Protein AF-0000000079485937 (afdb_homodimer)

Sequence (444 aa):
MKVGYWDIRGLAQPIRYLLAYKEVDYEDKRYSCGPPPDFDLSQWFNEKFTLGLDFPNLPYLIDEDVKLTQNLTILRYLARKYDLDGQTSEEKRRVDLIEQQLTDFRTGWVRLCYSPTFAEERDAYEQKLPDLLKPFSDYLGERPYFAGDRLTYVDFLVYEMLAQHLVFSKTSFAAYKNLIDFVERIEALPTLKKYLDSDSCIKWPFNGDMASFGGRLQEQPFMKVGYWDIRGLAQPIRYLLAYKEVDYEDKRYSCGPPPDFDLSQWFNEKFTLGLDFPNLPYLIDEDVKLTQNLTILRYLARKYDLDGQTSEEKRRVDLIEQQLTDFRTGWVRLCYSPTFAEERDAYEQKLPDLLKPFSDYLGERPYFAGDRLTYVDFLVYEMLAQHLVFSKTSFAAYKNLIDFVERIEALPTLKKYLDSDSCIKWPFNGDMASFGGRLQEQPF

Nearest PDB structures (foldseek):
  6gsv-assembly1_B  TM=9.822E-01  e=3.581E-22  Rattus rattus
  6gsu-assembly1_B  TM=9.837E-01  e=9.158E-22  Rattus rattus
  7beu-assembly1_A  TM=9.747E-01  e=4.158E-21  Homo sapiens
  2c4j-assembly2_D  TM=9.728E-01  e=4.381E-21  Homo sapiens
  3fyg-assembly1_B  TM=9.752E-01  e=4.129E-20  Rattus norvegicus

Foldseek 3Di:
DEKEDAPACELCVLVVLLCLLVVHDYHDHHAYFDDPPDTDRCVQVVCQVVPPEPDRDPTWDDDPVDIDHDSVVSLCVSQVVRVQCDDDPQLNVLLVVLQVLLVVVVVVVQCLQLDPCNVVCLVVCLVCLLVSCVVVLVQCPPALARSGVDHHSSLSSLLLVVVQVCLSPVPSCVVRVVSVSSNVVSCVSVSSVVVVPDPNRDPAQNDDQSTNPSYPVDDDSD/DEKEDAPACELCVLVVLLCLLVVHDYHDHHAYFDDPPDTDRCVQVVCQVVPPEPDRDPTWDDDPVDIDHDSVVSLCVSQVVRVQCDDDPQLNVLLVVLQVLLVVVVVVVQCLQLDPCNVVCLVVCLVCLLVSCVVVLVQCPPALARSGVDHHSVLSSLLLVVVQVCLSPVPSCVVRVVSVSSNVVSCPSVSSVVVCPDPNRDPAQNDDQSTNPSYPVDDDSD

InterPro domains:
  IPR003081 Glutathione S-transferase, Mu class [PR01267] (29-41)
  IPR003081 Glutathione S-transferase, Mu class [PR01267] (42-54)
  IPR003081 Glutathione S-transferase, Mu class [PR01267] (85-96)
  IPR003081 Glutathione S-transferase, Mu class [PR01267] (137-150)
  IPR004045 Glutathione S-transferase, N-terminal [PF02798] (1-80)
  IPR004045 Glutathione S-transferase, N-terminal [PS50404] (1-86)
  IPR004046 Glutathione S-transferase, C-terminal [PF14497] (104-199)
  IPR010987 Glutathione S-transferase, C-terminal-like [PS50405] (88-206)
  IPR036249 Thioredoxin-like superfamily [SSF52833] (1-83)
  IPR036282 Glutathione S-transferase, C-terminal domain superfamily [SSF47616] (84-215)
  IPR040079 Glutathione transferase family [SFLDS00019] (1-198)
  IPR050213 Glutathione S-transferase superfamily [PTHR11571] (1-199)

pLDDT: mean 96.78, std 4.46, range [70.31, 98.94]

Structure (mmCIF, N/CA/C/O backbone):
data_AF-0000000079485937-model_v1
#
loop_
_entity.id
_entity.type
_entity.pdbx_description
1 polymer 'Glutathione S-transferase'
#
loop_
_atom_site.group_PDB
_atom_site.id
_atom_site.type_symbol
_atom_site.label_atom_id
_atom_site.label_alt_id
_atom_site.label_comp_id
_atom_site.label_asym_id
_atom_site.label_entity_id
_atom_site.label_seq_id
_atom_site.pdbx_PDB_ins_code
_atom_site.Cartn_x
_atom_site.Cartn_y
_atom_site.Cartn_z
_atom_site.occupancy
_atom_site.B_iso_or_equiv
_atom_site.auth_seq_id
_atom_site.auth_comp_id
_atom_site.auth_asym_id
_atom_site.auth_atom_id
_atom_site.pdbx_PDB_model_num
ATOM 1 N N . MET A 1 1 ? -18.797 2.422 14.695 1 98.19 1 MET A N 1
ATOM 2 C CA . MET A 1 1 ? -17.562 2.113 13.984 1 98.19 1 MET A CA 1
ATOM 3 C C . MET A 1 1 ? -16.359 2.145 14.938 1 98.19 1 MET A C 1
ATOM 5 O O . MET A 1 1 ? -16.328 2.945 15.875 1 98.19 1 MET A O 1
ATOM 9 N N . LYS A 1 2 ? -15.461 1.125 14.844 1 98.75 2 LYS A N 1
ATOM 10 C CA . LYS A 1 2 ? -14.273 1.014 15.68 1 98.75 2 LYS A CA 1
ATOM 11 C C . LYS A 1 2 ? -13.008 0.924 14.82 1 98.75 2 LYS A C 1
ATOM 13 O O . LYS A 1 2 ? -12.977 0.19 13.836 1 98.75 2 LYS A O 1
ATOM 18 N N . VAL A 1 3 ? -12.008 1.771 15.148 1 98.88 3 VAL A N 1
ATOM 19 C CA . VAL A 1 3 ? -10.672 1.686 14.555 1 98.88 3 VAL A CA 1
ATOM 20 C C . VAL A 1 3 ? -9.648 1.33 15.633 1 98.88 3 VAL A C 1
ATOM 22 O O . VAL A 1 3 ? -9.586 1.981 16.672 1 98.88 3 VAL A O 1
ATOM 25 N N . GLY A 1 4 ? -8.914 0.28 15.375 1 98.81 4 GLY A N 1
ATOM 26 C CA . GLY A 1 4 ? -7.902 -0.148 16.328 1 98.81 4 GLY A CA 1
ATOM 27 C C . GLY A 1 4 ? -6.488 -0.018 15.789 1 98.81 4 GLY A C 1
ATOM 28 O O . GLY A 1 4 ? -6.223 -0.367 14.641 1 98.81 4 GLY A O 1
ATOM 29 N N . TYR A 1 5 ? -5.602 0.543 16.656 1 98.56 5 TYR A N 1
ATOM 30 C CA . TYR A 1 5 ? -4.188 0.671 16.328 1 98.56 5 TYR A CA 1
ATOM 31 C C . TYR A 1 5 ? -3.361 0.909 17.594 1 98.56 5 TYR A C 1
ATOM 33 O O . TYR A 1 5 ? -3.912 1.069 18.688 1 98.56 5 TYR A O 1
ATOM 41 N N . TRP A 1 6 ? -1.991 0.789 17.438 1 97.06 6 TRP A N 1
ATOM 42 C CA . TRP A 1 6 ? -1.102 1.205 18.516 1 97.06 6 TRP A CA 1
ATOM 43 C C . TRP A 1 6 ? -1.353 2.66 18.906 1 97.06 6 TRP A C 1
ATOM 45 O O . TRP A 1 6 ? -1.834 3.447 18.094 1 97.06 6 TRP A O 1
ATOM 55 N N . ASP A 1 7 ? -0.957 3.002 20.109 1 95.62 7 ASP A N 1
ATOM 56 C CA . ASP A 1 7 ? -1.124 4.367 20.594 1 95.62 7 ASP A CA 1
ATOM 57 C C . ASP A 1 7 ? -0.044 5.289 20.031 1 95.62 7 ASP A C 1
ATOM 59 O O . ASP A 1 7 ? 0.713 5.902 20.781 1 95.62 7 ASP A O 1
ATOM 63 N N . ILE A 1 8 ? 0.051 5.434 18.781 1 97 8 ILE A N 1
ATOM 64 C CA . ILE A 1 8 ? 0.934 6.281 17.984 1 97 8 ILE A CA 1
ATOM 65 C C . ILE A 1 8 ? 0.209 6.742 16.719 1 97 8 ILE A C 1
ATOM 67 O O . ILE A 1 8 ? -0.895 6.277 16.422 1 97 8 ILE A O 1
ATOM 71 N N . ARG A 1 9 ? 0.7 7.691 15.93 1 97.94 9 ARG A N 1
ATOM 72 C CA . ARG A 1 9 ? 0.115 8.055 14.648 1 97.94 9 ARG A CA 1
ATOM 73 C C . ARG A 1 9 ? 0.21 6.895 13.656 1 97.94 9 ARG A C 1
ATOM 75 O O . ARG A 1 9 ? -0.807 6.32 13.266 1 97.94 9 ARG A O 1
ATOM 82 N N . GLY A 1 10 ? 1.513 6.473 13.391 1 97.69 10 GLY A N 1
ATOM 83 C CA . GLY A 1 10 ? 1.766 5.293 12.586 1 97.69 10 GLY A CA 1
ATOM 84 C C . GLY A 1 10 ? 0.861 5.191 11.375 1 97.69 10 GLY A C 1
ATOM 85 O O . GLY A 1 10 ? 0.545 6.203 10.742 1 97.69 10 GLY A O 1
ATOM 86 N N . LEU A 1 11 ? 0.447 4.027 11.023 1 98.44 11 LEU A N 1
ATOM 87 C CA . LEU A 1 11 ? -0.295 3.711 9.805 1 98.44 11 LEU A CA 1
ATOM 88 C C . LEU A 1 11 ? -1.754 4.137 9.938 1 98.44 11 LEU A C 1
ATOM 90 O O . LEU A 1 11 ? -2.465 4.238 8.93 1 98.44 11 LEU A O 1
ATOM 94 N N . ALA A 1 12 ? -2.229 4.438 11.086 1 98.69 12 ALA A N 1
ATOM 95 C CA . ALA A 1 12 ? -3.656 4.664 11.297 1 98.69 12 ALA A CA 1
ATOM 96 C C . ALA A 1 12 ? -4 6.148 11.18 1 98.69 12 ALA A C 1
ATOM 98 O O . ALA A 1 12 ? -5.172 6.512 11.062 1 98.69 12 ALA A O 1
ATOM 99 N N . GLN A 1 13 ? -2.984 6.973 11.219 1 98.81 13 GLN A N 1
ATOM 100 C CA . GLN A 1 13 ? -3.256 8.398 11.359 1 98.81 13 GLN A CA 1
ATOM 101 C C . GLN A 1 13 ? -4.016 8.938 10.148 1 98.81 13 GLN A C 1
ATOM 103 O O . GLN A 1 13 ? -4.945 9.734 10.297 1 98.81 13 GLN A O 1
ATOM 108 N N . PRO A 1 14 ? -3.674 8.555 8.922 1 98.88 14 PRO A N 1
ATOM 109 C CA . PRO A 1 14 ? -4.477 9.016 7.785 1 98.88 14 PRO A CA 1
ATOM 110 C C . PRO A 1 14 ? -5.934 8.57 7.875 1 98.88 14 PRO A C 1
ATOM 112 O O . PRO A 1 14 ? -6.828 9.273 7.402 1 98.88 14 PRO A O 1
ATOM 115 N N . ILE A 1 15 ? -6.172 7.391 8.453 1 98.94 15 ILE A N 1
ATOM 116 C CA . ILE A 1 15 ? -7.539 6.93 8.672 1 98.94 15 ILE A CA 1
ATOM 117 C C . ILE A 1 15 ? -8.266 7.891 9.609 1 98.94 15 ILE A C 1
ATOM 119 O O . ILE A 1 15 ? -9.398 8.297 9.336 1 98.94 15 ILE A O 1
ATOM 123 N N . ARG A 1 16 ? -7.586 8.305 10.664 1 98.88 16 ARG A N 1
ATOM 124 C CA . ARG A 1 16 ? -8.156 9.242 11.625 1 98.88 16 ARG A CA 1
ATOM 125 C C . ARG A 1 16 ? -8.43 10.594 10.969 1 98.88 16 ARG A C 1
ATOM 127 O O . ARG A 1 16 ? -9.445 11.227 11.25 1 98.88 16 ARG A O 1
ATOM 134 N N . TYR A 1 17 ? -7.492 11.047 10.102 1 98.88 17 TYR A N 1
ATOM 135 C CA . TYR A 1 17 ? -7.715 12.289 9.375 1 98.88 17 TYR A CA 1
ATOM 136 C C . TYR A 1 17 ? -9 12.219 8.547 1 98.88 17 TYR A C 1
ATOM 138 O O . TYR A 1 17 ? -9.797 13.156 8.547 1 98.88 17 TYR A O 1
ATOM 146 N N . LEU A 1 18 ? -9.172 11.141 7.781 1 98.94 18 LEU A N 1
ATOM 147 C CA . LEU A 1 18 ? -10.336 10.984 6.918 1 98.94 18 LEU A CA 1
ATOM 148 C C . LEU A 1 18 ? -11.625 11.016 7.734 1 98.94 18 LEU A C 1
ATOM 150 O O . LEU A 1 18 ? -12.578 11.719 7.371 1 98.94 18 LEU A O 1
ATOM 154 N N . LEU A 1 19 ? -11.656 10.312 8.844 1 98.88 19 LEU A N 1
ATOM 155 C CA . LEU A 1 19 ? -12.852 10.25 9.68 1 98.88 19 LEU A CA 1
ATOM 156 C C . LEU A 1 19 ? -13.133 11.609 10.32 1 98.88 19 LEU A C 1
ATOM 158 O O . LEU A 1 19 ? -14.297 12.008 10.453 1 98.88 19 LEU A O 1
ATOM 162 N N . ALA A 1 20 ? -12.078 12.289 10.727 1 98.75 20 ALA A N 1
ATOM 163 C CA . ALA A 1 20 ? -12.227 13.633 11.281 1 98.75 20 ALA A CA 1
ATOM 164 C C . ALA A 1 20 ? -12.773 14.602 10.234 1 98.75 20 ALA A C 1
ATOM 166 O O . ALA A 1 20 ? -13.688 15.383 10.523 1 98.75 20 ALA A O 1
ATOM 167 N N . TYR A 1 21 ? -12.25 14.531 9.07 1 98.75 21 TYR A N 1
ATOM 168 C CA . TYR A 1 21 ? -12.68 15.391 7.98 1 98.75 21 TYR A CA 1
ATOM 169 C C . TYR A 1 21 ? -14.164 15.203 7.691 1 98.75 21 TYR A C 1
ATOM 171 O O . TYR A 1 21 ? -14.883 16.172 7.438 1 98.75 21 TYR A O 1
ATOM 179 N N . LYS A 1 22 ? -14.602 14.008 7.781 1 98.75 22 LYS A N 1
ATOM 180 C CA . LYS A 1 22 ? -16 13.703 7.488 1 98.75 22 LYS A CA 1
ATOM 181 C C . LYS A 1 22 ? -16.844 13.75 8.758 1 98.75 22 LYS A C 1
ATOM 183 O O . LYS A 1 22 ? -18.047 13.438 8.727 1 98.75 22 LYS A O 1
ATOM 188 N N . GLU A 1 23 ? -16.266 14.062 9.852 1 98.12 23 GLU A N 1
ATOM 189 C CA . GLU A 1 23 ? -16.938 14.219 11.141 1 98.12 23 GLU A CA 1
ATOM 190 C C . GLU A 1 23 ? -17.703 12.953 11.523 1 98.12 23 GLU A C 1
ATOM 192 O O . GLU A 1 23 ? -18.859 13.031 11.93 1 98.12 23 GLU A O 1
ATOM 197 N N . VAL A 1 24 ? -17.078 11.883 11.367 1 98.31 24 VAL A N 1
ATOM 198 C CA . VAL A 1 24 ? -17.656 10.594 11.719 1 98.31 24 VAL A CA 1
ATOM 199 C C . VAL A 1 24 ? -17.266 10.227 13.148 1 98.31 24 VAL A C 1
ATOM 201 O O . VAL A 1 24 ? -16.078 10.258 13.508 1 98.31 24 VAL A O 1
ATOM 204 N N . ASP A 1 25 ? -18.266 9.906 13.906 1 96.88 25 ASP A N 1
ATOM 205 C CA . ASP A 1 25 ? -17.984 9.375 15.242 1 96.88 25 ASP A CA 1
ATOM 206 C C . ASP A 1 25 ? -17.531 7.918 15.172 1 96.88 25 ASP A C 1
ATOM 208 O O . ASP A 1 25 ? -18.094 7.129 14.406 1 96.88 25 ASP A O 1
ATOM 212 N N . TYR A 1 26 ? -16.516 7.645 15.945 1 98.44 26 TYR A N 1
ATOM 213 C CA . TYR A 1 26 ? -16.016 6.277 16 1 98.44 26 TYR A CA 1
ATOM 214 C C . TYR A 1 26 ? -15.242 6.035 17.297 1 98.44 26 TYR A C 1
ATOM 216 O O . TYR A 1 26 ? -14.867 6.984 17.984 1 98.44 26 TYR A O 1
ATOM 224 N N . GLU A 1 27 ? -15.094 4.789 17.672 1 98.62 27 GLU A N 1
ATOM 225 C CA . GLU A 1 27 ? -14.203 4.398 18.766 1 98.62 27 GLU A CA 1
ATOM 226 C C . GLU A 1 27 ? -12.766 4.246 18.281 1 98.62 27 GLU A C 1
ATOM 228 O O . GLU A 1 27 ? -12.477 3.391 17.438 1 98.62 27 GLU A O 1
ATOM 233 N N . ASP A 1 28 ? -11.914 5.07 18.766 1 98.44 28 ASP A N 1
ATOM 234 C CA . ASP A 1 28 ? -10.477 4.984 18.5 1 98.44 28 ASP A CA 1
ATOM 235 C C . ASP A 1 28 ? -9.781 4.105 19.531 1 98.44 28 ASP A C 1
ATOM 237 O O . ASP A 1 28 ? -9.234 4.609 20.516 1 98.44 28 ASP A O 1
ATOM 241 N N . LYS A 1 29 ? -9.75 2.82 19.281 1 98.31 29 LYS A N 1
ATOM 242 C CA . LYS A 1 29 ? -9.109 1.883 20.203 1 98.31 29 LYS A CA 1
ATOM 243 C C . LYS A 1 29 ? -7.59 1.912 20.047 1 98.31 29 LYS A C 1
ATOM 245 O O . LYS A 1 29 ? -7.059 1.47 19.016 1 98.31 29 LYS A O 1
ATOM 250 N N . ARG A 1 30 ? -6.867 2.365 21.062 1 97.38 30 ARG A N 1
ATOM 251 C CA . ARG A 1 30 ? -5.414 2.498 21.031 1 97.38 30 ARG A CA 1
ATOM 252 C C . ARG A 1 30 ? -4.75 1.499 21.969 1 97.38 30 ARG A C 1
ATOM 254 O O . ARG A 1 30 ? -5.016 1.507 23.172 1 97.38 30 ARG A O 1
ATOM 261 N N . TYR A 1 31 ? -3.939 0.616 21.391 1 96.88 31 TYR A N 1
ATOM 262 C CA . TYR A 1 31 ? -3.201 -0.373 22.156 1 96.88 31 TYR A CA 1
ATOM 263 C C . TYR A 1 31 ? -1.855 0.181 22.609 1 96.88 31 TYR A C 1
ATOM 265 O O . TYR A 1 31 ? -1.188 0.897 21.859 1 96.88 31 TYR A O 1
ATOM 273 N N . SER A 1 32 ? -1.472 -0.139 23.734 1 90.56 32 SER A N 1
ATOM 274 C CA . SER A 1 32 ? -0.181 0.294 24.266 1 90.56 32 SER A CA 1
ATOM 275 C C . SER A 1 32 ? 0.876 -0.792 24.094 1 90.56 32 SER A C 1
ATOM 277 O O . SER A 1 32 ? 0.566 -1.983 24.172 1 90.56 32 SER A O 1
ATOM 279 N N . CYS A 1 33 ? 2.066 -0.341 23.578 1 83.25 33 CYS A N 1
ATOM 280 C CA . CYS A 1 33 ? 3.246 -1.196 23.516 1 83.25 33 CYS A CA 1
ATOM 281 C C . CYS A 1 33 ? 4.348 -0.681 24.438 1 83.25 33 CYS A C 1
ATOM 283 O O . CYS A 1 33 ? 4.895 0.4 24.203 1 83.25 33 CYS A O 1
ATOM 285 N N . GLY A 1 34 ? 4.629 -1.011 25.75 1 70.31 34 GLY A N 1
ATOM 286 C CA . GLY A 1 34 ? 5.75 -0.561 26.562 1 70.31 34 GLY A CA 1
ATOM 287 C C . GLY A 1 34 ? 5.324 -0.008 27.906 1 70.31 34 GLY A C 1
ATOM 288 O O . GLY A 1 34 ? 4.211 -0.269 28.359 1 70.31 34 GLY A O 1
ATOM 289 N N . PRO A 1 35 ? 6.254 0.344 28.641 1 72.69 35 PRO A N 1
ATOM 290 C CA . PRO A 1 35 ? 7.484 1.073 28.328 1 72.69 35 PRO A CA 1
ATOM 291 C C . PRO A 1 35 ? 8.719 0.172 28.312 1 72.69 35 PRO A C 1
ATOM 293 O O . PRO A 1 35 ? 8.648 -0.979 28.75 1 72.69 35 PRO A O 1
ATOM 296 N N . PRO A 1 36 ? 9.75 0.749 27.578 1 72.38 36 PRO A N 1
ATOM 297 C CA . PRO A 1 36 ? 11.031 0.053 27.719 1 72.38 36 PRO A CA 1
ATOM 298 C C . PRO A 1 36 ? 11.422 -0.158 29.188 1 72.38 36 PRO A C 1
ATOM 300 O O . PRO A 1 36 ? 11.047 0.635 30.047 1 72.38 36 PRO A O 1
ATOM 303 N N . PRO A 1 37 ? 12.102 -1.215 29.547 1 75.12 37 PRO A N 1
ATOM 304 C CA . PRO A 1 37 ? 12.664 -2.176 28.594 1 75.12 37 PRO A CA 1
ATOM 305 C C . PRO A 1 37 ? 11.711 -3.324 28.281 1 75.12 37 PRO A C 1
ATOM 307 O O . PRO A 1 37 ? 11.977 -4.125 27.391 1 75.12 37 PRO A O 1
ATOM 310 N N . ASP A 1 38 ? 10.664 -3.262 29.109 1 78.44 38 ASP A N 1
ATOM 311 C CA . ASP A 1 38 ? 9.812 -4.441 28.984 1 78.44 38 ASP A CA 1
ATOM 312 C C . ASP A 1 38 ? 8.609 -4.16 28.094 1 78.44 38 ASP A C 1
ATOM 314 O O . ASP A 1 38 ? 7.469 -4.152 28.547 1 78.44 38 ASP A O 1
ATOM 318 N N . PHE A 1 39 ? 8.773 -3.945 26.906 1 84.12 39 PHE A N 1
ATOM 319 C CA . PHE A 1 39 ? 7.664 -3.809 25.969 1 84.12 39 PHE A CA 1
ATOM 320 C C . PHE A 1 39 ? 6.629 -4.898 26.203 1 84.12 39 PHE A C 1
ATOM 322 O O . PHE A 1 39 ? 6.977 -6.043 26.5 1 84.12 39 PHE A O 1
ATOM 329 N N . ASP A 1 40 ? 5.371 -4.461 26.359 1 88.31 40 ASP A N 1
ATOM 330 C CA . ASP A 1 40 ? 4.266 -5.383 26.578 1 88.31 40 ASP A CA 1
ATOM 331 C C . ASP A 1 40 ? 3.232 -5.289 25.469 1 88.31 40 ASP A C 1
ATOM 333 O O . ASP A 1 40 ? 2.48 -4.312 25.391 1 88.31 40 ASP A O 1
ATOM 337 N N . LEU A 1 41 ? 3.205 -6.293 24.688 1 90.5 41 LEU A N 1
ATOM 338 C CA . LEU A 1 41 ? 2.307 -6.316 23.547 1 90.5 41 LEU A CA 1
ATOM 339 C C . LEU A 1 41 ? 1.041 -7.105 23.859 1 90.5 41 LEU A C 1
ATOM 341 O O . LEU A 1 41 ? 0.217 -7.348 22.969 1 90.5 41 LEU A O 1
ATOM 345 N N . SER A 1 42 ? 0.844 -7.441 25.062 1 92.75 42 SER A N 1
ATOM 346 C CA . SER A 1 42 ? -0.189 -8.398 25.438 1 92.75 42 SER A CA 1
ATOM 347 C C . SER A 1 42 ? -1.584 -7.836 25.188 1 92.75 42 SER A C 1
ATOM 349 O O . SER A 1 42 ? -2.516 -8.586 24.891 1 92.75 42 SER A O 1
ATOM 351 N N . GLN A 1 43 ? -1.705 -6.574 25.312 1 94.19 43 GLN A N 1
ATOM 352 C CA . GLN A 1 43 ? -3.02 -5.988 25.078 1 94.19 43 GLN A CA 1
ATOM 353 C C . GLN A 1 43 ? -3.545 -6.359 23.688 1 94.19 43 GLN A C 1
ATOM 355 O O . GLN A 1 43 ? -4.707 -6.738 23.547 1 94.19 43 GLN A O 1
ATOM 360 N N . TRP A 1 44 ? -2.688 -6.273 22.703 1 96.5 44 TRP A N 1
ATOM 361 C CA . TRP A 1 44 ? -3.084 -6.609 21.344 1 96.5 44 TRP A CA 1
ATOM 362 C C . TRP A 1 44 ? -3.121 -8.117 21.141 1 96.5 44 TRP A C 1
ATOM 364 O O . TRP A 1 44 ? -4.078 -8.656 20.578 1 96.5 44 TRP A O 1
ATOM 374 N N . PHE A 1 45 ? -2.178 -8.781 21.656 1 95.5 45 PHE A N 1
ATOM 375 C CA . PHE A 1 45 ? -2.043 -10.203 21.406 1 95.5 45 PHE A CA 1
ATOM 376 C C . PHE A 1 45 ? -3.18 -10.984 22.062 1 95.5 45 PHE A C 1
ATOM 378 O O . PHE A 1 45 ? -3.602 -12.023 21.547 1 95.5 45 PHE A O 1
ATOM 385 N N . ASN A 1 46 ? -3.73 -10.422 23.125 1 95.88 46 ASN A N 1
ATOM 386 C CA . ASN A 1 46 ? -4.832 -11.086 23.828 1 95.88 46 ASN A CA 1
ATOM 387 C C . ASN A 1 46 ? -6.16 -10.859 23.109 1 95.88 46 ASN A C 1
ATOM 389 O O . ASN A 1 46 ? -7.109 -11.617 23.297 1 95.88 46 ASN A O 1
ATOM 393 N N . GLU A 1 47 ? -6.199 -9.883 22.266 1 97.19 47 GLU A N 1
ATOM 394 C CA . GLU A 1 47 ? -7.473 -9.516 21.641 1 97.19 47 GLU A CA 1
ATOM 395 C C . GLU A 1 47 ? -7.492 -9.883 20.156 1 97.19 47 GLU A C 1
ATOM 397 O O . GLU A 1 47 ? -8.562 -10.055 19.578 1 97.19 47 GLU A O 1
ATOM 402 N N . LYS A 1 48 ? -6.375 -10.016 19.562 1 96.56 48 LYS A N 1
ATOM 403 C CA . LYS A 1 48 ? -6.18 -10.055 18.109 1 96.56 48 LYS A CA 1
ATOM 404 C C . LYS A 1 48 ? -7.051 -11.133 17.469 1 96.56 48 LYS A C 1
ATOM 406 O O . LYS A 1 48 ? -7.648 -10.906 16.422 1 96.56 48 LYS A O 1
ATOM 411 N N . PHE A 1 49 ? -7.316 -12.281 18.062 1 97.44 49 PHE A N 1
ATOM 412 C CA . PHE A 1 49 ? -8.031 -13.383 17.438 1 97.44 49 PHE A CA 1
ATOM 413 C C . PHE A 1 49 ? -9.492 -13.398 17.875 1 97.44 49 PHE A C 1
ATOM 415 O O . PHE A 1 49 ? -10.273 -14.234 17.422 1 97.44 49 PHE A O 1
ATOM 422 N N . THR A 1 50 ? -9.938 -12.438 18.672 1 98.06 50 THR A N 1
ATOM 423 C CA . THR A 1 50 ? -11.305 -12.414 19.172 1 98.06 50 THR A CA 1
ATOM 424 C C . THR A 1 50 ? -12.164 -11.453 18.359 1 98.06 50 THR A C 1
ATOM 426 O O . THR A 1 50 ? -13.383 -11.391 18.531 1 98.06 50 THR A O 1
ATOM 429 N N . LEU A 1 51 ? -11.609 -10.773 17.375 1 98.19 51 LEU A N 1
ATOM 430 C CA . LEU A 1 51 ? -12.281 -9.656 16.703 1 98.19 51 LEU A CA 1
ATOM 431 C C . LEU A 1 51 ? -12.938 -10.125 15.414 1 98.19 51 LEU A C 1
ATOM 433 O O . LEU A 1 51 ? -13.68 -9.359 14.781 1 98.19 51 LEU A O 1
ATOM 437 N N . GLY A 1 52 ? -12.664 -11.266 14.953 1 97.69 52 GLY A N 1
ATOM 438 C CA . GLY A 1 52 ? -13.281 -11.812 13.75 1 97.69 52 GLY A CA 1
ATOM 439 C C . GLY A 1 52 ? -12.672 -11.266 12.469 1 97.69 52 GLY A C 1
ATOM 440 O O . GLY A 1 52 ? -13.359 -11.141 11.453 1 97.69 52 GLY A O 1
ATOM 441 N N . LEU A 1 53 ? -11.391 -10.852 12.547 1 98.44 53 LEU A N 1
ATOM 442 C CA . LEU A 1 53 ? -10.688 -10.32 11.383 1 98.44 53 LEU A CA 1
ATOM 443 C C . LEU A 1 53 ? -10.117 -11.453 10.531 1 98.44 53 LEU A C 1
ATOM 445 O O . LEU A 1 53 ? -9.625 -12.445 11.055 1 98.44 53 LEU A O 1
ATOM 449 N N . ASP A 1 54 ? -10.219 -11.328 9.188 1 97.62 54 ASP A N 1
ATOM 450 C CA . ASP A 1 54 ? -9.695 -12.344 8.281 1 97.62 54 ASP A CA 1
ATOM 451 C C . ASP A 1 54 ? -8.18 -12.484 8.422 1 97.62 54 ASP A C 1
ATOM 453 O O . ASP A 1 54 ? -7.648 -13.594 8.375 1 97.62 54 ASP A O 1
ATOM 457 N N . PHE A 1 55 ? -7.492 -11.391 8.484 1 98.38 55 PHE A N 1
ATOM 458 C CA . PHE A 1 55 ? -6.055 -11.289 8.711 1 98.38 55 PHE A CA 1
ATOM 459 C C . PHE A 1 55 ? -5.758 -10.438 9.945 1 98.38 55 PHE A C 1
ATOM 461 O O . PHE A 1 55 ? -5.48 -9.242 9.82 1 98.38 55 PHE A O 1
ATOM 468 N N . PRO A 1 56 ? -5.82 -11.031 11.102 1 98.12 56 PRO A N 1
ATOM 469 C CA . PRO A 1 56 ? -5.73 -10.258 12.344 1 98.12 56 PRO A CA 1
ATOM 470 C C . PRO A 1 56 ? -4.43 -9.469 12.461 1 98.12 56 PRO A C 1
ATOM 472 O O . PRO A 1 56 ? -3.367 -10.055 12.688 1 98.12 56 PRO A O 1
ATOM 475 N N . ASN A 1 57 ? -4.562 -8.195 12.312 1 98 57 ASN A N 1
ATOM 476 C CA . ASN A 1 57 ? -3.434 -7.273 12.398 1 98 57 ASN A CA 1
ATOM 477 C C . ASN A 1 57 ? -3.896 -5.84 12.656 1 98 57 ASN A C 1
ATOM 479 O O . ASN A 1 57 ? -5.098 -5.57 12.688 1 98 57 ASN A O 1
ATOM 483 N N . LEU A 1 58 ? -2.977 -4.93 12.945 1 98.31 58 LEU A N 1
ATOM 484 C CA . LEU A 1 58 ? -3.234 -3.504 13.125 1 98.31 58 LEU A CA 1
ATOM 485 C C . LEU A 1 58 ? -2.73 -2.707 11.922 1 98.31 58 LEU A C 1
ATOM 487 O O . LEU A 1 58 ? -1.686 -3.029 11.352 1 98.31 58 LEU A O 1
ATOM 491 N N . PRO A 1 59 ? -3.465 -1.679 11.5 1 98.75 59 PRO A N 1
ATOM 492 C CA . PRO A 1 59 ? -4.766 -1.231 12.008 1 98.75 59 PRO A CA 1
ATOM 493 C C . PRO A 1 59 ? -5.918 -2.117 11.539 1 98.75 59 PRO A C 1
ATOM 495 O O . PRO A 1 59 ? -5.781 -2.836 10.539 1 98.75 59 PRO A O 1
ATOM 498 N N . TYR A 1 60 ? -6.992 -2.119 12.281 1 98.94 60 TYR A N 1
ATOM 499 C CA . TYR A 1 60 ? -8.227 -2.756 11.844 1 98.94 60 TYR A CA 1
ATOM 500 C C . TYR A 1 60 ? -9.406 -1.797 11.961 1 98.94 60 TYR A C 1
ATOM 502 O O . TYR A 1 60 ? -9.336 -0.797 12.68 1 98.94 60 TYR A O 1
ATOM 510 N N . LEU A 1 61 ? -10.461 -2.002 11.18 1 98.94 61 LEU A N 1
ATOM 511 C CA . LEU A 1 61 ? -11.734 -1.297 11.219 1 98.94 61 LEU A CA 1
ATOM 512 C C . LEU A 1 61 ? -12.891 -2.277 11.367 1 98.94 61 LEU A C 1
ATOM 514 O O . LEU A 1 61 ? -12.93 -3.314 10.703 1 98.94 61 LEU A O 1
ATOM 518 N N . ILE A 1 62 ? -13.758 -2.061 12.281 1 98.81 62 ILE A N 1
ATOM 519 C CA . ILE A 1 62 ? -15.047 -2.746 12.406 1 98.81 62 ILE A CA 1
ATOM 520 C C . ILE A 1 62 ? -16.188 -1.751 12.195 1 98.81 62 ILE A C 1
ATOM 522 O O . ILE A 1 62 ? -16.359 -0.821 12.984 1 98.81 62 ILE A O 1
ATOM 526 N N . ASP A 1 63 ? -16.859 -1.813 11.125 1 98.62 63 ASP A N 1
ATOM 527 C CA . ASP A 1 63 ? -18.016 -1.011 10.766 1 98.62 63 ASP A CA 1
ATOM 528 C C . ASP A 1 63 ? -19.234 -1.896 10.492 1 98.62 63 ASP A C 1
ATOM 530 O O . ASP A 1 63 ? -19.484 -2.297 9.359 1 98.62 63 ASP A O 1
ATOM 534 N N . GLU A 1 64 ? -20.062 -2.131 11.539 1 96.38 64 GLU A N 1
ATOM 535 C CA . GLU A 1 64 ? -21.188 -3.07 11.469 1 96.38 64 GLU A CA 1
ATOM 536 C C . GLU A 1 64 ? -20.703 -4.457 11.039 1 96.38 64 GLU A C 1
ATOM 538 O O . GLU A 1 64 ? -19.812 -5.035 11.672 1 96.38 64 GLU A O 1
ATOM 543 N N . ASP A 1 65 ? -21.094 -4.836 9.859 1 96.69 65 ASP A N 1
ATOM 544 C CA . ASP A 1 65 ? -20.766 -6.191 9.43 1 96.69 65 ASP A CA 1
ATOM 545 C C . ASP A 1 65 ? -19.469 -6.219 8.625 1 96.69 65 ASP A C 1
ATOM 547 O O . ASP A 1 65 ? -18.984 -7.285 8.242 1 96.69 65 ASP A O 1
ATOM 551 N N . VAL A 1 66 ? -18.859 -5.078 8.477 1 98.38 66 VAL A N 1
ATOM 552 C CA . VAL A 1 66 ? -17.609 -4.984 7.723 1 98.38 66 VAL A CA 1
ATOM 553 C C . VAL A 1 66 ? -16.422 -4.934 8.688 1 98.38 66 VAL A C 1
ATOM 555 O O . VAL A 1 66 ? -16.344 -4.043 9.531 1 98.38 66 VAL A O 1
ATOM 558 N N . LYS A 1 67 ? -15.531 -5.945 8.641 1 98.5 67 LYS A N 1
ATOM 559 C CA . LYS A 1 67 ? -14.305 -6.02 9.43 1 98.5 67 LYS A CA 1
ATOM 560 C C . LYS A 1 67 ? -13.078 -6.109 8.523 1 98.5 67 LYS A C 1
ATOM 562 O O . LYS A 1 67 ? -12.93 -7.07 7.766 1 98.5 67 LYS A O 1
ATOM 567 N N . LEU A 1 68 ? -12.203 -5.082 8.602 1 98.81 68 LEU A N 1
ATOM 568 C CA . LEU A 1 68 ? -11.07 -4.992 7.688 1 98.81 68 LEU A CA 1
ATOM 569 C C . LEU A 1 68 ? -9.773 -4.746 8.453 1 98.81 68 LEU A C 1
ATOM 571 O O . LEU A 1 68 ? -9.781 -4.109 9.508 1 98.81 68 LEU A O 1
ATOM 575 N N . THR A 1 69 ? -8.727 -5.277 7.875 1 98.69 69 THR A N 1
ATOM 576 C CA . THR A 1 69 ? -7.367 -4.875 8.234 1 98.69 69 THR A CA 1
ATOM 577 C C . THR A 1 69 ? -6.664 -4.223 7.051 1 98.69 69 THR A C 1
ATOM 579 O O . THR A 1 69 ? -7.258 -4.055 5.984 1 98.69 69 THR A O 1
ATOM 582 N N . GLN A 1 70 ? -5.422 -3.826 7.262 1 98.44 70 GLN A N 1
ATOM 583 C CA . GLN A 1 70 ? -4.617 -3.145 6.25 1 98.44 70 GLN A CA 1
ATOM 584 C C . GLN A 1 70 ? -5.035 -1.684 6.109 1 98.44 70 GLN A C 1
ATOM 586 O O . GLN A 1 70 ? -6.168 -1.391 5.723 1 98.44 70 GLN A O 1
ATOM 591 N N . ASN A 1 71 ? -4.043 -0.815 6.332 1 98.69 71 ASN A N 1
ATOM 592 C CA . ASN A 1 71 ? -4.324 0.616 6.395 1 98.69 71 ASN A CA 1
ATOM 593 C C . ASN A 1 71 ? -4.914 1.127 5.082 1 98.69 71 ASN A C 1
ATOM 595 O O . ASN A 1 71 ? -5.922 1.835 5.086 1 98.69 71 ASN A O 1
ATOM 599 N N . LEU A 1 72 ? -4.418 0.699 3.945 1 98.81 72 LEU A N 1
ATOM 600 C CA . LEU A 1 72 ? -4.906 1.212 2.67 1 98.81 72 LEU A CA 1
ATOM 601 C C . LEU A 1 72 ? -6.262 0.61 2.326 1 98.81 72 LEU A C 1
ATOM 603 O O . LEU A 1 72 ? -7.102 1.272 1.713 1 98.81 72 LEU A O 1
ATOM 607 N N . THR A 1 73 ? -6.484 -0.695 2.723 1 98.88 73 THR A N 1
ATOM 608 C CA . THR A 1 73 ? -7.797 -1.307 2.562 1 98.88 73 THR A CA 1
ATOM 609 C C . THR A 1 73 ? -8.859 -0.508 3.312 1 98.88 73 THR A C 1
ATOM 611 O O . THR A 1 73 ? -9.922 -0.209 2.762 1 98.88 73 THR A O 1
ATOM 614 N N . ILE A 1 74 ? -8.547 -0.139 4.504 1 98.94 74 ILE A N 1
ATOM 615 C CA . ILE A 1 74 ? -9.461 0.61 5.355 1 98.94 74 ILE A CA 1
ATOM 616 C C . ILE A 1 74 ? -9.711 1.993 4.754 1 98.94 74 ILE A C 1
ATOM 618 O O . ILE A 1 74 ? -10.852 2.438 4.652 1 98.94 74 ILE A O 1
ATOM 622 N N . LEU A 1 75 ? -8.656 2.633 4.328 1 98.94 75 LEU A N 1
ATOM 623 C CA . LEU A 1 75 ? -8.773 3.971 3.76 1 98.94 75 LEU A CA 1
ATOM 624 C C . LEU A 1 75 ? -9.633 3.949 2.5 1 98.94 75 LEU A C 1
ATOM 626 O O . LEU A 1 75 ? -10.484 4.816 2.312 1 98.94 75 LEU A O 1
ATOM 630 N N . ARG A 1 76 ? -9.422 2.986 1.642 1 98.81 76 ARG A N 1
ATOM 631 C CA . ARG A 1 76 ? -10.195 2.889 0.408 1 98.81 76 ARG A CA 1
ATOM 632 C C . ARG A 1 76 ? -11.664 2.602 0.704 1 98.81 76 ARG A C 1
ATOM 634 O O . ARG A 1 76 ? -12.555 3.145 0.045 1 98.81 76 ARG A O 1
ATOM 641 N N . TYR A 1 77 ? -11.938 1.729 1.64 1 98.81 77 TYR A N 1
ATOM 642 C CA . TYR A 1 77 ? -13.305 1.446 2.049 1 98.81 77 TYR A CA 1
ATOM 643 C C . TYR A 1 77 ? -14.016 2.719 2.504 1 98.81 77 TYR A C 1
ATOM 645 O O . TYR A 1 77 ? -15.109 3.035 2.027 1 98.81 77 TYR A O 1
ATOM 653 N N . LEU A 1 78 ? -13.375 3.467 3.391 1 98.94 78 LEU A N 1
ATOM 654 C CA . LEU A 1 78 ? -13.953 4.703 3.904 1 98.94 78 LEU A CA 1
ATOM 655 C C . LEU A 1 78 ? -14.078 5.746 2.801 1 98.94 78 LEU A C 1
ATOM 657 O O . LEU A 1 78 ? -15.039 6.52 2.775 1 98.94 78 LEU A O 1
ATOM 661 N N . ALA A 1 79 ? -13.062 5.773 1.966 1 98.88 79 ALA A N 1
ATOM 662 C CA . ALA A 1 79 ? -13.086 6.742 0.875 1 98.88 79 ALA A CA 1
ATOM 663 C C . ALA A 1 79 ? -14.281 6.512 -0.042 1 98.88 79 ALA A C 1
ATOM 665 O O . ALA A 1 79 ? -14.922 7.469 -0.491 1 98.88 79 ALA A O 1
ATOM 666 N N . ARG A 1 80 ? -14.562 5.227 -0.38 1 98.31 80 ARG A N 1
ATOM 667 C C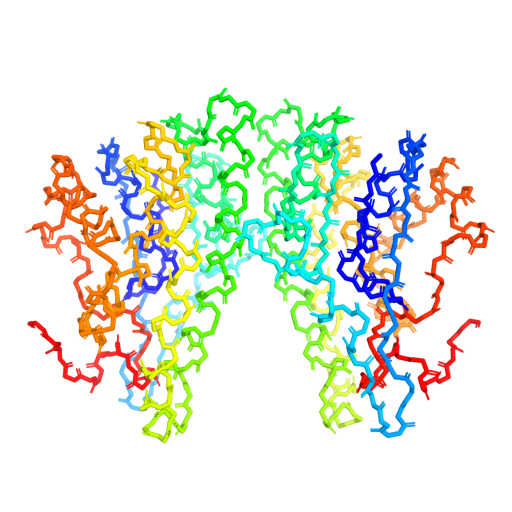A . ARG A 1 80 ? -15.742 4.93 -1.185 1 98.31 80 ARG A CA 1
ATOM 668 C C . ARG A 1 80 ? -17.016 5.273 -0.431 1 98.31 80 ARG A C 1
ATOM 670 O O . ARG A 1 80 ? -17.953 5.848 -1.004 1 98.31 80 ARG A O 1
ATOM 677 N N . LYS A 1 81 ? -17.047 4.965 0.817 1 98.12 81 LYS A N 1
ATOM 678 C CA . LYS A 1 81 ? -18.219 5.207 1.656 1 98.12 81 LYS A CA 1
ATOM 679 C C . LYS A 1 81 ? -18.547 6.695 1.733 1 98.12 81 LYS A C 1
ATOM 681 O O . LYS A 1 81 ? -19.719 7.082 1.772 1 98.12 81 LYS A O 1
ATOM 686 N N . TYR A 1 82 ? -17.531 7.539 1.678 1 98.38 82 TYR A N 1
ATOM 687 C CA . TYR A 1 82 ? -17.734 8.961 1.922 1 98.38 82 TYR A CA 1
ATOM 688 C C . TYR A 1 82 ? -17.391 9.781 0.686 1 98.38 82 TYR A C 1
ATOM 690 O O . TYR A 1 82 ? -17.172 10.992 0.778 1 98.38 82 TYR A O 1
ATOM 698 N N . ASP A 1 83 ? -17.219 9.18 -0.433 1 97.81 83 ASP A N 1
ATOM 699 C CA . ASP A 1 83 ? -17.031 9.805 -1.737 1 97.81 83 ASP A CA 1
ATOM 700 C C . ASP A 1 83 ? -15.734 10.617 -1.774 1 97.81 83 ASP A C 1
ATOM 702 O O . ASP A 1 83 ? -15.75 11.797 -2.123 1 97.81 83 ASP A O 1
ATOM 706 N N . LEU A 1 84 ? -14.648 9.945 -1.425 1 98.75 84 LEU A N 1
ATOM 707 C CA . LEU A 1 84 ? -13.32 10.555 -1.417 1 98.75 84 LEU A CA 1
ATOM 708 C C . LEU A 1 84 ? -12.336 9.719 -2.221 1 98.75 84 LEU A C 1
ATOM 710 O O . LEU A 1 84 ? -11.117 9.82 -2.023 1 98.75 84 LEU A O 1
ATOM 714 N N . ASP A 1 85 ? -12.812 8.812 -3.121 1 98.06 85 ASP A N 1
ATOM 715 C CA . ASP A 1 85 ? -11.938 7.867 -3.809 1 98.06 85 ASP A CA 1
ATOM 716 C C . ASP A 1 85 ? -11.727 8.273 -5.266 1 98.06 85 ASP A C 1
ATOM 718 O O . ASP A 1 85 ? -11.141 7.52 -6.043 1 98.06 85 ASP A O 1
ATOM 722 N N . GLY A 1 86 ? -12.07 9.422 -5.648 1 97.38 86 GLY A N 1
ATOM 723 C CA . GLY A 1 86 ? -11.961 9.883 -7.023 1 97.38 86 GLY A CA 1
ATOM 724 C C . GLY A 1 86 ? -13.219 9.664 -7.836 1 97.38 86 GLY A C 1
ATOM 725 O O . GLY A 1 86 ? -13.875 8.625 -7.703 1 97.38 86 GLY A O 1
ATOM 726 N N . GLN A 1 87 ? -13.586 10.609 -8.719 1 96.31 87 GLN A N 1
ATOM 727 C CA . GLN A 1 87 ? -14.859 10.562 -9.422 1 96.31 87 GLN A CA 1
ATOM 728 C C . GLN A 1 87 ? -14.656 10.289 -10.914 1 96.31 87 GLN A C 1
ATOM 730 O O . GLN A 1 87 ? -15.555 9.766 -11.578 1 96.31 87 GLN A O 1
ATOM 735 N N . THR A 1 88 ? -13.578 10.727 -11.43 1 97.06 88 THR A N 1
ATOM 736 C CA . THR A 1 88 ? -13.281 10.531 -12.852 1 97.06 88 THR A CA 1
ATOM 737 C C . THR A 1 88 ? -12.18 9.492 -13.031 1 97.06 88 THR A C 1
ATOM 739 O O . THR A 1 88 ? -11.469 9.156 -12.086 1 97.06 88 THR A O 1
ATOM 742 N N . SER A 1 89 ? -12.078 9 -14.234 1 96.44 89 SER A N 1
ATOM 743 C CA . SER A 1 89 ? -11.023 8.039 -14.547 1 96.44 89 SER A CA 1
ATOM 744 C C . SER A 1 89 ? -9.641 8.641 -14.289 1 96.44 89 SER A C 1
ATOM 746 O O . SER A 1 89 ? -8.742 7.945 -13.82 1 96.44 89 SER A O 1
ATOM 748 N N . GLU A 1 90 ? -9.5 9.852 -14.609 1 97.25 90 GLU A N 1
ATOM 749 C CA . GLU A 1 90 ? -8.227 10.523 -14.383 1 97.25 90 GLU A CA 1
ATOM 750 C C . GLU A 1 90 ? -7.922 10.641 -12.891 1 97.25 90 GLU A C 1
ATOM 752 O O . GLU A 1 90 ? -6.801 10.375 -12.453 1 97.25 90 GLU A O 1
ATOM 757 N N . GLU A 1 91 ? -8.891 11.078 -12.125 1 98.12 91 GLU A N 1
ATOM 758 C CA . GLU A 1 91 ? -8.703 11.18 -10.68 1 98.12 91 GLU A CA 1
ATOM 759 C C . GLU A 1 91 ? -8.328 9.828 -10.07 1 98.12 91 GLU A C 1
ATOM 761 O O . GLU A 1 91 ? -7.441 9.742 -9.219 1 98.12 91 GLU A O 1
ATOM 766 N N . LYS A 1 92 ? -8.977 8.812 -10.523 1 98.06 92 LYS A N 1
ATOM 767 C CA . LYS A 1 92 ? -8.727 7.48 -9.984 1 98.06 92 LYS A CA 1
ATOM 768 C C . LYS A 1 92 ? -7.312 7.012 -10.305 1 98.06 92 LYS A C 1
ATOM 770 O O . LYS A 1 92 ? -6.656 6.391 -9.477 1 98.06 92 LYS A O 1
ATOM 775 N N . ARG A 1 93 ? -6.852 7.316 -11.492 1 98.19 93 ARG A N 1
ATOM 776 C CA . ARG A 1 93 ? -5.48 6.973 -11.852 1 98.19 93 ARG A CA 1
ATOM 777 C C . ARG A 1 93 ? -4.477 7.727 -10.984 1 98.19 93 ARG A C 1
ATOM 779 O O . ARG A 1 93 ? -3.488 7.156 -10.523 1 98.19 93 ARG A O 1
ATOM 786 N N . ARG A 1 94 ? -4.738 9 -10.789 1 98.69 94 ARG A N 1
ATOM 787 C CA . ARG A 1 94 ? -3.838 9.82 -9.984 1 98.69 94 ARG A CA 1
ATOM 788 C C . ARG A 1 94 ? -3.82 9.359 -8.531 1 98.69 94 ARG A C 1
ATOM 790 O O . ARG A 1 94 ? -2.762 9.312 -7.902 1 98.69 94 ARG A O 1
ATOM 797 N N . VAL A 1 95 ? -4.992 8.938 -8.047 1 98.81 95 VAL A N 1
ATOM 798 C CA . VAL A 1 95 ? -5.117 8.414 -6.688 1 98.81 95 VAL A CA 1
ATOM 799 C C . VAL A 1 95 ? -4.293 7.137 -6.547 1 98.81 95 VAL A C 1
ATOM 801 O O . VAL A 1 95 ? -3.496 7.004 -5.613 1 98.81 95 VAL A O 1
ATOM 804 N N . ASP A 1 96 ? -4.434 6.266 -7.465 1 98.75 96 ASP A N 1
ATOM 805 C CA . ASP A 1 96 ? -3.711 5 -7.418 1 98.75 96 ASP A CA 1
ATOM 806 C C . ASP A 1 96 ? -2.201 5.227 -7.445 1 98.75 96 ASP A C 1
ATOM 808 O O . ASP A 1 96 ? -1.459 4.598 -6.691 1 98.75 96 ASP A O 1
ATOM 812 N N . LEU A 1 97 ? -1.802 6.117 -8.305 1 98.81 97 LEU A N 1
ATOM 813 C CA . LEU A 1 97 ? -0.378 6.359 -8.508 1 98.81 97 LEU A CA 1
ATOM 814 C C . LEU A 1 97 ? 0.252 6.973 -7.262 1 98.81 97 LEU A C 1
ATOM 816 O O . LEU A 1 97 ? 1.268 6.48 -6.77 1 98.81 97 LEU A O 1
ATOM 820 N N . ILE A 1 98 ? -0.375 7.977 -6.75 1 98.81 98 ILE A N 1
ATOM 821 C CA . ILE A 1 98 ? 0.204 8.688 -5.613 1 98.81 98 ILE A CA 1
ATOM 822 C C . ILE A 1 98 ? 0.156 7.797 -4.371 1 98.81 98 ILE A C 1
ATOM 824 O O . ILE A 1 98 ? 1.062 7.836 -3.537 1 98.81 98 ILE A O 1
ATOM 828 N N . GLU A 1 99 ? -0.893 7.023 -4.223 1 98.81 99 GLU A N 1
ATOM 829 C CA . GLU A 1 99 ? -0.985 6.086 -3.111 1 98.81 99 GLU A CA 1
ATOM 830 C C . GLU A 1 99 ? 0.221 5.152 -3.076 1 98.81 99 GLU A C 1
ATOM 832 O O . GLU A 1 99 ? 0.846 4.973 -2.027 1 98.81 99 GLU A O 1
ATOM 837 N N . GLN A 1 100 ? 0.482 4.562 -4.203 1 98.69 100 GLN A N 1
ATOM 838 C CA . GLN A 1 100 ? 1.563 3.584 -4.27 1 98.69 100 GLN A CA 1
ATOM 839 C C . GLN A 1 100 ? 2.926 4.262 -4.145 1 98.69 100 GLN A C 1
ATOM 841 O O . GLN A 1 100 ? 3.838 3.723 -3.518 1 98.69 100 GLN A O 1
ATOM 846 N N . GLN A 1 101 ? 3.068 5.422 -4.746 1 98.56 101 GLN A N 1
ATOM 847 C CA . GLN A 1 101 ? 4.316 6.164 -4.617 1 98.56 101 GLN A CA 1
ATOM 848 C C . GLN A 1 101 ? 4.586 6.547 -3.164 1 98.56 101 GLN A C 1
ATOM 850 O O . GLN A 1 101 ? 5.723 6.473 -2.695 1 98.56 101 GLN A O 1
ATOM 855 N N . LEU A 1 102 ? 3.547 6.91 -2.516 1 98.38 102 LEU A N 1
ATOM 856 C CA . LEU A 1 102 ? 3.68 7.277 -1.11 1 98.38 102 LEU A CA 1
ATOM 857 C C . LEU A 1 102 ? 4.02 6.059 -0.259 1 98.38 102 LEU A C 1
ATOM 859 O O . LEU A 1 102 ? 4.727 6.176 0.742 1 98.38 102 LEU A O 1
ATOM 863 N N . THR A 1 103 ? 3.465 4.938 -0.609 1 98 103 THR A N 1
ATOM 864 C CA . THR A 1 103 ? 3.801 3.709 0.1 1 98 103 THR A CA 1
ATOM 865 C C . THR A 1 103 ? 5.305 3.451 0.051 1 98 103 THR A C 1
ATOM 867 O O . THR A 1 103 ? 5.918 3.127 1.07 1 98 103 THR A O 1
ATOM 870 N N . ASP A 1 104 ? 5.945 3.637 -1.134 1 97.69 104 ASP A N 1
ATOM 871 C CA . ASP A 1 104 ? 7.387 3.479 -1.269 1 97.69 104 ASP A CA 1
ATOM 872 C C . ASP A 1 104 ? 8.133 4.523 -0.443 1 97.69 104 ASP A C 1
ATOM 874 O O . ASP A 1 104 ? 9.109 4.203 0.24 1 97.69 104 ASP A O 1
ATOM 878 N N . PHE A 1 105 ? 7.645 5.75 -0.541 1 98.56 105 PHE A N 1
ATOM 879 C CA . PHE A 1 105 ? 8.258 6.859 0.184 1 98.56 105 PHE A CA 1
ATOM 880 C C . PHE A 1 105 ? 8.227 6.605 1.687 1 98.56 105 PHE A C 1
ATOM 882 O O . PHE A 1 105 ? 9.242 6.766 2.369 1 98.56 105 PHE A O 1
ATOM 889 N N . ARG A 1 106 ? 7.121 6.148 2.186 1 98.44 106 ARG A N 1
ATOM 890 C CA . ARG A 1 106 ? 6.949 5.855 3.604 1 98.44 106 ARG A CA 1
ATOM 891 C C . ARG A 1 106 ? 7.848 4.699 4.039 1 98.44 106 ARG A C 1
ATOM 893 O O . ARG A 1 106 ? 8.383 4.707 5.148 1 98.44 106 ARG A O 1
ATOM 900 N N . THR A 1 107 ? 7.961 3.734 3.25 1 97.44 107 THR A N 1
ATOM 901 C CA . THR A 1 107 ? 8.797 2.588 3.578 1 97.44 107 THR A CA 1
ATOM 902 C C . THR A 1 107 ? 10.242 3.025 3.83 1 97.44 107 THR A C 1
ATOM 904 O O . THR A 1 107 ? 10.859 2.602 4.809 1 97.44 107 THR A O 1
ATOM 907 N N . GLY A 1 108 ? 10.797 3.887 2.912 1 97.5 108 GLY A N 1
ATOM 908 C CA . GLY A 1 108 ? 12.141 4.414 3.125 1 97.5 108 GLY A CA 1
ATOM 909 C C . GLY A 1 108 ? 12.258 5.242 4.387 1 97.5 108 GLY A C 1
ATOM 910 O O . GLY A 1 108 ? 13.234 5.109 5.133 1 97.5 108 GLY A O 1
ATOM 911 N N . TRP A 1 109 ? 11.234 6.016 4.66 1 98.56 109 TRP A N 1
ATOM 912 C CA . TRP A 1 109 ? 11.203 6.898 5.824 1 98.56 109 TRP A CA 1
ATOM 913 C C . TRP A 1 109 ? 11.172 6.09 7.117 1 98.56 109 TRP A C 1
ATOM 915 O O . TRP A 1 109 ? 11.969 6.34 8.031 1 98.56 109 TRP A O 1
ATOM 925 N N . VAL A 1 110 ? 10.312 5.062 7.164 1 97.88 110 VAL A N 1
ATOM 926 C CA . VAL A 1 110 ? 10.141 4.238 8.359 1 97.88 110 VAL A CA 1
ATOM 927 C C . VAL A 1 110 ? 11.398 3.406 8.594 1 97.88 110 VAL A C 1
ATOM 929 O O . VAL A 1 110 ? 11.82 3.223 9.742 1 97.88 110 VAL A O 1
ATOM 932 N N . ARG A 1 111 ? 11.969 2.916 7.488 1 97.06 111 ARG A N 1
ATOM 933 C CA . ARG A 1 111 ? 13.234 2.193 7.625 1 97.06 111 ARG A CA 1
ATOM 934 C C . ARG A 1 111 ? 14.281 3.053 8.32 1 97.06 111 ARG A C 1
ATOM 936 O O . ARG A 1 111 ? 14.992 2.578 9.219 1 97.06 111 ARG A O 1
ATOM 943 N N . LEU A 1 112 ? 14.367 4.285 7.945 1 98.31 112 LEU A N 1
ATOM 944 C CA . LEU A 1 112 ? 15.32 5.191 8.578 1 98.31 112 LEU A CA 1
ATOM 945 C C . LEU A 1 112 ? 14.977 5.41 10.047 1 98.31 112 LEU A C 1
ATOM 947 O O . LEU A 1 112 ? 15.844 5.336 10.906 1 98.31 112 LEU A O 1
ATOM 951 N N . CYS A 1 113 ? 13.734 5.641 10.32 1 98.12 113 CYS A N 1
ATOM 952 C CA . CYS A 1 113 ? 13.289 5.988 11.664 1 98.12 113 CYS A CA 1
ATOM 953 C C . CYS A 1 113 ? 13.555 4.84 12.633 1 98.12 113 CYS A C 1
ATOM 955 O O . CYS A 1 113 ? 13.727 5.066 13.836 1 98.12 113 CYS A O 1
ATOM 957 N N . TYR A 1 114 ? 13.625 3.67 12.156 1 97.06 114 TYR A N 1
ATOM 958 C CA . TYR A 1 114 ? 13.797 2.512 13.031 1 97.06 114 TYR A CA 1
ATOM 959 C C . TYR A 1 114 ? 15.203 1.94 12.898 1 97.06 114 TYR A C 1
ATOM 961 O O . TYR A 1 114 ? 15.516 0.89 13.461 1 97.06 114 TYR A O 1
ATOM 969 N N . SER A 1 115 ? 16.031 2.604 12.148 1 97.38 115 SER A N 1
ATOM 970 C CA . SER A 1 115 ? 17.391 2.111 11.914 1 97.38 115 SER A CA 1
ATOM 971 C C . SER A 1 115 ? 18.234 2.207 13.188 1 97.38 115 SER A C 1
ATOM 973 O O . SER A 1 115 ? 18.281 3.254 13.836 1 97.38 115 SER A O 1
ATOM 975 N N . PRO A 1 116 ? 18.969 1.118 13.461 1 95.44 116 PRO A N 1
ATOM 976 C CA . PRO A 1 116 ? 19.906 1.202 14.578 1 95.44 116 PRO A CA 1
ATOM 977 C C . PRO A 1 116 ? 21.062 2.166 14.312 1 95.44 116 PRO A C 1
ATOM 979 O O . PRO A 1 116 ? 21.766 2.57 15.242 1 95.44 116 PRO A O 1
ATOM 982 N N . THR A 1 117 ? 21.297 2.539 13.117 1 97.38 117 THR A N 1
ATOM 983 C CA . THR A 1 117 ? 22.359 3.465 12.75 1 97.38 117 THR A CA 1
ATOM 984 C C . THR A 1 117 ? 21.781 4.793 12.266 1 97.38 117 THR A C 1
ATOM 986 O O . THR A 1 117 ? 22.328 5.434 11.375 1 97.38 117 THR A O 1
ATOM 989 N N . PHE A 1 118 ? 20.641 5.176 12.781 1 97.38 118 PHE A N 1
ATOM 990 C CA . PHE A 1 118 ? 19.922 6.395 12.414 1 97.38 118 PHE A CA 1
ATOM 991 C C . PHE A 1 118 ? 20.844 7.605 12.492 1 97.38 118 PHE A C 1
ATOM 993 O O . PHE A 1 118 ? 20.875 8.422 11.57 1 97.38 118 PHE A O 1
ATOM 1000 N N . ALA A 1 119 ? 21.562 7.746 13.547 1 96.25 119 ALA A N 1
ATOM 1001 C CA . ALA A 1 119 ? 22.406 8.914 13.766 1 96.25 119 ALA A CA 1
ATOM 1002 C C . ALA A 1 119 ? 23.422 9.078 12.633 1 96.25 119 ALA A C 1
ATOM 1004 O O . ALA A 1 119 ? 23.75 10.195 12.25 1 96.25 119 ALA A O 1
ATOM 1005 N N . GLU A 1 120 ? 23.844 7.902 12.133 1 97.69 120 GLU A N 1
ATOM 1006 C CA . GLU A 1 120 ? 24.844 7.914 11.062 1 97.69 120 GLU A CA 1
ATOM 1007 C C . GLU A 1 120 ? 24.188 8.195 9.711 1 97.69 120 GLU A C 1
ATOM 1009 O O . GLU A 1 120 ? 24.844 8.68 8.789 1 97.69 120 GLU A O 1
ATOM 1014 N N . GLU A 1 121 ? 22.891 7.926 9.609 1 98.19 121 GLU A N 1
ATOM 1015 C CA . GLU A 1 121 ? 22.188 7.98 8.328 1 98.19 121 GLU A CA 1
ATOM 1016 C C . GLU A 1 121 ? 21.422 9.289 8.172 1 98.19 121 GLU A C 1
ATOM 1018 O O . GLU A 1 121 ? 21.078 9.688 7.062 1 98.19 121 GLU A O 1
ATOM 1023 N N . ARG A 1 122 ? 21.219 9.93 9.234 1 97.44 122 ARG A N 1
ATOM 1024 C CA . ARG A 1 122 ? 20.297 11.055 9.312 1 97.44 122 ARG A CA 1
ATOM 1025 C C . ARG A 1 122 ? 20.734 12.18 8.367 1 97.44 122 ARG A C 1
ATOM 1027 O O . ARG A 1 122 ? 19.922 12.703 7.605 1 97.44 122 ARG A O 1
ATOM 1034 N N . ASP A 1 123 ? 22 12.578 8.406 1 97.94 123 ASP A N 1
ATOM 1035 C CA . ASP A 1 123 ? 22.484 13.695 7.609 1 97.94 123 ASP A CA 1
ATOM 1036 C C . ASP A 1 123 ? 22.406 13.383 6.117 1 97.94 123 ASP A C 1
ATOM 1038 O O . ASP A 1 123 ? 22.031 14.242 5.316 1 97.94 123 ASP A O 1
ATOM 1042 N N . ALA A 1 124 ? 22.781 12.18 5.816 1 98.25 124 ALA A N 1
ATOM 1043 C CA . ALA A 1 124 ? 22.719 11.773 4.414 1 98.25 124 ALA A CA 1
ATOM 1044 C C . ALA A 1 124 ? 21.281 11.812 3.904 1 98.25 124 ALA A C 1
ATOM 1046 O O . ALA A 1 124 ? 21.031 12.211 2.766 1 98.25 124 ALA A O 1
ATOM 1047 N N . TYR A 1 125 ? 20.391 11.383 4.707 1 98.44 125 TYR A N 1
ATOM 1048 C CA . TYR A 1 125 ? 18.984 11.414 4.324 1 98.44 125 TYR A CA 1
ATOM 1049 C C . TYR A 1 125 ? 18.5 12.852 4.145 1 98.44 125 TYR A C 1
ATOM 1051 O O . TYR A 1 125 ? 17.812 13.164 3.178 1 98.44 125 TYR A O 1
ATOM 1059 N N . GLU A 1 126 ? 18.812 13.68 5.074 1 98.44 126 GLU A N 1
ATOM 1060 C CA . GLU A 1 126 ? 18.406 15.078 4.988 1 98.44 126 GLU A CA 1
ATOM 1061 C C . GLU A 1 126 ? 18.922 15.734 3.707 1 98.44 126 GLU A C 1
ATOM 1063 O O . GLU A 1 126 ? 18.203 16.5 3.062 1 98.44 126 GLU A O 1
ATOM 1068 N N . GLN A 1 127 ? 20.125 15.43 3.348 1 98.19 127 GLN A N 1
ATOM 1069 C CA . GLN A 1 127 ? 20.719 15.977 2.135 1 98.19 127 GLN A CA 1
ATOM 1070 C C . GLN A 1 127 ? 20 15.477 0.89 1 98.19 127 GLN A C 1
ATOM 1072 O O . GLN A 1 127 ? 19.875 16.203 -0.097 1 98.19 127 GLN A O 1
ATOM 1077 N N . LYS A 1 128 ? 19.516 14.281 0.93 1 98.38 128 LYS A N 1
ATOM 1078 C CA . LYS A 1 128 ? 18.844 13.664 -0.213 1 98.38 128 LYS A CA 1
ATOM 1079 C C . LYS A 1 128 ? 17.375 14.055 -0.273 1 98.38 128 LYS A C 1
ATOM 1081 O O . LYS A 1 128 ? 16.719 13.891 -1.309 1 98.38 128 LYS A O 1
ATOM 1086 N N . LEU A 1 129 ? 16.859 14.555 0.79 1 98.62 129 LEU A N 1
ATOM 1087 C CA . LEU A 1 129 ? 15.414 14.742 0.967 1 98.62 129 LEU A CA 1
ATOM 1088 C C . LEU A 1 129 ? 14.859 15.695 -0.088 1 98.62 129 LEU A C 1
ATOM 1090 O O . LEU A 1 129 ? 13.789 15.445 -0.646 1 98.62 129 LEU A O 1
ATOM 1094 N N . PRO A 1 130 ? 15.516 16.797 -0.491 1 98.69 130 PRO A N 1
ATOM 1095 C CA . PRO A 1 130 ? 14.977 17.641 -1.555 1 98.69 130 PRO A CA 1
ATOM 1096 C C . PRO A 1 130 ? 14.75 16.891 -2.861 1 98.69 130 PRO A C 1
ATOM 1098 O O . PRO A 1 130 ? 13.734 17.078 -3.525 1 98.69 130 PRO A O 1
ATOM 1101 N N . ASP A 1 131 ? 15.672 15.984 -3.17 1 98.31 131 ASP A N 1
ATOM 1102 C CA . ASP A 1 131 ? 15.531 15.195 -4.387 1 98.31 131 ASP A CA 1
ATOM 1103 C C . ASP A 1 131 ? 14.359 14.227 -4.277 1 98.31 131 ASP A C 1
ATOM 1105 O O . ASP A 1 131 ? 13.688 13.938 -5.273 1 98.31 131 ASP A O 1
ATOM 1109 N N . LEU A 1 132 ? 14.133 13.742 -3.078 1 98.38 132 LEU A N 1
ATOM 1110 C CA . LEU A 1 132 ? 13.023 12.82 -2.852 1 98.38 132 LEU A CA 1
ATOM 1111 C C . LEU A 1 132 ? 11.688 13.547 -2.924 1 98.38 132 LEU A C 1
ATOM 1113 O O . LEU A 1 132 ? 10.68 12.961 -3.309 1 98.38 132 LEU A O 1
ATOM 1117 N N . LEU A 1 133 ? 11.641 14.82 -2.604 1 98.81 133 LEU A N 1
ATOM 1118 C CA . LEU A 1 133 ? 10.422 15.609 -2.557 1 98.81 133 LEU A CA 1
ATOM 1119 C C . LEU A 1 133 ? 10.062 16.141 -3.939 1 98.81 133 LEU A C 1
ATOM 1121 O O . LEU A 1 133 ? 8.891 16.359 -4.238 1 98.81 133 LEU A O 1
ATOM 1125 N N . LYS A 1 134 ? 11.016 16.312 -4.766 1 98.62 134 LYS A N 1
ATOM 1126 C CA . LYS A 1 134 ? 10.844 16.984 -6.047 1 98.62 134 LYS A CA 1
ATOM 1127 C C . LYS A 1 134 ? 9.766 16.312 -6.883 1 98.62 134 LYS A C 1
ATOM 1129 O O . LYS A 1 134 ? 8.891 16.984 -7.438 1 98.62 134 LYS A O 1
ATOM 1134 N N . PRO A 1 135 ? 9.789 14.977 -7.043 1 98.25 135 PRO A N 1
ATOM 1135 C CA . PRO A 1 135 ? 8.75 14.367 -7.871 1 98.25 135 PRO A CA 1
ATOM 1136 C C . PRO A 1 135 ? 7.34 14.633 -7.336 1 98.25 135 PRO A C 1
ATOM 1138 O O . PRO A 1 135 ? 6.391 14.734 -8.117 1 98.25 135 PRO A O 1
ATOM 1141 N N . PHE A 1 136 ? 7.164 14.703 -6.027 1 98.88 136 PHE A N 1
ATOM 1142 C CA . PHE A 1 136 ? 5.859 15.016 -5.457 1 98.88 136 PHE A CA 1
ATOM 1143 C C . PHE A 1 136 ? 5.461 16.453 -5.77 1 98.88 136 PHE A C 1
ATOM 1145 O O . PHE A 1 136 ? 4.305 16.734 -6.094 1 98.88 136 PHE A O 1
ATOM 1152 N N . SER A 1 137 ? 6.43 17.328 -5.613 1 98.88 137 SER A N 1
ATOM 1153 C CA . SER A 1 137 ? 6.184 18.719 -5.973 1 98.88 137 SER A CA 1
ATOM 1154 C C . SER A 1 137 ? 5.773 18.844 -7.438 1 98.88 137 SER A C 1
ATOM 1156 O O . SER A 1 137 ? 4.793 19.516 -7.758 1 98.88 137 SER A O 1
ATOM 1158 N N . ASP A 1 138 ? 6.539 18.188 -8.328 1 98.69 138 ASP A N 1
ATOM 1159 C CA . ASP A 1 138 ? 6.246 18.219 -9.758 1 98.69 138 ASP A CA 1
ATOM 1160 C C . ASP A 1 138 ? 4.863 17.641 -10.047 1 98.69 138 ASP A C 1
ATOM 1162 O O . ASP A 1 138 ? 4.133 18.172 -10.891 1 98.69 138 ASP A O 1
ATOM 1166 N N . TYR A 1 139 ? 4.555 16.609 -9.383 1 98.69 139 TYR A N 1
ATOM 1167 C CA . TYR A 1 139 ? 3.289 15.922 -9.633 1 98.69 139 TYR A CA 1
ATOM 1168 C C . TYR A 1 139 ? 2.109 16.766 -9.18 1 98.69 139 TYR A C 1
ATOM 1170 O O . TYR A 1 139 ? 1.083 16.828 -9.859 1 98.69 139 TYR A O 1
ATOM 1178 N N . LEU A 1 140 ? 2.215 17.375 -8.016 1 98.81 140 LEU A N 1
ATOM 1179 C CA . LEU A 1 140 ? 1.178 18.281 -7.527 1 98.81 140 LEU A CA 1
ATOM 1180 C C . LEU A 1 140 ? 0.997 19.453 -8.477 1 98.81 140 LEU A C 1
ATOM 1182 O O . LEU A 1 140 ? -0.131 19.797 -8.836 1 98.81 140 LEU A O 1
ATOM 1186 N N . GLY A 1 141 ? 2.115 20.078 -8.836 1 98.31 141 GLY A N 1
ATOM 1187 C CA . GLY A 1 141 ? 2.07 21.234 -9.711 1 98.31 141 GLY A CA 1
ATOM 1188 C C . GLY A 1 141 ? 1.261 22.391 -9.141 1 98.31 141 GLY A C 1
ATOM 1189 O O . GLY A 1 141 ? 1.491 22.812 -8.008 1 98.31 141 GLY A O 1
ATOM 1190 N N . GLU A 1 142 ? 0.305 22.797 -9.883 1 98.12 142 GLU A N 1
ATOM 1191 C CA . GLU A 1 142 ? -0.514 23.922 -9.469 1 98.12 142 GLU A CA 1
ATOM 1192 C C . GLU A 1 142 ? -1.857 23.453 -8.914 1 98.12 142 GLU A C 1
ATOM 1194 O O . GLU A 1 142 ? -2.701 24.281 -8.547 1 98.12 142 GLU A O 1
ATOM 1199 N N . ARG A 1 143 ? -2.045 22.203 -8.852 1 98.19 143 ARG A N 1
ATOM 1200 C CA . ARG A 1 143 ? -3.309 21.656 -8.359 1 98.19 143 ARG A CA 1
ATOM 1201 C C . ARG A 1 143 ? -3.432 21.828 -6.852 1 98.19 143 ARG A C 1
ATOM 1203 O O . ARG A 1 143 ? -2.436 21.766 -6.129 1 98.19 143 ARG A O 1
ATOM 1210 N N . PRO A 1 144 ? -4.633 22 -6.414 1 98.62 144 PRO A N 1
ATOM 1211 C CA . PRO A 1 144 ? -4.812 22.125 -4.965 1 98.62 144 PRO A CA 1
ATOM 1212 C C . PRO A 1 144 ? -4.629 20.797 -4.23 1 98.62 144 PRO A C 1
ATOM 1214 O O . PRO A 1 144 ? -4.242 20.781 -3.059 1 98.62 144 PRO A O 1
ATOM 1217 N N . TYR A 1 145 ? -4.965 19.688 -4.934 1 98.88 145 TYR A N 1
ATOM 1218 C CA . TYR A 1 145 ? -4.852 18.359 -4.344 1 98.88 145 TYR A CA 1
ATOM 1219 C C . TYR A 1 145 ? -4.176 17.391 -5.305 1 98.88 145 TYR A C 1
ATOM 1221 O O . TYR A 1 145 ? -4.07 17.672 -6.504 1 98.88 145 TYR A O 1
ATOM 1229 N N . PHE A 1 146 ? -3.736 16.266 -4.816 1 98.88 146 PHE A N 1
ATOM 1230 C CA . PHE A 1 146 ? -2.896 15.367 -5.605 1 98.88 146 PHE A CA 1
ATOM 1231 C C . PHE A 1 146 ? -3.719 14.656 -6.672 1 98.88 146 PHE A C 1
ATOM 1233 O O . PHE A 1 146 ? -3.197 14.297 -7.73 1 98.88 146 PHE A O 1
ATOM 1240 N N . ALA A 1 147 ? -4.965 14.461 -6.41 1 98.06 147 ALA A N 1
ATOM 1241 C CA . ALA A 1 147 ? -5.816 13.836 -7.422 1 98.06 147 ALA A CA 1
ATOM 1242 C C . ALA A 1 147 ? -6.293 14.859 -8.445 1 98.06 147 ALA A C 1
ATOM 1244 O O . ALA A 1 147 ? -6.789 14.5 -9.516 1 98.06 147 ALA A O 1
ATOM 1245 N N . GLY A 1 148 ? -6.281 16.109 -8.109 1 97.44 148 GLY A N 1
ATOM 1246 C CA . GLY A 1 148 ? -6.77 17.172 -8.969 1 97.44 148 GLY A CA 1
ATOM 1247 C C . GLY A 1 148 ? -7.398 18.328 -8.195 1 97.44 148 GLY A C 1
ATOM 1248 O O . GLY A 1 148 ? -6.773 18.891 -7.297 1 97.44 148 GLY A O 1
ATOM 1249 N N . ASP A 1 149 ? -8.586 18.625 -8.57 1 96.94 149 ASP A N 1
ATOM 1250 C CA . ASP A 1 149 ? -9.258 19.781 -7.992 1 96.94 149 ASP A CA 1
ATOM 1251 C C . ASP A 1 149 ? -10.039 19.406 -6.734 1 96.94 149 ASP A C 1
ATOM 1253 O O . ASP A 1 149 ? -10.438 20.281 -5.957 1 96.94 149 ASP A O 1
ATOM 1257 N N . ARG A 1 150 ? -10.18 18.172 -6.543 1 96.69 150 ARG A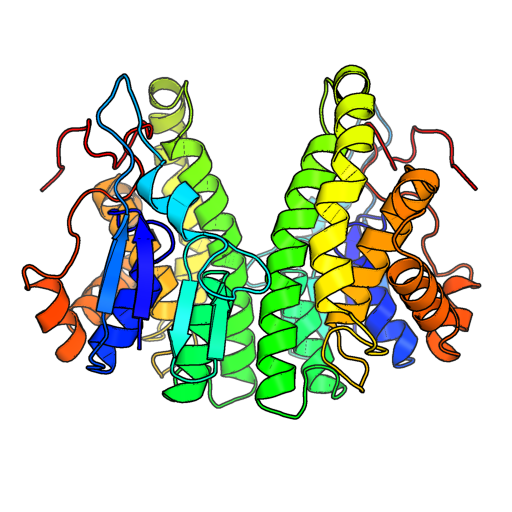 N 1
ATOM 1258 C CA . ARG A 1 150 ? -10.961 17.703 -5.402 1 96.69 150 ARG A CA 1
ATOM 1259 C C . ARG A 1 150 ? -10.102 16.891 -4.445 1 96.69 150 ARG A C 1
ATOM 1261 O O . ARG A 1 150 ? -9.258 16.094 -4.879 1 96.69 150 ARG A O 1
ATOM 1268 N N . LEU A 1 151 ? -10.445 17.109 -3.164 1 98.62 151 LEU A N 1
ATOM 1269 C CA . LEU A 1 151 ? -9.797 16.328 -2.115 1 98.62 151 LEU A CA 1
ATOM 1270 C C . LEU A 1 151 ? -10.188 14.852 -2.211 1 98.62 151 LEU A C 1
ATOM 1272 O O . LEU A 1 151 ? -11.359 14.531 -2.43 1 98.62 151 LEU A O 1
ATOM 1276 N N . THR A 1 152 ? -9.242 13.984 -2.127 1 98.88 152 THR A N 1
ATOM 1277 C CA . THR A 1 152 ? -9.453 12.547 -1.995 1 98.88 152 THR A CA 1
ATOM 1278 C C . THR A 1 152 ? -8.68 11.992 -0.802 1 98.88 152 THR A C 1
ATOM 1280 O O . THR A 1 152 ? -7.938 12.727 -0.142 1 98.88 152 THR A O 1
ATOM 1283 N N . TYR A 1 153 ? -8.781 10.656 -0.578 1 98.88 153 TYR A N 1
ATOM 1284 C CA . TYR A 1 153 ? -8.172 10.055 0.601 1 98.88 153 TYR A CA 1
ATOM 1285 C C . TYR A 1 153 ? -6.648 10.109 0.52 1 98.88 153 TYR A C 1
ATOM 1287 O O . TYR A 1 153 ? -5.965 10.109 1.547 1 98.88 153 TYR A O 1
ATOM 1295 N N . VAL A 1 154 ? -6.043 10.195 -0.635 1 98.94 154 VAL A N 1
ATOM 1296 C CA . VAL A 1 154 ? -4.59 10.148 -0.757 1 98.94 154 VAL A CA 1
ATOM 1297 C C . VAL A 1 154 ? -3.979 11.438 -0.218 1 98.94 154 VAL A C 1
ATOM 1299 O O . VAL A 1 154 ? -2.807 11.469 0.159 1 98.94 154 VAL A O 1
ATOM 1302 N N . ASP A 1 155 ? -4.773 12.469 -0.198 1 98.94 155 ASP A N 1
ATOM 1303 C CA . ASP A 1 155 ? -4.266 13.734 0.329 1 98.94 155 ASP A CA 1
ATOM 1304 C C . ASP A 1 155 ? -3.947 13.617 1.818 1 98.94 155 ASP A C 1
ATOM 1306 O O . ASP A 1 155 ? -3.033 14.281 2.316 1 98.94 155 ASP A O 1
ATOM 1310 N N . PHE A 1 156 ? -4.633 12.742 2.51 1 98.94 156 PHE A N 1
ATOM 1311 C CA . PHE A 1 156 ? -4.344 12.531 3.924 1 98.94 156 PHE A CA 1
ATOM 1312 C C . PHE A 1 156 ? -3.055 11.742 4.098 1 98.94 156 PHE A C 1
ATOM 1314 O O . PHE A 1 156 ? -2.32 11.945 5.066 1 98.94 156 PHE A O 1
ATOM 1321 N N . LEU A 1 157 ? -2.805 10.828 3.207 1 98.88 157 LEU A N 1
ATOM 1322 C CA . LEU A 1 157 ? -1.537 10.102 3.211 1 98.88 157 LEU A CA 1
ATOM 1323 C C . LEU A 1 157 ? -0.37 11.055 2.963 1 98.88 157 LEU A C 1
ATOM 1325 O O . LEU A 1 157 ? 0.637 11.008 3.674 1 98.88 157 LEU A O 1
ATOM 1329 N N . VAL A 1 158 ? -0.528 11.875 1.929 1 98.94 158 VAL A N 1
ATOM 1330 C CA . VAL A 1 158 ? 0.516 12.828 1.573 1 98.94 158 VAL A CA 1
ATOM 1331 C C . VAL A 1 158 ? 0.753 13.789 2.736 1 98.94 158 VAL A C 1
ATOM 1333 O O . VAL A 1 158 ? 1.899 14.047 3.113 1 98.94 158 VAL A O 1
ATOM 1336 N N . TYR A 1 159 ? -0.322 14.273 3.268 1 98.94 159 TYR A N 1
ATOM 1337 C CA . TYR A 1 159 ? -0.224 15.211 4.379 1 98.94 159 TYR A CA 1
ATOM 1338 C C . TYR A 1 159 ? 0.58 14.617 5.527 1 98.94 159 TYR A C 1
ATOM 1340 O O . TYR A 1 159 ? 1.491 15.258 6.055 1 98.94 159 TYR A O 1
ATOM 1348 N N . GLU A 1 160 ? 0.256 13.422 5.941 1 98.88 160 GLU A N 1
ATOM 1349 C CA . GLU A 1 160 ? 0.938 12.789 7.066 1 98.88 160 GLU A CA 1
ATOM 1350 C C . GLU A 1 160 ? 2.441 12.703 6.82 1 98.88 160 GLU A C 1
ATOM 1352 O O . GLU A 1 160 ? 3.24 13 7.711 1 98.88 160 GLU A O 1
ATOM 1357 N N . MET A 1 161 ? 2.889 12.289 5.625 1 98.75 161 MET A N 1
ATOM 1358 C CA . MET A 1 161 ? 4.301 12.133 5.301 1 98.75 161 MET A CA 1
ATOM 1359 C C . MET A 1 161 ? 5.012 13.477 5.266 1 98.75 161 MET A C 1
ATOM 1361 O O . MET A 1 161 ? 6.105 13.625 5.809 1 98.75 161 MET A O 1
ATOM 1365 N N . LEU A 1 162 ? 4.34 14.453 4.621 1 98.88 162 LEU A N 1
ATOM 1366 C CA . LEU A 1 162 ? 4.961 15.766 4.516 1 98.88 162 LEU A CA 1
ATOM 1367 C C . LEU A 1 162 ? 5.055 16.438 5.879 1 98.88 162 LEU A C 1
ATOM 1369 O O . LEU A 1 162 ? 6.062 17.078 6.195 1 98.88 162 LEU A O 1
ATOM 1373 N N . ALA A 1 163 ? 4.031 16.297 6.664 1 98.25 163 ALA A N 1
ATOM 1374 C CA . ALA A 1 163 ? 4.031 16.891 8 1 98.25 163 ALA A CA 1
ATOM 1375 C C . ALA A 1 163 ? 5.172 16.344 8.852 1 98.25 163 ALA A C 1
ATOM 1377 O O . ALA A 1 163 ? 5.859 17.094 9.539 1 98.25 163 ALA A O 1
ATOM 1378 N N . GLN A 1 164 ? 5.379 15.047 8.844 1 98.12 164 GLN A N 1
ATOM 1379 C CA . GLN A 1 164 ? 6.488 14.445 9.578 1 98.12 164 GLN A CA 1
ATOM 1380 C C . GLN A 1 164 ? 7.828 14.969 9.07 1 98.12 164 GLN A C 1
ATOM 1382 O O . GLN A 1 164 ? 8.727 15.25 9.867 1 98.12 164 GLN A O 1
ATOM 1387 N N . HIS A 1 165 ? 7.953 15.109 7.777 1 98.75 165 HIS A N 1
ATOM 1388 C CA . HIS A 1 165 ? 9.227 15.516 7.191 1 98.75 165 HIS A CA 1
ATOM 1389 C C . HIS A 1 165 ? 9.516 16.984 7.465 1 98.75 165 HIS A C 1
ATOM 1391 O O . HIS A 1 165 ? 10.68 17.391 7.559 1 98.75 165 HIS A O 1
ATOM 1397 N N . LEU A 1 166 ? 8.43 17.766 7.57 1 98.38 166 LEU A N 1
ATOM 1398 C CA . LEU A 1 166 ? 8.617 19.172 7.941 1 98.38 166 LEU A CA 1
ATOM 1399 C C . LEU A 1 166 ? 9.172 19.281 9.359 1 98.38 166 LEU A C 1
ATOM 1401 O O . LEU A 1 166 ? 9.961 20.188 9.648 1 98.38 166 LEU A O 1
ATOM 1405 N N . VAL A 1 167 ? 8.781 18.422 10.219 1 97.62 167 VAL A N 1
ATOM 1406 C CA . VAL A 1 167 ? 9.336 18.375 11.57 1 97.62 167 VAL A CA 1
ATOM 1407 C C . VAL A 1 167 ? 10.797 17.922 11.508 1 97.62 167 VAL A C 1
ATOM 1409 O O . VAL A 1 167 ? 11.641 18.453 12.234 1 97.62 167 VAL A O 1
ATOM 1412 N N . PHE A 1 168 ? 11.109 17.016 10.656 1 97.69 168 PHE A N 1
ATOM 1413 C CA . PHE A 1 168 ? 12.445 16.453 10.516 1 97.69 168 PHE A CA 1
ATOM 1414 C C . PHE A 1 168 ? 13.406 17.469 9.93 1 97.69 168 PHE A C 1
ATOM 1416 O O . PHE A 1 168 ? 14.531 17.625 10.414 1 97.69 168 PHE A O 1
ATOM 1423 N N . SER A 1 169 ? 12.977 18.234 8.898 1 98.06 169 SER A N 1
ATOM 1424 C CA . SER A 1 169 ? 13.836 19.203 8.227 1 98.06 169 SER A CA 1
ATOM 1425 C C . SER A 1 169 ? 13.016 20.188 7.402 1 98.06 169 SER A C 1
ATOM 1427 O O . SER A 1 169 ? 12.836 20 6.195 1 98.06 169 SER A O 1
ATOM 1429 N N . LYS A 1 170 ? 12.695 21.297 7.957 1 97.31 170 LYS A N 1
ATOM 1430 C CA . LYS A 1 170 ? 11.961 22.344 7.258 1 97.31 170 LYS A CA 1
ATOM 1431 C C . LYS A 1 170 ? 12.773 22.906 6.098 1 97.31 170 LYS A C 1
ATOM 1433 O O . LYS A 1 170 ? 12.219 23.281 5.062 1 97.31 170 LYS A O 1
ATOM 1438 N N . THR A 1 171 ? 14.062 22.922 6.27 1 97.81 171 THR A N 1
ATOM 1439 C CA . THR A 1 171 ? 14.953 23.516 5.277 1 97.81 171 THR A CA 1
ATOM 1440 C C . THR A 1 171 ? 14.93 22.703 3.982 1 97.81 171 THR A C 1
ATOM 1442 O O . THR A 1 171 ? 15.148 23.25 2.898 1 97.81 171 THR A O 1
ATOM 1445 N N . SER A 1 172 ? 14.609 21.438 4.086 1 98.5 172 SER A N 1
ATOM 1446 C CA . SER A 1 172 ? 14.586 20.578 2.908 1 98.5 172 SER A CA 1
ATOM 1447 C C . SER A 1 172 ? 13.422 20.922 1.988 1 98.5 172 SER A C 1
ATOM 1449 O O . SER A 1 172 ? 13.383 20.5 0.833 1 98.5 172 SER A O 1
ATOM 1451 N N . PHE A 1 173 ? 12.484 21.75 2.453 1 98.69 173 PHE A N 1
ATOM 1452 C CA . PHE A 1 173 ? 11.305 22.125 1.685 1 98.69 173 PHE A CA 1
ATOM 1453 C C . PHE A 1 173 ? 11.492 23.469 1.02 1 98.69 173 PHE A C 1
ATOM 1455 O O . PHE A 1 173 ? 10.586 23.984 0.369 1 98.69 173 PHE A O 1
ATOM 1462 N N . ALA A 1 174 ? 12.586 24.109 1.144 1 98.25 174 ALA A N 1
ATOM 1463 C CA . ALA A 1 174 ? 12.828 25.484 0.748 1 98.25 174 ALA A CA 1
ATOM 1464 C C . ALA A 1 174 ? 12.469 25.719 -0.717 1 98.25 174 ALA A C 1
ATOM 1466 O O . ALA A 1 174 ? 11.969 26.781 -1.084 1 98.25 174 ALA A O 1
ATOM 1467 N N . ALA A 1 175 ? 12.68 24.766 -1.573 1 98.25 175 ALA A N 1
ATOM 1468 C CA . ALA A 1 175 ? 12.453 24.922 -3.008 1 98.25 175 ALA A CA 1
ATOM 1469 C C . ALA A 1 175 ? 11.039 24.484 -3.389 1 98.25 175 ALA A C 1
ATOM 1471 O O . ALA A 1 175 ? 10.664 24.531 -4.562 1 98.25 175 ALA A O 1
ATOM 1472 N N . TYR A 1 176 ? 10.227 24.094 -2.402 1 98.69 176 TYR A N 1
ATOM 1473 C CA . TYR A 1 176 ? 8.953 23.453 -2.711 1 98.69 176 TYR A CA 1
ATOM 1474 C C . TYR A 1 176 ? 7.812 24.109 -1.938 1 98.69 176 TYR A C 1
ATOM 1476 O O . TYR A 1 176 ? 7.094 23.438 -1.193 1 98.69 176 TYR A O 1
ATOM 1484 N N . LYS A 1 177 ? 7.566 25.344 -2.24 1 98.5 177 LYS A N 1
ATOM 1485 C CA . LYS A 1 177 ? 6.512 26.109 -1.588 1 98.5 177 LYS A CA 1
ATOM 1486 C C . LYS A 1 177 ? 5.141 25.484 -1.823 1 98.5 177 LYS A C 1
ATOM 1488 O O . LYS A 1 177 ? 4.266 25.547 -0.959 1 98.5 177 LYS A O 1
A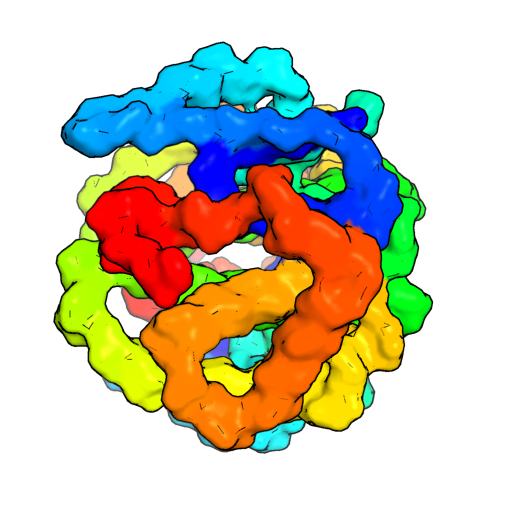TOM 1493 N N . ASN A 1 178 ? 5.004 24.891 -2.988 1 98.88 178 ASN A N 1
ATOM 1494 C CA . ASN A 1 178 ? 3.705 24.297 -3.293 1 98.88 178 ASN A CA 1
ATOM 1495 C C . ASN A 1 178 ? 3.377 23.141 -2.348 1 98.88 178 ASN A C 1
ATOM 1497 O O . ASN A 1 178 ? 2.209 22.891 -2.053 1 98.88 178 ASN A O 1
ATOM 1501 N N . LEU A 1 179 ? 4.371 22.391 -1.906 1 98.94 179 LEU A N 1
ATOM 1502 C CA . LEU A 1 179 ? 4.133 21.328 -0.928 1 98.94 179 LEU A CA 1
ATOM 1503 C C . LEU A 1 179 ? 3.791 21.922 0.436 1 98.94 179 LEU A C 1
ATOM 1505 O O . LEU A 1 179 ? 2.928 21.391 1.144 1 98.94 179 LEU A O 1
ATOM 1509 N N . ILE A 1 180 ? 4.484 22.969 0.801 1 98.81 180 ILE A N 1
ATOM 1510 C CA . ILE A 1 180 ? 4.176 23.656 2.049 1 98.81 180 ILE A CA 1
ATOM 1511 C C . ILE A 1 180 ? 2.748 24.203 2 1 98.81 180 ILE A C 1
ATOM 1513 O O . ILE A 1 180 ? 1.982 24.047 2.951 1 98.81 180 ILE A O 1
ATOM 1517 N N . ASP A 1 181 ? 2.422 24.844 0.883 1 98.81 181 ASP A N 1
ATOM 1518 C CA . ASP A 1 181 ? 1.069 25.344 0.694 1 98.81 181 ASP A CA 1
ATOM 1519 C C . ASP A 1 181 ? 0.036 24.234 0.803 1 98.81 181 ASP A C 1
ATOM 1521 O O . ASP A 1 181 ? -1.049 24.438 1.354 1 98.81 181 ASP A O 1
ATOM 1525 N N . PHE A 1 182 ? 0.301 23.094 0.202 1 98.94 182 PHE A N 1
ATOM 1526 C CA . PHE A 1 182 ? -0.583 21.938 0.281 1 98.94 182 PHE A CA 1
ATOM 1527 C C . PHE A 1 182 ? -0.824 21.547 1.731 1 98.94 182 PHE A C 1
ATOM 1529 O O . PHE A 1 182 ? -1.966 21.312 2.137 1 98.94 182 PHE A O 1
ATOM 1536 N N . VAL A 1 183 ? 0.293 21.438 2.535 1 98.88 183 VAL A N 1
ATOM 1537 C CA . VAL A 1 183 ? 0.179 21.062 3.941 1 98.88 183 VAL A CA 1
ATOM 1538 C C . VAL A 1 183 ? -0.713 22.062 4.672 1 98.88 183 VAL A C 1
ATOM 1540 O O . VAL A 1 183 ? -1.631 21.672 5.398 1 98.88 183 VAL A O 1
ATOM 1543 N N . GLU A 1 184 ? -0.495 23.297 4.477 1 98.75 184 GLU A N 1
ATOM 1544 C CA . GLU A 1 184 ? -1.28 24.344 5.117 1 98.75 184 GLU A CA 1
ATOM 1545 C C . GLU A 1 184 ? -2.744 24.281 4.691 1 98.75 184 GLU A C 1
ATOM 1547 O O . GLU A 1 184 ? -3.643 24.516 5.5 1 98.75 184 GLU A O 1
ATOM 1552 N N . ARG A 1 185 ? -2.953 24.016 3.441 1 98.69 185 ARG A N 1
ATOM 1553 C CA . ARG A 1 185 ? -4.312 23.906 2.918 1 98.69 185 ARG A CA 1
ATOM 1554 C C . ARG A 1 185 ? -5.062 22.766 3.609 1 98.69 185 ARG A C 1
ATOM 1556 O O . ARG A 1 185 ? -6.23 22.922 3.975 1 98.69 185 ARG A O 1
ATOM 1563 N N . ILE A 1 186 ? -4.434 21.641 3.77 1 98.88 186 ILE A N 1
ATOM 1564 C CA . ILE A 1 186 ? -5.055 20.5 4.441 1 98.88 186 ILE A CA 1
ATOM 1565 C C . ILE A 1 186 ? -5.348 20.859 5.895 1 98.88 186 ILE A C 1
ATOM 1567 O O . ILE A 1 186 ? -6.438 20.578 6.402 1 98.88 186 ILE A O 1
ATOM 1571 N N . GLU A 1 187 ? -4.414 21.516 6.535 1 98.62 187 GLU A N 1
ATOM 1572 C CA . GLU A 1 187 ? -4.555 21.859 7.945 1 98.62 187 GLU A CA 1
ATOM 1573 C C . GLU A 1 187 ? -5.66 22.891 8.156 1 98.62 187 GLU A C 1
ATOM 1575 O O . GLU A 1 187 ? -6.215 23 9.25 1 98.62 187 GLU A O 1
ATOM 1580 N N . ALA A 1 188 ? -5.961 23.578 7.129 1 98.44 188 ALA A N 1
ATOM 1581 C CA . ALA A 1 188 ? -6.934 24.656 7.23 1 98.44 188 ALA A CA 1
ATOM 1582 C C . ALA A 1 188 ? -8.344 24.156 6.953 1 98.44 188 ALA A C 1
ATOM 1584 O O . ALA A 1 188 ? -9.32 24.891 7.141 1 98.44 188 ALA A O 1
ATOM 1585 N N . LEU A 1 189 ? -8.492 22.922 6.457 1 98.62 189 LEU A N 1
ATOM 1586 C CA . LEU A 1 189 ? -9.836 22.375 6.309 1 98.62 189 LEU A CA 1
ATOM 1587 C C . LEU A 1 189 ? -10.602 22.438 7.625 1 98.62 189 LEU A C 1
ATOM 1589 O O . LEU A 1 189 ? -10.141 21.891 8.633 1 98.62 189 LEU A O 1
ATOM 1593 N N . PRO A 1 190 ? -11.734 23.016 7.633 1 97.81 190 PRO A N 1
ATOM 1594 C CA . PRO A 1 190 ? -12.375 23.359 8.906 1 97.81 190 PRO A CA 1
ATOM 1595 C C . PRO A 1 190 ? -12.562 22.156 9.812 1 97.81 190 PRO A C 1
ATOM 1597 O O . PRO A 1 190 ? -12.188 22.188 10.992 1 97.81 190 PRO A O 1
ATOM 1600 N N . THR A 1 191 ? -13.102 21.078 9.312 1 97.06 191 THR A N 1
ATOM 1601 C CA . THR A 1 191 ? -13.375 19.938 10.172 1 97.06 191 THR A CA 1
ATOM 1602 C C . THR A 1 191 ? -12.078 19.25 10.578 1 97.06 191 THR A C 1
ATOM 1604 O O . THR A 1 191 ? -11.969 18.719 11.688 1 97.06 191 THR A O 1
ATOM 1607 N N . LEU A 1 192 ? -11.07 19.219 9.742 1 98.19 192 LEU A N 1
ATOM 1608 C CA . LEU A 1 192 ? -9.781 18.625 10.102 1 98.19 192 LEU A CA 1
ATOM 1609 C C . LEU A 1 192 ? -9.039 19.516 11.094 1 98.19 192 LEU A C 1
ATOM 1611 O O . LEU A 1 192 ? -8.398 19.016 12.023 1 98.19 192 LEU A O 1
ATOM 1615 N N . LYS A 1 193 ? -9.109 20.812 10.859 1 98.25 193 LYS A N 1
ATOM 1616 C CA . LYS A 1 193 ? -8.484 21.766 11.766 1 98.25 193 LYS A CA 1
ATOM 1617 C C . LYS A 1 193 ? -8.992 21.578 13.195 1 98.25 193 LYS A C 1
ATOM 1619 O O . LYS A 1 193 ? -8.211 21.609 14.148 1 98.25 193 LYS A O 1
ATOM 1624 N N . LYS A 1 194 ? -10.305 21.438 13.297 1 98.06 194 LYS A N 1
ATOM 1625 C CA . LYS A 1 194 ? -10.906 21.188 14.602 1 98.06 194 LYS A CA 1
ATOM 1626 C C . LYS A 1 194 ? -10.281 19.953 15.266 1 98.06 194 LYS A C 1
ATOM 1628 O O . LYS A 1 194 ? -9.984 19.984 16.469 1 98.06 194 LYS A O 1
ATOM 1633 N N . TYR A 1 195 ? -10.148 18.922 14.516 1 98.19 195 TYR A N 1
ATOM 1634 C CA . TYR A 1 195 ? -9.539 17.688 15.016 1 98.19 195 TYR A CA 1
ATOM 1635 C C . TYR A 1 195 ? -8.086 17.922 15.391 1 98.19 195 TYR A C 1
ATOM 1637 O O . TYR A 1 195 ? -7.645 17.531 16.484 1 98.19 195 TYR A O 1
ATOM 1645 N N . LEU A 1 196 ? -7.312 18.594 14.523 1 98.12 196 LEU A N 1
ATOM 1646 C CA . LEU A 1 196 ? -5.891 18.828 14.742 1 98.12 196 LEU A CA 1
ATOM 1647 C C . LEU A 1 196 ? -5.664 19.656 16 1 98.12 196 LEU A C 1
ATOM 1649 O O . LEU A 1 196 ? -4.656 19.484 16.688 1 98.12 196 LEU A O 1
ATOM 1653 N N . ASP A 1 197 ? -6.629 20.484 16.328 1 97.19 197 ASP A N 1
ATOM 1654 C CA . ASP A 1 197 ? -6.516 21.375 17.469 1 97.19 197 ASP A CA 1
ATOM 1655 C C . ASP A 1 197 ? -7.023 20.688 18.75 1 97.19 197 ASP A C 1
ATOM 1657 O O . ASP A 1 197 ? -6.832 21.203 19.844 1 97.19 197 ASP A O 1
ATOM 1661 N N . SER A 1 198 ? -7.598 19.594 18.578 1 97.06 198 SER A N 1
ATOM 1662 C CA . SER A 1 198 ? -8.234 18.922 19.703 1 97.06 198 SER A CA 1
ATOM 1663 C C . SER A 1 198 ? -7.254 18 20.438 1 97.06 198 SER A C 1
ATOM 1665 O O . SER A 1 198 ? -6.188 17.688 19.906 1 97.06 198 SER A O 1
ATOM 1667 N N . ASP A 1 199 ? -7.68 17.484 21.594 1 95.19 199 ASP A N 1
ATOM 1668 C CA . ASP A 1 199 ? -6.887 16.562 22.391 1 95.19 199 ASP A CA 1
ATOM 1669 C C . ASP A 1 199 ? -6.973 15.141 21.828 1 95.19 199 ASP A C 1
ATOM 1671 O O . ASP A 1 199 ? -6.18 14.273 22.203 1 95.19 199 ASP A O 1
ATOM 1675 N N . SER A 1 200 ? -7.887 14.969 20.938 1 95.19 200 SER A N 1
ATOM 1676 C CA . SER A 1 200 ? -8.062 13.648 20.359 1 95.19 200 SER A CA 1
ATOM 1677 C C . SER A 1 200 ? -6.973 13.352 19.328 1 95.19 200 SER A C 1
ATOM 1679 O O . SER A 1 200 ? -6.691 12.188 19.016 1 95.19 200 SER A O 1
ATOM 1681 N N . CYS A 1 201 ? -6.41 14.383 18.781 1 97.38 201 CYS A N 1
ATOM 1682 C CA . CYS A 1 201 ? -5.371 14.211 17.781 1 97.38 201 CYS A CA 1
ATOM 1683 C C . CYS A 1 201 ? -4.047 13.82 18.422 1 97.38 201 CYS A C 1
ATOM 1685 O O . CYS A 1 201 ? -3.58 14.484 19.344 1 97.38 201 CYS A O 1
ATOM 1687 N N . ILE A 1 202 ? -3.482 12.75 17.953 1 96.5 202 ILE A N 1
ATOM 1688 C CA . ILE A 1 202 ? -2.143 12.383 18.406 1 96.5 202 ILE A CA 1
ATOM 1689 C C . ILE A 1 202 ? -1.112 13.312 17.75 1 96.5 202 ILE A C 1
ATOM 1691 O O . ILE A 1 202 ? -0.855 13.227 16.547 1 96.5 202 ILE A O 1
ATOM 1695 N N . LYS A 1 203 ? -0.58 14.164 18.547 1 95.25 203 LYS A N 1
ATOM 1696 C CA . LYS A 1 203 ? 0.448 15.062 18.031 1 95.25 203 LYS A CA 1
ATOM 1697 C C . LYS A 1 203 ? 1.821 14.398 18.047 1 95.25 203 LYS A C 1
ATOM 1699 O O . LYS A 1 203 ? 2.66 14.664 17.188 1 95.25 203 LYS A O 1
ATOM 1704 N N . TRP A 1 204 ? 1.975 13.68 19.031 1 95.38 204 TRP A N 1
ATOM 1705 C CA . TRP A 1 204 ? 3.166 12.898 19.328 1 95.38 204 TRP A CA 1
ATOM 1706 C C . TRP A 1 204 ? 2.814 11.672 20.172 1 95.38 204 TRP A C 1
ATOM 1708 O O . TRP A 1 204 ? 1.987 11.75 21.078 1 95.38 204 TRP A O 1
ATOM 1718 N N . PRO A 1 205 ? 3.453 10.43 19.859 1 96.19 205 PRO A N 1
ATOM 1719 C CA . PRO A 1 205 ? 4.57 10.18 18.938 1 96.19 205 PRO A CA 1
ATOM 1720 C C . PRO A 1 205 ? 4.105 9.836 17.531 1 96.19 205 PRO A C 1
ATOM 1722 O O . PRO A 1 205 ? 2.953 9.445 17.328 1 96.19 205 PRO A O 1
ATOM 1725 N N . PHE A 1 206 ? 5.066 9.969 16.531 1 97.94 206 PHE A N 1
ATOM 1726 C CA . PHE A 1 206 ? 4.812 9.508 15.164 1 97.94 206 PHE A CA 1
ATOM 1727 C C . PHE A 1 206 ? 4.914 7.988 15.078 1 97.94 206 PHE A C 1
ATOM 1729 O O . PHE A 1 206 ? 4.125 7.344 14.383 1 97.94 206 PHE A O 1
ATOM 1736 N N . ASN A 1 207 ? 5.949 7.445 15.766 1 96.88 207 ASN A N 1
ATOM 1737 C CA . ASN A 1 207 ? 6.387 6.059 15.648 1 96.88 207 ASN A CA 1
ATOM 1738 C C . ASN A 1 207 ? 6.402 5.359 17 1 96.88 207 ASN A C 1
ATOM 1740 O O . ASN A 1 207 ? 6.121 5.98 18.031 1 96.88 207 ASN A O 1
ATOM 1744 N N . GLY A 1 208 ? 6.645 4.035 16.969 1 93.81 208 GLY A N 1
ATOM 1745 C CA . GLY A 1 208 ? 6.777 3.273 18.188 1 93.81 208 GLY A CA 1
ATOM 1746 C C . GLY A 1 208 ? 7.969 3.697 19.031 1 93.81 208 GLY A C 1
ATOM 1747 O O . GLY A 1 208 ? 8.859 4.398 18.547 1 93.81 208 GLY A O 1
ATOM 1748 N N . ASP A 1 209 ? 7.992 3.279 20.219 1 91.81 209 ASP A N 1
ATOM 1749 C CA . ASP A 1 209 ? 8.984 3.715 21.188 1 91.81 209 ASP A CA 1
ATOM 1750 C C . ASP A 1 209 ? 10.391 3.283 20.766 1 91.81 209 ASP A C 1
ATOM 1752 O O . ASP A 1 209 ? 11.383 3.904 21.172 1 91.81 209 ASP A O 1
ATOM 1756 N N . MET A 1 210 ? 10.461 2.256 20 1 89.88 210 MET A N 1
ATOM 1757 C CA . MET A 1 210 ? 11.758 1.709 19.609 1 89.88 210 MET A CA 1
ATOM 1758 C C . MET A 1 210 ? 12.367 2.514 18.469 1 89.88 210 MET A C 1
ATOM 1760 O O . MET A 1 210 ? 13.539 2.32 18.125 1 89.88 210 MET A O 1
ATOM 1764 N N . ALA A 1 211 ? 11.617 3.424 17.938 1 94.38 211 ALA A N 1
ATOM 1765 C CA . ALA A 1 211 ? 12.109 4.207 16.812 1 94.38 211 ALA A CA 1
ATOM 1766 C C . ALA A 1 211 ? 13.18 5.199 17.266 1 94.38 211 ALA A C 1
ATOM 1768 O O . ALA A 1 211 ? 13.117 5.723 18.375 1 94.38 211 ALA A O 1
ATOM 1769 N N . SER A 1 212 ? 14.117 5.441 16.406 1 95.62 212 SER A N 1
ATOM 1770 C CA . SER A 1 212 ? 15.18 6.41 16.656 1 95.62 212 SER A CA 1
ATOM 1771 C C . SER A 1 212 ? 14.719 7.832 16.359 1 95.62 212 SER A C 1
ATOM 1773 O O . SER A 1 212 ? 15.383 8.797 16.734 1 95.62 212 SER A O 1
ATOM 1775 N N . PHE A 1 213 ? 13.562 7.98 15.703 1 96.56 213 PHE A N 1
ATOM 1776 C CA . PHE A 1 213 ? 12.953 9.273 15.445 1 96.56 213 PHE A CA 1
ATOM 1777 C C . PHE A 1 213 ? 11.438 9.188 15.562 1 96.56 213 PHE A C 1
ATOM 1779 O O . PHE A 1 213 ? 10.812 8.273 15.023 1 96.56 213 PHE A O 1
ATOM 1786 N N . GLY A 1 214 ? 10.891 10.094 16.25 1 96.06 214 GLY A N 1
ATOM 1787 C CA . GLY A 1 214 ? 9.438 10.211 16.312 1 96.06 214 GLY A CA 1
ATOM 1788 C C . GLY A 1 214 ? 8.812 9.328 17.375 1 96.06 214 GLY A C 1
ATOM 1789 O O . GLY A 1 214 ? 7.594 9.148 17.391 1 96.06 214 GLY A O 1
ATOM 1790 N N . GLY A 1 215 ? 9.68 8.688 18.141 1 93.56 215 GLY A N 1
ATOM 1791 C CA . GLY A 1 215 ? 9.172 7.871 19.234 1 93.56 215 GLY A CA 1
ATOM 1792 C C . GLY A 1 215 ? 9.055 8.641 20.531 1 93.56 215 GLY A C 1
ATOM 1793 O O . GLY A 1 215 ? 9.594 9.742 20.656 1 93.56 215 GLY A O 1
ATOM 1794 N N . ARG A 1 216 ? 8.391 8.008 21.438 1 92.38 216 ARG A N 1
ATOM 1795 C CA . ARG A 1 216 ? 8.102 8.672 22.703 1 92.38 216 ARG A CA 1
ATOM 1796 C C . ARG A 1 216 ? 9.375 8.898 23.516 1 92.38 216 ARG A C 1
ATOM 1798 O O . ARG A 1 216 ? 9.422 9.766 24.375 1 92.38 216 ARG A O 1
ATOM 1805 N N . LEU A 1 217 ? 10.305 8.148 23.203 1 89.25 217 LEU A N 1
ATOM 1806 C CA . LEU A 1 217 ? 11.539 8.227 23.984 1 89.25 217 LEU A CA 1
ATOM 1807 C C . LEU A 1 217 ? 12.43 9.352 23.469 1 89.25 217 LEU A C 1
ATOM 1809 O O . LEU A 1 217 ? 13.477 9.641 24.047 1 89.25 217 LEU A O 1
ATOM 1813 N N . GLN A 1 218 ? 12.055 9.969 22.453 1 89 218 GLN A N 1
ATOM 1814 C CA . GLN A 1 218 ? 12.781 11.109 21.891 1 89 218 GLN A CA 1
ATOM 1815 C C . GLN A 1 218 ? 12.148 12.422 22.344 1 89 218 GLN A C 1
ATOM 1817 O O . GLN A 1 218 ? 10.977 12.461 22.719 1 89 218 GLN A O 1
ATOM 1822 N N . GLU A 1 219 ? 12.961 13.43 22.25 1 88.06 219 GLU A N 1
ATOM 1823 C CA . GLU A 1 219 ? 12.453 14.766 22.547 1 88.06 219 GLU A CA 1
ATOM 1824 C C . GLU A 1 219 ? 11.414 15.211 21.516 1 88.06 219 GLU A C 1
ATOM 1826 O O . GLU A 1 219 ? 11.609 15.016 20.312 1 88.06 219 GLU A O 1
ATOM 1831 N N . GLN A 1 220 ? 10.305 15.758 22 1 88.25 220 GLN A N 1
ATOM 1832 C CA . GLN A 1 220 ? 9.281 16.297 21.109 1 88.25 220 GLN A CA 1
ATOM 1833 C C . GLN A 1 220 ? 9.758 17.578 20.422 1 88.25 220 GLN A C 1
ATOM 1835 O O . GLN A 1 220 ? 10.266 18.484 21.094 1 88.25 220 GLN A O 1
ATOM 1840 N N . PRO A 1 221 ? 9.547 17.594 19.234 1 86.62 221 PRO A N 1
ATOM 1841 C CA . PRO A 1 221 ? 10.055 18.75 18.5 1 86.62 221 PRO A CA 1
ATOM 1842 C C . PRO A 1 221 ? 9.125 19.953 18.594 1 86.62 221 PRO A C 1
ATOM 1844 O O . PRO A 1 221 ? 9.398 21 17.984 1 86.62 221 PRO A O 1
ATOM 1847 N N . PHE A 1 222 ? 7.969 19.844 19.234 1 80.44 222 PHE A N 1
ATOM 1848 C CA . PHE A 1 222 ? 7.02 20.938 19.422 1 80.44 222 PHE A CA 1
ATOM 1849 C C . PHE A 1 222 ? 6.504 20.953 20.844 1 80.44 222 PHE A C 1
ATOM 1851 O O . PHE A 1 222 ? 6.559 19.953 21.547 1 80.44 222 PHE A O 1
ATOM 1858 N N . MET B 1 1 ? -0.099 -0.322 -26.781 1 98.19 1 MET B N 1
ATOM 1859 C CA . MET B 1 1 ? 0.205 -0.363 -25.359 1 98.19 1 MET B CA 1
ATOM 1860 C C . MET B 1 1 ? 1.586 -0.961 -25.109 1 98.19 1 MET B C 1
ATOM 1862 O O . MET B 1 1 ? 2.012 -1.865 -25.828 1 98.19 1 MET B O 1
ATOM 1866 N N . LYS B 1 2 ? 2.383 -0.319 -24.219 1 98.75 2 LYS B N 1
ATOM 1867 C CA . LYS B 1 2 ? 3.729 -0.768 -23.859 1 98.75 2 LYS B CA 1
ATOM 1868 C C . LYS B 1 2 ? 3.865 -0.986 -22.359 1 98.75 2 LYS B C 1
ATOM 1870 O O . LYS B 1 2 ? 3.412 -0.16 -21.562 1 98.75 2 LYS B O 1
ATOM 1875 N N . VAL B 1 3 ? 4.398 -2.176 -21.969 1 98.88 3 VAL B N 1
ATOM 1876 C CA . VAL B 1 3 ? 4.766 -2.463 -20.578 1 98.88 3 VAL B CA 1
ATOM 1877 C C . VAL B 1 3 ? 6.277 -2.658 -20.484 1 98.88 3 VAL B C 1
ATOM 1879 O O . VAL B 1 3 ? 6.859 -3.443 -21.234 1 98.88 3 VAL B O 1
ATOM 1882 N N . GLY B 1 4 ? 6.871 -1.901 -19.609 1 98.81 4 GLY B N 1
ATOM 1883 C CA . GLY B 1 4 ? 8.312 -2.01 -19.422 1 98.81 4 GLY B CA 1
ATOM 1884 C C . GLY B 1 4 ? 8.695 -2.535 -18.047 1 98.81 4 GLY B C 1
ATOM 1885 O O . GLY B 1 4 ? 8.117 -2.119 -17.031 1 98.81 4 GLY B O 1
ATOM 1886 N N . TYR B 1 5 ? 9.648 -3.508 -18.047 1 98.56 5 TYR B N 1
ATOM 1887 C CA . TYR B 1 5 ? 10.188 -4.07 -16.812 1 98.56 5 TYR B CA 1
ATOM 1888 C C . TYR B 1 5 ? 11.516 -4.781 -17.078 1 98.56 5 TYR B C 1
ATOM 1890 O O . TYR B 1 5 ? 11.938 -4.914 -18.219 1 98.56 5 TYR B O 1
ATOM 1898 N N . TRP B 1 6 ? 12.227 -5.117 -15.953 1 97.06 6 TRP B N 1
ATOM 1899 C CA . TRP B 1 6 ? 13.398 -5.984 -16.078 1 97.06 6 TRP B CA 1
ATOM 1900 C C . TRP B 1 6 ? 13.031 -7.301 -16.75 1 97.06 6 TRP B C 1
ATOM 1902 O O . TRP B 1 6 ? 11.875 -7.73 -16.703 1 97.06 6 TRP B O 1
ATOM 1912 N N . ASP B 1 7 ? 14.023 -7.949 -17.297 1 95.69 7 ASP B N 1
ATOM 1913 C CA . ASP B 1 7 ? 13.812 -9.234 -17.969 1 95.69 7 ASP B CA 1
ATOM 1914 C C . ASP B 1 7 ? 13.703 -10.367 -16.953 1 95.69 7 ASP B C 1
ATOM 1916 O O . ASP B 1 7 ? 14.484 -11.32 -16.984 1 95.69 7 ASP B O 1
ATOM 1920 N N . ILE B 1 8 ? 12.781 -10.32 -16.078 1 97 8 ILE B N 1
ATOM 1921 C CA . ILE B 1 8 ? 12.414 -11.281 -15.047 1 97 8 ILE B CA 1
ATOM 1922 C C . ILE B 1 8 ? 10.906 -11.25 -14.828 1 97 8 ILE B C 1
ATOM 1924 O O . ILE B 1 8 ? 10.211 -10.391 -15.367 1 97 8 ILE B O 1
ATOM 1928 N N . ARG B 1 9 ? 10.297 -12.18 -14.094 1 97.94 9 ARG B N 1
ATOM 1929 C CA . ARG B 1 9 ? 8.891 -12.109 -13.734 1 97.94 9 ARG B CA 1
ATOM 1930 C C . ARG B 1 9 ? 8.617 -10.914 -12.82 1 97.94 9 ARG B C 1
ATOM 1932 O O . ARG B 1 9 ? 7.926 -9.969 -13.219 1 97.94 9 ARG B O 1
ATOM 1939 N N . GLY B 1 10 ? 9.312 -10.93 -11.641 1 97.69 10 GLY B N 1
ATOM 1940 C CA . GLY B 1 10 ? 9.273 -9.805 -10.727 1 97.69 10 GLY B CA 1
ATOM 1941 C C . GLY B 1 10 ? 7.891 -9.203 -10.57 1 97.69 10 GLY B C 1
ATOM 1942 O O . GLY B 1 10 ? 6.895 -9.922 -10.555 1 97.69 10 GLY B O 1
ATOM 1943 N N . LEU B 1 11 ? 7.812 -7.922 -10.461 1 98.44 11 LEU B N 1
ATOM 1944 C CA . LEU B 1 11 ? 6.598 -7.176 -10.156 1 98.44 11 LEU B CA 1
ATOM 1945 C C . LEU B 1 11 ? 5.695 -7.086 -11.391 1 98.44 11 LEU B C 1
ATOM 1947 O O . LEU B 1 11 ? 4.512 -6.766 -11.273 1 98.44 11 LEU B O 1
ATOM 1951 N N . ALA B 1 12 ? 6.156 -7.387 -12.547 1 98.69 12 ALA B N 1
ATOM 1952 C CA . ALA B 1 12 ? 5.406 -7.133 -13.773 1 98.69 12 ALA B CA 1
ATOM 1953 C C . ALA B 1 12 ? 4.605 -8.359 -14.188 1 98.69 12 ALA B C 1
ATOM 1955 O O . ALA B 1 12 ? 3.711 -8.273 -15.031 1 98.69 12 ALA B O 1
ATOM 1956 N N . GLN B 1 13 ? 4.938 -9.5 -13.586 1 98.81 13 GLN B N 1
ATOM 1957 C CA . GLN B 1 13 ? 4.391 -10.742 -14.117 1 98.81 13 GLN B CA 1
ATOM 1958 C C . GLN B 1 13 ? 2.871 -10.781 -13.969 1 98.81 13 GLN B C 1
ATOM 1960 O O . GLN B 1 13 ? 2.162 -11.211 -14.875 1 98.81 13 GLN B O 1
ATOM 1965 N N . PRO B 1 14 ? 2.297 -10.336 -12.852 1 98.88 14 PRO B N 1
ATOM 1966 C CA . PRO B 1 14 ? 0.835 -10.297 -12.773 1 98.88 14 PRO B CA 1
ATOM 1967 C C . PRO B 1 14 ? 0.207 -9.398 -13.828 1 98.88 14 PRO B C 1
ATOM 1969 O O . PRO B 1 14 ? -0.906 -9.656 -14.289 1 98.88 14 PRO B O 1
ATOM 1972 N N . ILE B 1 15 ? 0.902 -8.344 -14.188 1 98.94 15 ILE B N 1
ATOM 1973 C CA . ILE B 1 15 ? 0.426 -7.477 -15.258 1 98.94 15 ILE B CA 1
ATOM 1974 C C . ILE B 1 15 ? 0.359 -8.258 -16.562 1 98.94 15 ILE B C 1
ATOM 1976 O O . ILE B 1 15 ? -0.642 -8.195 -17.281 1 98.94 15 ILE B O 1
ATOM 1980 N N . ARG B 1 16 ? 1.408 -9.031 -16.844 1 98.88 16 ARG B N 1
ATOM 1981 C CA . ARG B 1 16 ? 1.458 -9.859 -18.031 1 98.88 16 ARG B CA 1
ATOM 1982 C C . ARG B 1 16 ? 0.347 -10.906 -18.031 1 98.88 16 ARG B C 1
ATOM 1984 O O . ARG B 1 16 ? -0.26 -11.18 -19.062 1 98.88 16 ARG B O 1
ATOM 1991 N N . TYR B 1 17 ? 0.082 -11.5 -16.844 1 98.88 17 TYR B N 1
ATOM 1992 C CA . TYR B 1 17 ? -1.016 -12.453 -16.734 1 98.88 17 TYR B CA 1
ATOM 1993 C C . TYR B 1 17 ? -2.342 -11.812 -17.109 1 98.88 17 TYR B C 1
ATOM 1995 O O . TYR B 1 17 ? -3.133 -12.398 -17.859 1 98.88 17 TYR B O 1
ATOM 2003 N N . LEU B 1 18 ? -2.617 -10.633 -16.562 1 98.94 18 LEU B N 1
ATOM 2004 C CA . LEU B 1 18 ? -3.877 -9.945 -16.828 1 98.94 18 LEU B CA 1
ATOM 2005 C C . LEU B 1 18 ? -4.039 -9.664 -18.312 1 98.94 18 LEU B C 1
ATOM 2007 O O . LEU B 1 18 ? -5.102 -9.922 -18.891 1 98.94 18 LEU B O 1
ATOM 2011 N N . LEU B 1 19 ? -3 -9.172 -18.953 1 98.88 19 LEU B N 1
ATOM 2012 C CA . LEU B 1 19 ? -3.053 -8.836 -20.375 1 98.88 19 LEU B CA 1
ATOM 2013 C C . LEU B 1 19 ? -3.221 -10.094 -21.219 1 98.88 19 LEU B C 1
ATOM 2015 O O . LEU B 1 19 ? -3.934 -10.078 -22.219 1 98.88 19 LEU B O 1
ATOM 2019 N N . ALA B 1 20 ? -2.537 -11.172 -20.828 1 98.69 20 ALA B N 1
ATOM 2020 C CA . ALA B 1 20 ? -2.684 -12.453 -21.516 1 98.69 20 ALA B CA 1
ATOM 2021 C C . ALA B 1 20 ? -4.109 -12.984 -21.391 1 98.69 20 ALA B C 1
ATOM 2023 O O . ALA B 1 20 ? -4.699 -13.43 -22.375 1 98.69 20 ALA B O 1
ATOM 2024 N N . TYR B 1 21 ? -4.645 -12.906 -20.219 1 98.69 21 TYR B N 1
ATOM 2025 C CA . TYR B 1 21 ? -6 -13.375 -19.953 1 98.69 21 TYR B CA 1
ATOM 2026 C C . TYR B 1 21 ? -7.008 -12.641 -20.828 1 98.69 21 TYR B C 1
ATOM 2028 O O . TYR B 1 21 ? -7.949 -13.242 -21.344 1 98.69 21 TYR B O 1
ATOM 2036 N N . LYS B 1 22 ? -6.777 -11.398 -21.031 1 98.75 22 LYS B N 1
ATOM 2037 C CA . LYS B 1 22 ? -7.699 -10.586 -21.812 1 98.75 22 LYS B CA 1
ATOM 2038 C C . LYS B 1 22 ? -7.273 -10.531 -23.281 1 98.75 22 LYS B C 1
ATOM 2040 O O . LYS B 1 22 ? -7.879 -9.82 -24.078 1 98.75 22 LYS B O 1
ATOM 2045 N N . GLU B 1 23 ? -6.234 -11.195 -23.625 1 98.06 23 GLU B N 1
ATOM 2046 C CA . GLU B 1 23 ? -5.73 -11.32 -24.984 1 98.06 23 GLU B CA 1
ATOM 2047 C C . GLU B 1 23 ? -5.465 -9.945 -25.594 1 98.06 23 GLU B C 1
ATOM 2049 O O . GLU B 1 23 ? -5.871 -9.68 -26.734 1 98.06 23 GLU B O 1
ATOM 2054 N N . VAL B 1 24 ? -4.84 -9.148 -24.844 1 98.31 24 VAL B N 1
ATOM 2055 C CA . VAL B 1 24 ? -4.473 -7.812 -25.297 1 98.31 24 VAL B CA 1
ATOM 2056 C C . VAL B 1 24 ? -3.064 -7.832 -25.891 1 98.31 24 VAL B C 1
ATOM 2058 O O . VAL B 1 24 ? -2.125 -8.328 -25.25 1 98.31 24 VAL B O 1
ATOM 2061 N N . ASP B 1 25 ? -2.961 -7.305 -27.094 1 96.81 25 ASP B N 1
ATOM 2062 C CA . ASP B 1 25 ? -1.634 -7.129 -27.672 1 96.81 25 ASP B CA 1
ATOM 2063 C C . ASP B 1 25 ? -0.92 -5.926 -27.047 1 96.81 25 ASP B C 1
ATOM 2065 O O . ASP B 1 25 ? -1.534 -4.879 -26.828 1 96.81 25 ASP B O 1
ATOM 2069 N N . TYR B 1 26 ? 0.331 -6.148 -26.766 1 98.38 26 TYR B N 1
ATOM 2070 C CA . TYR B 1 26 ? 1.14 -5.066 -26.203 1 98.38 26 TYR B CA 1
ATOM 2071 C C . TYR B 1 26 ? 2.623 -5.32 -26.453 1 98.38 26 TYR B C 1
ATOM 2073 O O . TYR B 1 26 ? 3.023 -6.438 -26.781 1 98.38 26 TYR B O 1
ATOM 2081 N N . GLU B 1 27 ? 3.412 -4.285 -26.391 1 98.62 27 GLU B N 1
ATOM 2082 C CA . GLU B 1 27 ? 4.867 -4.406 -26.391 1 98.62 27 GLU B CA 1
ATOM 2083 C C . GLU B 1 27 ? 5.398 -4.691 -24.984 1 98.62 27 GLU B C 1
ATOM 2085 O O . GLU B 1 27 ? 5.254 -3.865 -24.078 1 98.62 27 GLU B O 1
ATOM 2090 N N . ASP B 1 28 ? 5.965 -5.836 -24.797 1 98.38 28 ASP B N 1
ATOM 2091 C CA . ASP B 1 28 ? 6.633 -6.207 -23.562 1 98.38 28 ASP B CA 1
AT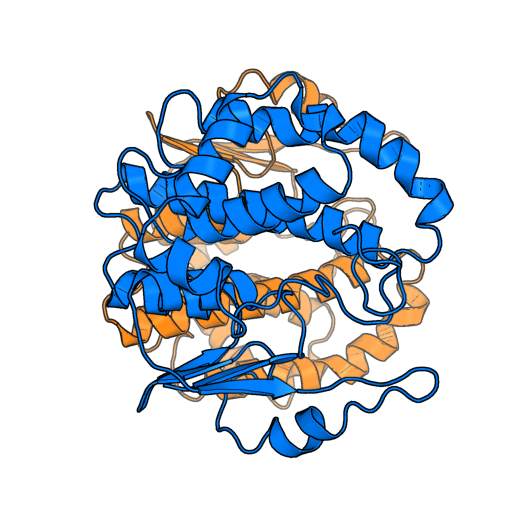OM 2092 C C . ASP B 1 28 ? 8.102 -5.805 -23.578 1 98.38 28 ASP B C 1
ATOM 2094 O O . ASP B 1 28 ? 8.969 -6.617 -23.906 1 98.38 28 ASP B O 1
ATOM 2098 N N . LYS B 1 29 ? 8.391 -4.578 -23.188 1 98.31 29 LYS B N 1
ATOM 2099 C CA . LYS B 1 29 ? 9.766 -4.086 -23.172 1 98.31 29 LYS B CA 1
ATOM 2100 C C . LYS B 1 29 ? 10.516 -4.613 -21.953 1 98.31 29 LYS B C 1
ATOM 2102 O O . LYS B 1 29 ? 10.227 -4.223 -20.812 1 98.31 29 LYS B O 1
ATOM 2107 N N . ARG B 1 30 ? 11.539 -5.441 -22.156 1 97.38 30 ARG B N 1
ATOM 2108 C CA . ARG B 1 30 ? 12.305 -6.062 -21.078 1 97.38 30 ARG B CA 1
ATOM 2109 C C . ARG B 1 30 ? 13.734 -5.523 -21.047 1 97.38 30 ARG B C 1
ATOM 2111 O O . ARG B 1 30 ? 14.469 -5.637 -22.031 1 97.38 30 ARG B O 1
ATOM 2118 N N . TYR B 1 31 ? 14.062 -4.918 -19.938 1 96.94 31 TYR B N 1
ATOM 2119 C CA . TYR B 1 31 ? 15.406 -4.387 -19.734 1 96.94 31 TYR B CA 1
ATOM 2120 C C . TYR B 1 31 ? 16.328 -5.441 -19.141 1 96.94 31 TYR B C 1
ATOM 2122 O O . TYR B 1 31 ? 15.914 -6.215 -18.266 1 96.94 31 TYR B O 1
ATOM 2130 N N . SER B 1 32 ? 17.484 -5.457 -19.531 1 90.81 32 SER B N 1
ATOM 2131 C CA . SER B 1 32 ? 18.469 -6.395 -19 1 90.81 32 SER B CA 1
ATOM 2132 C C . SER B 1 32 ? 19.344 -5.742 -17.938 1 90.81 32 SER B C 1
ATOM 2134 O O . SER B 1 32 ? 19.641 -4.547 -18.016 1 90.81 32 SER B O 1
ATOM 2136 N N . CYS B 1 33 ? 19.438 -6.527 -16.812 1 83.62 33 CYS B N 1
ATOM 2137 C CA . CYS B 1 33 ? 20.375 -6.156 -15.766 1 83.62 33 CYS B CA 1
ATOM 2138 C C . CYS B 1 33 ? 21.484 -7.195 -15.633 1 83.62 33 CYS B C 1
ATOM 2140 O O . CYS B 1 33 ? 21.219 -8.352 -15.312 1 83.62 33 CYS B O 1
ATOM 2142 N N . GLY B 1 34 ? 22.766 -7.125 -16.047 1 71.38 34 GLY B N 1
ATOM 2143 C CA . GLY B 1 34 ? 23.828 -8.094 -15.828 1 71.38 34 GLY B CA 1
ATOM 2144 C C . GLY B 1 34 ? 24.453 -8.586 -17.125 1 71.38 34 GLY B C 1
ATOM 2145 O O . GLY B 1 34 ? 24.297 -7.965 -18.172 1 71.38 34 GLY B O 1
ATOM 2146 N N . PRO B 1 35 ? 25.281 -9.516 -17 1 73.12 35 PRO B N 1
ATOM 2147 C CA . PRO B 1 35 ? 25.516 -10.492 -15.938 1 73.12 35 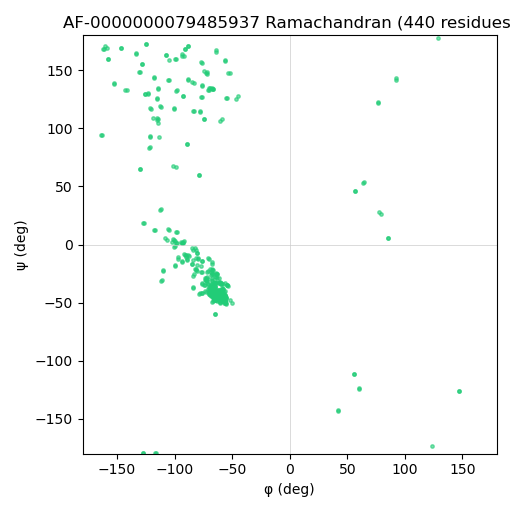PRO B CA 1
ATOM 2148 C C . PRO B 1 35 ? 26.578 -10.031 -14.93 1 73.12 35 PRO B C 1
ATOM 2150 O O . PRO B 1 35 ? 27.25 -9.023 -15.156 1 73.12 35 PRO B O 1
ATOM 2153 N N . PRO B 1 36 ? 26.531 -10.781 -13.742 1 73 36 PRO B N 1
ATOM 2154 C CA . PRO B 1 36 ? 27.656 -10.555 -12.828 1 73 36 PRO B CA 1
ATOM 2155 C C . PRO B 1 36 ? 29.016 -10.742 -13.508 1 73 36 PRO B C 1
ATOM 2157 O O . PRO B 1 36 ? 29.125 -11.508 -14.477 1 73 36 PRO B O 1
ATOM 2160 N N . PRO B 1 37 ? 30.031 -10.039 -13.141 1 76.19 37 PRO B N 1
ATOM 2161 C CA . PRO B 1 37 ? 30.031 -9.164 -11.961 1 76.19 37 PRO B CA 1
ATOM 2162 C C . PRO B 1 37 ? 29.625 -7.734 -12.289 1 76.19 37 PRO B C 1
ATOM 2164 O O . PRO B 1 37 ? 29.422 -6.922 -11.383 1 76.19 37 PRO B O 1
ATOM 2167 N N . ASP B 1 38 ? 29.531 -7.598 -13.609 1 78.56 38 ASP B N 1
ATOM 2168 C CA . ASP B 1 38 ? 29.344 -6.199 -13.984 1 78.56 38 ASP B CA 1
ATOM 2169 C C . ASP B 1 38 ? 27.875 -5.918 -14.32 1 78.56 38 ASP B C 1
ATOM 2171 O O . ASP B 1 38 ? 27.547 -5.633 -15.469 1 78.56 38 ASP B O 1
ATOM 2175 N N . PHE B 1 39 ? 27.062 -5.977 -13.422 1 84.38 39 PHE B N 1
ATOM 2176 C CA . PHE B 1 39 ? 25.672 -5.574 -13.648 1 84.38 39 PHE B CA 1
ATOM 2177 C C . PHE B 1 39 ? 25.609 -4.246 -14.391 1 84.38 39 PHE B C 1
ATOM 2179 O O . PHE B 1 39 ? 26.422 -3.352 -14.148 1 84.38 39 PHE B O 1
ATOM 2186 N N . ASP B 1 40 ? 24.891 -4.254 -15.523 1 88.38 40 ASP B N 1
ATOM 2187 C CA . ASP B 1 40 ? 24.734 -3.059 -16.344 1 88.38 40 ASP B CA 1
ATOM 2188 C C . ASP B 1 40 ? 23.266 -2.604 -16.375 1 88.38 40 ASP B C 1
ATOM 2190 O O . ASP B 1 40 ? 22.438 -3.219 -17.047 1 88.38 40 ASP B O 1
ATOM 2194 N N . LEU B 1 41 ? 23.031 -1.555 -15.703 1 90.69 41 LEU B N 1
ATOM 2195 C CA . LEU B 1 41 ? 21.672 -1.032 -15.602 1 90.69 41 LEU B CA 1
ATOM 2196 C C . LEU B 1 41 ? 21.453 0.086 -16.609 1 90.69 41 LEU B C 1
ATOM 2198 O O . LEU B 1 41 ? 20.406 0.739 -16.609 1 90.69 41 LEU B O 1
ATOM 2202 N N . SER B 1 42 ? 22.359 0.262 -17.516 1 92.88 42 SER B N 1
ATOM 2203 C CA . SER B 1 42 ? 22.375 1.44 -18.375 1 92.88 42 SER B CA 1
ATOM 2204 C C . SER B 1 42 ? 21.188 1.446 -19.328 1 92.88 42 SER B C 1
ATOM 2206 O O . SER B 1 42 ? 20.688 2.51 -19.688 1 92.88 42 SER B O 1
ATOM 2208 N N . GLN B 1 43 ? 20.766 0.297 -19.688 1 94.31 43 GLN B N 1
ATOM 2209 C CA . GLN B 1 43 ? 19.625 0.247 -20.594 1 94.31 43 GLN B CA 1
ATOM 2210 C C . GLN B 1 43 ? 18.422 0.999 -20.016 1 94.31 43 GLN B C 1
ATOM 2212 O O . GLN B 1 43 ? 17.781 1.775 -20.719 1 94.31 43 GLN B O 1
ATOM 2217 N N . TRP B 1 44 ? 18.172 0.794 -18.75 1 96.56 44 TRP B N 1
ATOM 2218 C CA . TRP B 1 44 ? 17.047 1.463 -18.094 1 96.56 44 TRP B CA 1
ATOM 2219 C C . TRP B 1 44 ? 17.406 2.906 -17.75 1 96.56 44 TRP B C 1
ATOM 2221 O O . TRP B 1 44 ? 16.609 3.822 -18 1 96.56 44 TRP B O 1
ATOM 2231 N N . PHE B 1 45 ? 18.547 3.092 -17.281 1 95.62 45 PHE B N 1
ATOM 2232 C CA . PHE B 1 45 ? 18.938 4.41 -16.797 1 95.62 45 PHE B CA 1
ATOM 2233 C C . PHE B 1 45 ? 19.031 5.41 -17.938 1 95.62 45 PHE B C 1
ATOM 2235 O O . PHE B 1 45 ? 18.781 6.602 -17.75 1 95.62 45 PHE B O 1
ATOM 2242 N N . ASN B 1 46 ? 19.344 4.898 -19.125 1 96 46 ASN B N 1
ATOM 2243 C CA . ASN B 1 46 ? 19.438 5.773 -20.297 1 96 46 ASN B CA 1
ATOM 2244 C C . ASN B 1 46 ? 18.062 6.148 -20.828 1 96 46 ASN B C 1
ATOM 2246 O O . ASN B 1 46 ? 17.922 7.152 -21.531 1 96 46 ASN B O 1
ATOM 2250 N N . GLU B 1 47 ? 17.062 5.398 -20.469 1 97.25 47 GLU B N 1
ATOM 2251 C CA . GLU B 1 47 ? 15.742 5.598 -21.062 1 97.25 47 GLU B CA 1
ATOM 2252 C C . GLU B 1 47 ? 14.766 6.184 -20.047 1 97.25 47 GLU B C 1
ATOM 2254 O O . GLU B 1 47 ? 13.773 6.816 -20.422 1 97.25 47 GLU B O 1
ATOM 2259 N N . LYS B 1 48 ? 15.016 6.027 -18.797 1 96.56 48 LYS B N 1
ATOM 2260 C CA . LYS B 1 48 ? 14.094 6.234 -17.688 1 96.56 48 LYS B CA 1
ATOM 2261 C C . LYS B 1 48 ? 13.484 7.633 -17.75 1 96.56 48 LYS B C 1
ATOM 2263 O O . LYS B 1 48 ? 12.281 7.797 -17.531 1 96.56 48 LYS B O 1
ATOM 2268 N N . PHE B 1 49 ? 14.164 8.672 -18.156 1 97.44 49 PHE B N 1
ATOM 2269 C CA . PHE B 1 49 ? 13.672 10.047 -18.094 1 97.44 49 PHE B CA 1
ATOM 2270 C C . PHE B 1 49 ? 13.156 10.5 -19.453 1 97.44 49 PHE B C 1
ATOM 2272 O O . PHE B 1 49 ? 12.672 11.625 -19.594 1 97.44 49 PHE B O 1
ATOM 2279 N N . THR B 1 50 ? 13.141 9.648 -20.438 1 98.06 50 THR B N 1
ATOM 2280 C CA . THR B 1 50 ? 12.711 10.023 -21.781 1 98.06 50 THR B CA 1
ATOM 2281 C C . THR B 1 50 ? 11.281 9.57 -22.031 1 98.06 50 THR B C 1
ATOM 2283 O O . THR B 1 50 ? 10.688 9.914 -23.062 1 98.06 50 THR B O 1
ATOM 2286 N N . LEU B 1 51 ? 10.625 8.898 -21.094 1 98.19 51 LEU B N 1
ATOM 2287 C CA . LEU B 1 51 ? 9.359 8.211 -21.328 1 98.19 51 LEU B CA 1
ATOM 2288 C C . LEU B 1 51 ? 8.18 9.078 -20.891 1 98.19 51 LEU B C 1
ATOM 2290 O O . LEU B 1 51 ? 7.023 8.734 -21.141 1 98.19 51 LEU B O 1
ATOM 2294 N N . GLY B 1 52 ? 8.414 10.117 -20.219 1 97.69 52 GLY B N 1
ATOM 2295 C CA . GLY B 1 52 ? 7.359 11.023 -19.781 1 97.69 52 GLY B CA 1
ATOM 2296 C C . GLY B 1 52 ? 6.578 10.516 -18.594 1 97.69 52 GLY B C 1
ATOM 2297 O O . GLY B 1 52 ? 5.387 10.797 -18.453 1 97.69 52 GLY B O 1
ATOM 2298 N N . LEU B 1 53 ? 7.223 9.695 -17.75 1 98.44 53 LEU B N 1
ATOM 2299 C CA . LEU B 1 53 ? 6.586 9.148 -16.562 1 98.44 53 LEU B CA 1
ATOM 2300 C C . LEU B 1 53 ? 6.676 10.133 -15.398 1 98.44 53 LEU B C 1
ATOM 2302 O O . LEU B 1 53 ? 7.699 10.797 -15.219 1 98.44 53 LEU B O 1
ATOM 2306 N N . ASP B 1 54 ? 5.609 10.25 -14.609 1 97.62 54 ASP B N 1
ATOM 2307 C CA . ASP B 1 54 ? 5.59 11.156 -13.469 1 97.62 54 ASP B CA 1
ATOM 2308 C C . ASP B 1 54 ? 6.621 10.734 -12.422 1 97.62 54 ASP B C 1
ATOM 2310 O O . ASP B 1 54 ? 7.277 11.586 -11.812 1 97.62 54 ASP B O 1
ATOM 2314 N N . PHE B 1 55 ? 6.668 9.484 -12.133 1 98.38 55 PHE B N 1
ATOM 2315 C CA . PHE B 1 55 ? 7.629 8.852 -11.242 1 98.38 55 PHE B CA 1
ATOM 2316 C C . PHE B 1 55 ? 8.414 7.766 -11.969 1 98.38 55 PHE B C 1
ATOM 2318 O O . PHE B 1 55 ? 8.07 6.586 -11.875 1 98.38 55 PHE B O 1
ATOM 2325 N N . PRO B 1 56 ? 9.469 8.156 -12.68 1 98.12 56 PRO B N 1
ATOM 2326 C CA . PRO B 1 56 ? 10.164 7.215 -13.562 1 98.12 56 PRO B CA 1
ATOM 2327 C C . PRO B 1 56 ? 10.734 6.012 -12.812 1 98.12 56 PRO B C 1
ATOM 2329 O O . PRO B 1 56 ? 11.727 6.145 -12.094 1 98.12 56 PRO B O 1
ATOM 2332 N N . ASN B 1 57 ? 10.078 4.906 -13 1 98 57 ASN B N 1
ATOM 2333 C CA . ASN B 1 57 ? 10.477 3.648 -12.375 1 98 57 ASN B CA 1
ATOM 2334 C C . ASN B 1 57 ? 9.906 2.445 -13.117 1 98 57 ASN B C 1
ATOM 2336 O O . ASN B 1 57 ? 9.141 2.605 -14.07 1 98 57 ASN B O 1
ATOM 2340 N N . LEU B 1 58 ? 10.352 1.229 -12.805 1 98.31 58 LEU B N 1
ATOM 2341 C CA . LEU B 1 58 ? 9.836 -0.024 -13.344 1 98.31 58 LEU B CA 1
ATOM 2342 C C . LEU B 1 58 ? 8.969 -0.74 -12.312 1 98.31 58 LEU B C 1
ATOM 2344 O O . LEU B 1 58 ? 9.273 -0.71 -11.117 1 98.31 58 LEU B O 1
ATOM 2348 N N . PRO B 1 59 ? 7.871 -1.36 -12.727 1 98.75 59 PRO B N 1
ATOM 2349 C CA . PRO B 1 59 ? 7.336 -1.407 -14.094 1 98.75 59 PRO B CA 1
ATOM 2350 C C . PRO B 1 59 ? 6.625 -0.114 -14.492 1 98.75 59 PRO B C 1
ATOM 2352 O O . PRO B 1 59 ? 6.223 0.667 -13.625 1 98.75 59 PRO B O 1
ATOM 2355 N N . TYR B 1 60 ? 6.543 0.123 -15.766 1 98.94 60 TYR B N 1
ATOM 2356 C CA . TYR B 1 60 ? 5.727 1.212 -16.297 1 98.94 60 TYR B CA 1
ATOM 2357 C C . TYR B 1 60 ? 4.793 0.714 -17.391 1 98.94 60 TYR B C 1
ATOM 2359 O O . TYR B 1 60 ? 5.02 -0.352 -17.969 1 98.94 60 TYR B O 1
ATOM 2367 N N . LEU B 1 61 ? 3.688 1.413 -17.609 1 98.94 61 LEU B N 1
ATOM 2368 C CA . LEU B 1 61 ? 2.727 1.198 -18.688 1 98.94 61 LEU B CA 1
ATOM 2369 C C . LEU B 1 61 ? 2.502 2.482 -19.484 1 98.94 61 LEU B C 1
ATOM 2371 O O . LEU B 1 61 ? 2.348 3.557 -18.891 1 98.94 61 LEU B O 1
ATOM 2375 N N . ILE B 1 62 ? 2.6 2.422 -20.766 1 98.81 62 ILE B N 1
ATOM 2376 C CA . ILE B 1 62 ? 2.184 3.482 -21.672 1 98.81 62 ILE B CA 1
ATOM 2377 C C . ILE B 1 62 ? 1.021 2.992 -22.531 1 98.81 62 ILE B C 1
ATOM 2379 O O . ILE B 1 62 ? 1.18 2.066 -23.344 1 98.81 62 ILE B O 1
ATOM 2383 N N . ASP B 1 63 ? -0.142 3.469 -22.312 1 98.56 63 ASP B N 1
ATOM 2384 C CA . ASP B 1 63 ? -1.364 3.193 -23.062 1 98.56 63 ASP B CA 1
ATOM 2385 C C . ASP B 1 63 ? -1.96 4.477 -23.625 1 98.56 63 ASP B C 1
ATOM 2387 O O . ASP B 1 63 ? -2.803 5.113 -22.984 1 98.56 63 ASP B O 1
ATOM 2391 N N . GLU B 1 64 ? -1.586 4.809 -24.891 1 96.44 64 GLU B N 1
ATOM 2392 C CA . GLU B 1 64 ? -1.962 6.078 -25.516 1 96.44 64 GLU B CA 1
ATOM 2393 C C . GLU B 1 64 ? -1.518 7.262 -24.656 1 96.44 64 GLU B C 1
ATOM 2395 O O . GLU B 1 64 ? -0.338 7.379 -24.312 1 96.44 64 GLU B O 1
ATOM 2400 N N . ASP B 1 65 ? -2.484 7.938 -24.094 1 96.75 65 ASP B N 1
ATOM 2401 C CA . ASP B 1 65 ? -2.143 9.141 -23.344 1 96.75 65 ASP B CA 1
ATOM 2402 C C . ASP B 1 65 ? -1.974 8.844 -21.859 1 96.75 65 ASP B C 1
ATOM 2404 O O . ASP B 1 65 ? -1.602 9.719 -21.078 1 96.75 65 ASP B O 1
ATOM 2408 N N . VAL B 1 66 ? -2.115 7.598 -21.5 1 98.38 66 VAL B N 1
ATOM 2409 C CA . VAL B 1 66 ? -1.979 7.195 -20.109 1 98.38 66 VAL B CA 1
ATOM 2410 C C . VAL B 1 66 ? -0.598 6.586 -19.875 1 98.38 66 VAL B C 1
ATOM 2412 O O . VAL B 1 66 ? -0.233 5.598 -20.531 1 98.38 66 VAL B O 1
ATOM 2415 N N . LYS B 1 67 ? 0.215 7.215 -19.016 1 98.56 67 LYS B N 1
ATOM 2416 C CA . LYS B 1 67 ? 1.534 6.73 -18.625 1 98.56 67 LYS B CA 1
ATOM 2417 C C . LYS B 1 67 ? 1.615 6.531 -17.109 1 98.56 67 LYS B C 1
ATOM 2419 O O . LYS B 1 67 ? 1.477 7.488 -16.344 1 98.56 67 LYS B O 1
ATOM 2424 N N . LEU B 1 68 ? 1.847 5.262 -16.703 1 98.81 68 LEU B N 1
ATOM 2425 C CA . LEU B 1 68 ? 1.8 4.926 -15.289 1 98.81 68 LEU B CA 1
ATOM 2426 C C . LEU B 1 68 ? 3.033 4.129 -14.875 1 98.81 68 LEU B C 1
ATOM 2428 O O . LEU B 1 68 ? 3.586 3.375 -15.68 1 98.81 68 LEU B O 1
ATOM 2432 N N . THR B 1 69 ? 3.381 4.363 -13.633 1 98.69 69 THR B N 1
ATOM 2433 C CA . THR B 1 69 ? 4.301 3.465 -12.938 1 98.69 69 THR B CA 1
ATOM 2434 C C . THR B 1 69 ? 3.613 2.805 -11.75 1 98.69 69 THR B C 1
ATOM 2436 O O . THR B 1 69 ? 2.422 3.021 -11.508 1 98.69 69 THR B O 1
ATOM 2439 N N . GLN B 1 70 ? 4.367 1.958 -11.031 1 98.44 70 GLN B N 1
ATOM 2440 C CA . GLN B 1 70 ? 3.854 1.21 -9.891 1 98.44 70 GLN B CA 1
ATOM 2441 C C . GLN B 1 70 ? 3.004 0.026 -10.352 1 98.44 70 GLN B C 1
ATOM 2443 O O . GLN B 1 70 ? 1.966 0.209 -10.984 1 98.44 70 GLN B O 1
ATOM 2448 N N . ASN B 1 71 ? 3.43 -1.154 -9.914 1 98.69 71 ASN B N 1
ATOM 2449 C CA . ASN B 1 71 ? 2.816 -2.389 -10.391 1 98.69 71 ASN B CA 1
ATOM 2450 C C . ASN B 1 71 ? 1.33 -2.443 -10.047 1 98.69 71 ASN B C 1
ATOM 2452 O O . ASN B 1 71 ? 0.5 -2.746 -10.906 1 98.69 71 ASN B O 1
ATOM 2456 N N . LEU B 1 72 ? 0.926 -2.01 -8.836 1 98.81 72 LEU B N 1
ATOM 2457 C CA . LEU B 1 72 ? -0.475 -2.105 -8.438 1 98.81 72 LEU B CA 1
ATOM 2458 C C . LEU B 1 72 ? -1.308 -1.021 -9.109 1 98.81 72 LEU B C 1
ATOM 2460 O O . LEU B 1 72 ? -2.479 -1.24 -9.43 1 98.81 72 LEU B O 1
ATOM 2464 N N . THR B 1 73 ? -0.692 0.157 -9.336 1 98.88 73 THR B N 1
ATOM 2465 C CA . THR B 1 73 ? -1.366 1.204 -10.094 1 98.88 73 THR B CA 1
ATOM 2466 C C . THR B 1 73 ? -1.712 0.717 -11.5 1 98.88 73 THR B C 1
ATOM 2468 O O . THR B 1 73 ? -2.84 0.894 -11.961 1 98.88 73 THR B O 1
ATOM 2471 N N . ILE B 1 74 ? -0.758 0.079 -12.125 1 98.94 74 ILE B N 1
ATOM 2472 C CA . ILE B 1 74 ? -0.923 -0.433 -13.484 1 98.94 74 ILE B CA 1
ATOM 2473 C C . ILE B 1 74 ? -1.987 -1.528 -13.492 1 98.94 74 ILE B C 1
ATOM 2475 O O . ILE B 1 74 ? -2.881 -1.524 -14.344 1 98.94 74 ILE B O 1
ATOM 2479 N N . LEU B 1 75 ? -1.926 -2.408 -12.516 1 98.88 75 LEU B N 1
ATOM 2480 C CA . LEU B 1 75 ? -2.879 -3.51 -12.445 1 98.88 75 LEU B CA 1
ATOM 2481 C C . LEU B 1 75 ? -4.301 -2.99 -12.25 1 98.88 75 LEU B C 1
ATOM 2483 O O . LEU B 1 75 ? -5.234 -3.463 -12.898 1 98.88 75 LEU B O 1
ATOM 2487 N N . ARG B 1 76 ? -4.469 -2.049 -11.391 1 98.81 76 ARG B N 1
ATOM 2488 C CA . ARG B 1 76 ? -5.793 -1.493 -11.133 1 98.81 76 ARG B CA 1
ATOM 2489 C C . ARG B 1 76 ? -6.328 -0.765 -12.359 1 98.81 76 ARG B C 1
ATOM 2491 O O . ARG B 1 76 ? -7.52 -0.852 -12.672 1 98.81 76 ARG B O 1
ATOM 2498 N N . TYR B 1 77 ? -5.496 -0.002 -13.031 1 98.81 77 TYR B N 1
ATOM 2499 C CA . TYR B 1 77 ? -5.895 0.67 -14.266 1 98.81 77 TYR B CA 1
ATOM 2500 C C . TYR B 1 77 ? -6.406 -0.333 -15.289 1 98.81 77 TYR B C 1
ATOM 2502 O O . TYR B 1 77 ? -7.504 -0.168 -15.828 1 98.81 77 TYR B O 1
ATOM 2510 N N . LEU B 1 78 ? -5.648 -1.407 -15.531 1 98.94 78 LEU B N 1
ATOM 2511 C CA . LEU B 1 78 ? -6.035 -2.43 -16.5 1 98.94 78 LEU B CA 1
ATOM 2512 C C . LEU B 1 78 ? -7.281 -3.172 -16.031 1 98.94 78 LEU B C 1
ATOM 2514 O O . LEU B 1 78 ? -8.125 -3.547 -16.844 1 98.94 78 LEU B O 1
ATOM 2518 N N . ALA B 1 79 ? -7.309 -3.369 -14.727 1 98.88 79 ALA B N 1
ATOM 2519 C CA . ALA B 1 79 ? -8.461 -4.082 -14.18 1 98.88 79 ALA B CA 1
ATOM 2520 C C . ALA B 1 79 ? -9.75 -3.307 -14.422 1 98.88 79 ALA B C 1
ATOM 2522 O O . ALA B 1 79 ? -10.781 -3.895 -14.75 1 98.88 79 ALA B O 1
ATOM 2523 N N . ARG B 1 80 ? -9.719 -2.025 -14.211 1 98.31 80 ARG B N 1
ATOM 2524 C CA . ARG B 1 80 ? -10.891 -1.208 -14.5 1 98.31 80 ARG B CA 1
ATOM 2525 C C . ARG B 1 80 ? -11.195 -1.203 -15.992 1 98.31 80 ARG B C 1
ATOM 2527 O O . ARG B 1 80 ? -12.359 -1.319 -16.391 1 98.31 80 ARG B O 1
ATOM 2534 N N . LYS B 1 81 ? -10.195 -1.077 -16.781 1 98.06 81 LYS B N 1
ATOM 2535 C CA . LYS B 1 81 ? -10.336 -1.028 -18.234 1 98.06 81 LYS B CA 1
ATOM 2536 C C . LYS B 1 81 ? -10.984 -2.307 -18.766 1 98.06 81 LYS B C 1
ATOM 2538 O O . LYS B 1 81 ? -11.766 -2.264 -19.719 1 98.06 81 LYS B O 1
ATOM 2543 N N . TYR B 1 82 ? -10.727 -3.43 -18.125 1 98.38 82 TYR B N 1
ATOM 2544 C CA . TYR B 1 82 ? -11.156 -4.715 -18.672 1 98.38 82 TYR B CA 1
ATOM 2545 C C . TYR B 1 82 ? -12.148 -5.395 -17.734 1 98.38 82 TYR B C 1
ATOM 2547 O O . TYR B 1 82 ? -12.367 -6.605 -17.828 1 98.38 82 TYR B O 1
ATOM 2555 N N . ASP B 1 83 ? -12.672 -4.711 -16.766 1 97.81 83 ASP B N 1
ATOM 2556 C CA . ASP B 1 83 ? -13.742 -5.148 -15.875 1 97.81 83 ASP B CA 1
ATOM 2557 C C . ASP B 1 83 ? -13.297 -6.34 -15.031 1 97.81 83 ASP B C 1
ATOM 2559 O O . ASP B 1 83 ? -13.969 -7.371 -15 1 97.81 83 ASP B O 1
ATOM 2563 N N . LEU B 1 84 ? -12.172 -6.168 -14.359 1 98.75 84 LEU B N 1
ATOM 2564 C CA . LEU B 1 84 ? -11.609 -7.191 -13.484 1 98.75 84 LEU B CA 1
ATOM 2565 C C . LEU B 1 84 ? -11.336 -6.625 -12.094 1 98.75 84 LEU B C 1
ATOM 2567 O O . LEU B 1 84 ? -10.531 -7.176 -11.344 1 98.75 84 LEU B O 1
ATOM 2571 N N . ASP B 1 85 ? -11.961 -5.477 -11.711 1 98 85 ASP B N 1
ATOM 2572 C CA . ASP B 1 85 ? -11.641 -4.797 -10.461 1 98 85 ASP B CA 1
ATOM 2573 C C . ASP B 1 85 ? -12.727 -5.016 -9.414 1 98 85 ASP B C 1
ATOM 2575 O O . ASP B 1 85 ? -12.703 -4.41 -8.344 1 98 85 ASP B O 1
ATOM 2579 N N . GLY B 1 86 ? -13.609 -5.906 -9.609 1 97.38 86 GLY B N 1
ATOM 2580 C CA . GLY B 1 86 ? -14.711 -6.156 -8.695 1 97.38 86 GLY B CA 1
ATOM 2581 C C . GLY B 1 86 ? -15.961 -5.375 -9.047 1 97.38 86 GLY B C 1
ATOM 2582 O O . GLY B 1 86 ? -15.883 -4.211 -9.445 1 97.38 86 GLY B O 1
ATOM 2583 N N . GLN B 1 87 ? -17.156 -5.977 -8.867 1 96.31 87 GLN B N 1
ATOM 2584 C CA . GLN B 1 87 ? -18.406 -5.367 -9.336 1 96.31 87 GLN B CA 1
ATOM 2585 C C . GLN B 1 87 ? -19.281 -4.941 -8.156 1 96.31 87 GLN B C 1
ATOM 2587 O O . GLN B 1 87 ? -20.094 -4.035 -8.289 1 96.31 87 GLN B O 1
ATOM 2592 N N . THR B 1 88 ? -19.188 -5.641 -7.094 1 97.06 88 THR B N 1
ATOM 2593 C CA . THR B 1 88 ? -19.984 -5.34 -5.914 1 97.06 88 THR B CA 1
ATOM 2594 C C . THR B 1 88 ? -19.125 -4.73 -4.812 1 97.06 88 THR B C 1
ATOM 2596 O O . THR B 1 88 ? -17.891 -4.828 -4.859 1 97.06 88 THR B O 1
ATOM 2599 N N . SER B 1 89 ? -19.781 -4.121 -3.867 1 96.5 89 SER B N 1
ATOM 2600 C CA . SER B 1 89 ? -19.062 -3.555 -2.73 1 96.5 89 SER B CA 1
ATOM 2601 C C . SER B 1 89 ? -18.281 -4.629 -1.982 1 96.5 89 SER B C 1
ATOM 2603 O O . SER B 1 89 ? -17.172 -4.379 -1.513 1 96.5 89 SER B O 1
ATOM 2605 N N . GLU B 1 90 ? -18.859 -5.738 -1.869 1 97.25 90 GLU B N 1
ATOM 2606 C CA . GLU B 1 90 ? -18.188 -6.844 -1.188 1 97.25 90 GLU B CA 1
ATOM 2607 C C . GLU B 1 90 ? -16.953 -7.301 -1.964 1 97.25 90 GLU B C 1
ATOM 2609 O O . GLU B 1 90 ? -15.883 -7.512 -1.379 1 97.25 90 GLU B O 1
ATOM 2614 N N . GLU B 1 91 ? -17.094 -7.484 -3.234 1 98.12 91 GLU B N 1
ATOM 2615 C CA . GLU B 1 91 ? -15.961 -7.879 -4.059 1 98.12 91 GLU B CA 1
ATOM 2616 C C . GLU B 1 91 ? -14.828 -6.859 -3.965 1 98.12 91 GLU B C 1
ATOM 2618 O O . GLU B 1 91 ? -13.656 -7.234 -3.855 1 98.12 91 GLU B O 1
ATOM 2623 N N . LYS B 1 92 ? -15.188 -5.629 -3.992 1 98.06 92 LYS B N 1
ATOM 2624 C CA . LYS B 1 92 ? -14.18 -4.574 -3.949 1 98.06 92 LYS B CA 1
ATOM 2625 C C . LYS B 1 92 ? -13.43 -4.578 -2.617 1 98.06 92 LYS B C 1
ATOM 2627 O O . LYS B 1 92 ? -12.219 -4.367 -2.578 1 98.06 92 LYS B O 1
ATOM 2632 N N . ARG B 1 93 ? -14.133 -4.832 -1.55 1 98.19 93 ARG B N 1
ATOM 2633 C CA . ARG B 1 93 ? -13.484 -4.934 -0.246 1 98.19 93 ARG B CA 1
ATOM 2634 C C . ARG B 1 93 ? -12.531 -6.121 -0.201 1 98.19 93 ARG B C 1
ATOM 2636 O O . ARG B 1 93 ? -11.422 -6.008 0.321 1 98.19 93 ARG B O 1
ATOM 2643 N N . ARG B 1 94 ? -12.984 -7.23 -0.726 1 98.69 94 ARG B N 1
ATOM 2644 C CA . ARG B 1 94 ? -12.156 -8.438 -0.721 1 98.69 94 ARG B CA 1
ATOM 2645 C C . ARG B 1 94 ? -10.914 -8.25 -1.585 1 98.69 94 ARG B C 1
ATOM 2647 O O . ARG B 1 94 ? -9.82 -8.672 -1.207 1 98.69 94 ARG B O 1
ATOM 2654 N N . VAL B 1 95 ? -11.086 -7.531 -2.713 1 98.81 95 VAL B N 1
ATOM 2655 C CA . VAL B 1 95 ? -9.984 -7.223 -3.613 1 98.81 95 VAL B CA 1
ATOM 2656 C C . VAL B 1 95 ? -8.953 -6.352 -2.895 1 98.81 95 VAL B C 1
ATOM 2658 O O . VAL B 1 95 ? -7.762 -6.66 -2.896 1 98.81 95 VAL B O 1
ATOM 2661 N N . ASP B 1 96 ? -9.414 -5.348 -2.236 1 98.75 96 ASP B N 1
ATOM 2662 C CA . ASP B 1 96 ? -8.516 -4.434 -1.534 1 98.75 96 ASP B CA 1
ATOM 2663 C C . ASP B 1 96 ? -7.746 -5.16 -0.436 1 98.75 96 ASP B C 1
ATOM 2665 O O . ASP B 1 96 ? -6.539 -4.957 -0.281 1 98.75 96 ASP B O 1
ATOM 2669 N N . LEU B 1 97 ? -8.445 -5.973 0.261 1 98.81 97 LEU B N 1
ATOM 2670 C CA . LEU B 1 97 ? -7.848 -6.656 1.405 1 98.81 97 LEU B CA 1
ATOM 2671 C C . LEU B 1 97 ? -6.777 -7.641 0.954 1 98.81 97 LEU B C 1
ATOM 2673 O O . LEU B 1 97 ? -5.652 -7.613 1.454 1 98.81 97 LEU B O 1
ATOM 2677 N N . ILE B 1 98 ? -7.117 -8.445 0.004 1 98.81 98 ILE B N 1
ATOM 2678 C CA . ILE B 1 98 ? -6.184 -9.484 -0.423 1 98.81 98 ILE B CA 1
ATOM 2679 C C . ILE B 1 98 ? -4.996 -8.852 -1.14 1 98.81 98 ILE B C 1
ATOM 2681 O O . ILE B 1 98 ? -3.867 -9.336 -1.031 1 98.81 98 ILE B O 1
ATOM 2685 N N . GLU B 1 99 ? -5.227 -7.789 -1.893 1 98.81 99 GLU B N 1
ATOM 2686 C CA . GLU B 1 99 ? -4.137 -7.07 -2.543 1 98.81 99 GLU B CA 1
ATOM 2687 C C . GLU B 1 99 ? -3.082 -6.629 -1.531 1 98.81 99 GLU B C 1
ATOM 2689 O O . GLU B 1 99 ? -1.887 -6.848 -1.734 1 98.81 99 GLU B O 1
ATOM 2694 N N . GLN B 1 100 ? -3.553 -6.008 -0.501 1 98.69 100 GLN B N 1
ATOM 2695 C CA . GLN B 1 100 ? -2.637 -5.465 0.496 1 98.69 100 GLN B CA 1
ATOM 2696 C C . GLN B 1 100 ? -1.987 -6.582 1.311 1 98.69 100 GLN B C 1
ATOM 2698 O O . GLN B 1 100 ? -0.808 -6.5 1.658 1 98.69 100 GLN B O 1
ATOM 2703 N N . GLN B 1 101 ? -2.75 -7.59 1.617 1 98.56 101 GLN B N 1
ATOM 2704 C CA . GLN B 1 101 ? -2.184 -8.727 2.332 1 98.56 101 GLN B CA 1
ATOM 2705 C C . GLN B 1 101 ? -1.091 -9.406 1.51 1 98.56 101 GLN B C 1
ATOM 2707 O O . GLN B 1 101 ? -0.054 -9.797 2.049 1 98.56 101 GLN B O 1
ATOM 2712 N N . LEU B 1 102 ? -1.34 -9.508 0.262 1 98.31 102 LEU B N 1
ATOM 2713 C CA . LEU B 1 102 ? -0.357 -10.125 -0.623 1 98.31 102 LEU B CA 1
ATOM 2714 C C . LEU B 1 102 ? 0.889 -9.25 -0.741 1 98.31 102 LEU B C 1
ATOM 2716 O O . LEU B 1 102 ? 1.999 -9.766 -0.894 1 98.31 102 LEU B O 1
ATOM 2720 N N . THR B 1 103 ? 0.681 -7.953 -0.724 1 98 103 THR B N 1
ATOM 2721 C CA . THR B 1 103 ? 1.822 -7.043 -0.747 1 98 103 THR B CA 1
ATOM 2722 C C . THR B 1 103 ? 2.754 -7.316 0.43 1 98 103 THR B C 1
ATOM 2724 O O . THR B 1 103 ? 3.973 -7.391 0.259 1 98 103 THR B O 1
ATOM 2727 N N . ASP B 1 104 ? 2.215 -7.52 1.635 1 97.69 104 ASP B N 1
ATOM 2728 C CA . ASP B 1 104 ? 3.01 -7.852 2.812 1 97.69 104 ASP B CA 1
ATOM 2729 C C . ASP B 1 104 ? 3.689 -9.211 2.65 1 97.69 104 ASP B C 1
ATOM 2731 O O . ASP B 1 104 ? 4.871 -9.367 2.971 1 97.69 104 ASP B O 1
ATOM 2735 N N . PHE B 1 105 ? 2.895 -10.156 2.17 1 98.56 105 PHE B N 1
ATOM 2736 C CA . PHE B 1 105 ? 3.398 -11.508 1.963 1 98.56 105 PHE B CA 1
ATOM 2737 C C . PHE B 1 105 ? 4.574 -11.508 0.993 1 98.56 105 PHE B C 1
ATOM 2739 O O . PHE B 1 105 ? 5.609 -12.117 1.262 1 98.56 105 PHE B O 1
ATOM 2746 N N . ARG B 1 106 ? 4.453 -10.773 -0.092 1 98.44 106 ARG B N 1
ATOM 2747 C CA . ARG B 1 106 ? 5.496 -10.672 -1.106 1 98.44 106 ARG B CA 1
ATOM 2748 C C . ARG B 1 106 ? 6.738 -9.984 -0.546 1 98.44 106 ARG B C 1
ATOM 2750 O O . ARG B 1 106 ? 7.863 -10.359 -0.885 1 98.44 106 ARG B O 1
ATOM 2757 N N . THR B 1 107 ? 6.551 -9.016 0.223 1 97.5 107 THR B N 1
ATOM 2758 C CA . THR B 1 107 ? 7.676 -8.297 0.806 1 97.5 107 THR B CA 1
ATOM 2759 C C . THR B 1 107 ? 8.555 -9.234 1.63 1 97.5 107 THR B C 1
ATOM 2761 O O . THR B 1 107 ? 9.781 -9.219 1.508 1 97.5 107 THR B O 1
ATOM 2764 N N . GLY B 1 108 ? 7.914 -10.07 2.49 1 97.5 108 GLY B N 1
ATOM 2765 C CA . GLY B 1 108 ? 8.664 -11.055 3.252 1 97.5 108 GLY B CA 1
ATOM 2766 C C . GLY B 1 108 ? 9.375 -12.07 2.377 1 97.5 108 GLY B C 1
ATOM 2767 O O . GLY B 1 108 ? 10.539 -12.398 2.623 1 97.5 108 GLY B O 1
ATOM 2768 N N . TRP B 1 109 ? 8.711 -12.484 1.335 1 98.56 109 TRP B N 1
ATOM 2769 C CA . TRP B 1 109 ? 9.242 -13.477 0.406 1 98.56 109 TRP B CA 1
ATOM 2770 C C . TRP B 1 109 ? 10.453 -12.93 -0.341 1 98.56 109 TRP B C 1
ATOM 2772 O O . TRP B 1 109 ? 11.5 -13.586 -0.396 1 98.56 109 TRP B O 1
ATOM 2782 N N . VAL B 1 110 ? 10.352 -11.68 -0.848 1 97.88 110 VAL B N 1
ATOM 2783 C CA . VAL B 1 110 ? 11.406 -11.055 -1.63 1 97.88 110 VAL B CA 1
ATOM 2784 C C . VAL B 1 110 ? 12.609 -10.758 -0.731 1 97.88 110 VAL B C 1
ATOM 2786 O O . VAL B 1 110 ? 13.758 -10.922 -1.143 1 97.88 110 VAL B O 1
ATOM 2789 N N . ARG B 1 111 ? 12.297 -10.328 0.496 1 97.06 111 ARG B N 1
ATOM 2790 C CA . ARG B 1 111 ? 13.383 -10.117 1.449 1 97.06 111 ARG B CA 1
ATOM 2791 C C . ARG B 1 111 ? 14.211 -11.391 1.628 1 97.06 111 ARG B C 1
ATOM 2793 O O . ARG B 1 111 ? 15.438 -11.336 1.631 1 97.06 111 ARG B O 1
ATOM 2800 N N . LEU B 1 112 ? 13.555 -12.492 1.752 1 98.25 112 LEU B N 1
ATOM 2801 C CA . LEU B 1 112 ? 14.258 -13.766 1.896 1 98.25 112 LEU B CA 1
ATOM 2802 C C . LEU B 1 112 ? 15.055 -14.086 0.641 1 98.25 112 LEU B C 1
ATOM 2804 O O . LEU B 1 112 ? 16.234 -14.453 0.727 1 98.25 112 LEU B O 1
ATOM 2808 N N . CYS B 1 113 ? 14.453 -13.922 -0.498 1 98.12 113 CYS B N 1
ATOM 2809 C CA . CYS B 1 113 ? 15.062 -14.312 -1.765 1 98.12 113 CYS B CA 1
ATOM 2810 C C . CYS B 1 113 ? 16.328 -13.508 -2.033 1 98.12 113 CYS B C 1
ATOM 2812 O O . CYS B 1 113 ? 17.234 -13.969 -2.734 1 98.12 113 CYS B O 1
ATOM 2814 N N . TYR B 1 114 ? 16.422 -12.352 -1.479 1 97.06 114 TYR B N 1
ATOM 2815 C CA . TYR B 1 114 ? 17.562 -11.484 -1.739 1 97.06 114 TYR B CA 1
ATOM 2816 C C . TYR B 1 114 ? 18.5 -11.43 -0.529 1 97.06 114 TYR B C 1
ATOM 2818 O O . TYR B 1 114 ? 19.469 -10.664 -0.517 1 97.06 114 TYR B O 1
ATOM 2826 N N . SER B 1 115 ? 18.203 -12.203 0.476 1 97.31 115 SER B N 1
ATOM 2827 C CA . SER B 1 115 ? 19 -12.18 1.7 1 97.31 115 SER B CA 1
ATOM 2828 C C . SER B 1 115 ? 20.375 -12.773 1.472 1 97.31 115 SER B C 1
ATOM 2830 O O . SER B 1 115 ? 20.516 -13.859 0.906 1 97.31 115 SER B O 1
ATOM 2832 N N . PRO B 1 116 ? 21.375 -12.062 2.004 1 95.44 116 PRO B N 1
ATOM 2833 C CA . PRO B 1 116 ? 22.719 -12.656 1.944 1 95.44 116 PRO B CA 1
ATOM 2834 C C . PRO B 1 116 ? 22.859 -13.898 2.822 1 95.44 116 PRO B C 1
ATOM 2836 O O . PRO B 1 116 ? 23.797 -14.672 2.662 1 95.44 116 PRO B O 1
ATOM 2839 N N . THR B 1 117 ? 21.969 -14.125 3.711 1 97.38 117 THR B N 1
ATOM 2840 C CA . THR B 1 117 ? 22 -15.289 4.594 1 97.38 117 THR B CA 1
ATOM 2841 C C . THR B 1 117 ? 20.844 -16.234 4.27 1 97.38 117 THR B C 1
ATOM 2843 O O . THR B 1 117 ? 20.281 -16.875 5.164 1 97.38 117 THR B O 1
ATOM 2846 N N . PHE B 1 118 ? 20.422 -16.266 3.055 1 97.31 118 PHE B N 1
ATOM 2847 C CA . PHE B 1 118 ? 19.328 -17.078 2.576 1 97.31 118 PHE B CA 1
ATOM 2848 C C . PHE B 1 118 ? 19.5 -18.531 3.01 1 97.31 118 PHE B C 1
ATOM 2850 O O . PHE B 1 118 ? 18.547 -19.156 3.508 1 97.31 118 PHE B O 1
ATOM 2857 N N . ALA B 1 119 ? 20.656 -19.078 2.777 1 96.19 119 ALA B N 1
ATOM 2858 C CA . ALA B 1 119 ? 20.906 -20.5 3.07 1 96.19 119 ALA B CA 1
ATOM 2859 C C . ALA B 1 119 ? 20.609 -20.812 4.531 1 96.19 119 ALA B C 1
ATOM 2861 O O . ALA B 1 119 ? 20.125 -21.906 4.852 1 96.19 119 ALA B O 1
ATOM 2862 N N . GLU B 1 120 ? 20.875 -19.797 5.383 1 97.69 120 GLU B N 1
ATOM 2863 C CA . GLU B 1 120 ? 20.656 -19.984 6.812 1 97.69 120 GLU B CA 1
ATOM 2864 C C . GLU B 1 120 ? 19.188 -19.797 7.18 1 97.69 120 GLU B C 1
ATOM 2866 O O . GLU B 1 120 ? 18.719 -20.328 8.195 1 97.69 120 GLU B O 1
ATOM 2871 N N . GLU B 1 121 ? 18.453 -19.094 6.352 1 98.12 121 GLU B N 1
ATOM 2872 C CA . GLU B 1 121 ? 17.094 -18.688 6.672 1 98.12 121 GLU B CA 1
ATOM 2873 C C . GLU B 1 121 ? 16.078 -19.609 6.004 1 98.12 121 GLU B C 1
ATOM 2875 O O . GLU B 1 121 ? 14.922 -19.688 6.422 1 98.12 121 GLU B O 1
ATOM 2880 N N . ARG B 1 122 ? 16.516 -20.297 5.047 1 97.38 122 ARG B N 1
ATOM 2881 C CA . ARG B 1 122 ? 15.641 -21.031 4.141 1 97.38 122 ARG B CA 1
ATOM 2882 C C . ARG B 1 122 ? 14.812 -22.078 4.898 1 97.38 122 ARG B C 1
ATOM 2884 O O . ARG B 1 122 ? 13.594 -22.156 4.719 1 97.38 122 ARG B O 1
ATOM 2891 N N . ASP B 1 123 ? 15.445 -22.875 5.75 1 97.88 123 ASP B N 1
ATOM 2892 C CA . ASP B 1 123 ? 14.758 -23.953 6.461 1 97.88 123 ASP B CA 1
ATOM 2893 C C . ASP B 1 123 ? 13.719 -23.391 7.43 1 97.88 123 ASP B C 1
ATOM 2895 O O . ASP B 1 123 ? 12.609 -23.922 7.543 1 97.88 123 ASP B O 1
ATOM 2899 N N . ALA B 1 124 ? 14.133 -22.375 8.086 1 98.19 124 ALA B N 1
ATOM 2900 C CA . ALA B 1 124 ? 13.203 -21.75 9.023 1 98.19 124 ALA B CA 1
ATOM 2901 C C . ALA B 1 124 ? 11.977 -21.203 8.297 1 98.19 124 ALA B C 1
ATOM 2903 O O . ALA B 1 124 ? 10.859 -21.312 8.797 1 98.19 124 ALA B O 1
ATOM 2904 N N . TYR B 1 125 ? 12.203 -20.641 7.211 1 98.44 125 TYR B N 1
ATOM 2905 C CA . TYR B 1 125 ? 11.094 -20.109 6.422 1 98.44 125 TYR B CA 1
ATOM 2906 C C . TYR B 1 125 ? 10.18 -21.25 5.953 1 98.44 125 TYR B C 1
ATOM 2908 O O . TYR B 1 125 ? 8.953 -21.125 6.031 1 98.44 125 TYR B O 1
ATOM 2916 N N . GLU B 1 126 ? 10.766 -22.281 5.418 1 98.44 126 GLU B N 1
ATOM 2917 C CA . GLU B 1 126 ? 9.977 -23.406 4.949 1 98.44 126 GLU B CA 1
ATOM 2918 C C . GLU B 1 126 ? 9.102 -23.969 6.066 1 98.44 126 GLU B C 1
ATOM 2920 O O . GLU B 1 126 ? 7.941 -24.328 5.836 1 98.44 126 GLU B O 1
ATOM 2925 N N . GLN B 1 127 ? 9.641 -24.031 7.242 1 98.19 127 GLN B N 1
ATOM 2926 C CA . GLN B 1 127 ? 8.906 -24.547 8.391 1 98.19 127 GLN B CA 1
ATOM 2927 C C . GLN B 1 127 ? 7.742 -23.641 8.758 1 98.19 127 GLN B C 1
ATOM 2929 O O . GLN B 1 127 ? 6.691 -24.109 9.188 1 98.19 127 GLN B O 1
ATOM 2934 N N . LYS B 1 128 ? 7.906 -22.391 8.555 1 98.38 128 LYS B N 1
ATOM 2935 C CA . LYS B 1 128 ? 6.895 -21.406 8.914 1 98.38 128 LYS B CA 1
ATOM 2936 C C . LYS B 1 128 ? 5.859 -21.25 7.809 1 98.38 128 LYS B C 1
ATOM 2938 O O . LYS B 1 128 ? 4.777 -20.703 8.039 1 98.38 128 LYS B O 1
ATOM 2943 N N . LEU B 1 129 ? 6.164 -21.703 6.656 1 98.62 129 LEU B N 1
ATOM 2944 C CA . LEU B 1 129 ? 5.395 -21.406 5.453 1 98.62 129 LEU B CA 1
ATOM 2945 C C . LEU B 1 129 ? 3.963 -21.922 5.582 1 98.62 129 LEU B C 1
ATOM 2947 O O . LEU B 1 129 ? 3.016 -21.234 5.203 1 98.62 129 LEU B O 1
ATOM 2951 N N . PRO B 1 130 ? 3.666 -23.094 6.156 1 98.69 130 PRO B N 1
ATOM 2952 C CA . PRO B 1 130 ? 2.273 -23.516 6.32 1 98.69 130 PRO B CA 1
ATOM 2953 C C . PRO B 1 130 ? 1.447 -22.531 7.137 1 98.69 130 PRO B C 1
ATOM 2955 O O . PRO B 1 130 ? 0.297 -22.25 6.793 1 98.69 130 PRO B O 1
ATOM 2958 N N . ASP B 1 131 ? 2.066 -21.984 8.141 1 98.25 131 ASP B N 1
ATOM 2959 C CA . ASP B 1 131 ? 1.361 -21 8.969 1 98.25 131 ASP B CA 1
ATOM 2960 C C . ASP B 1 131 ? 1.101 -19.719 8.188 1 98.25 131 ASP B C 1
ATOM 2962 O O . ASP B 1 131 ? 0.081 -19.062 8.398 1 98.25 131 ASP B O 1
ATOM 2966 N N . LEU B 1 132 ? 2.02 -19.375 7.344 1 98.38 132 LEU B N 1
ATOM 2967 C CA . LEU B 1 132 ? 1.865 -18.172 6.527 1 98.38 132 LEU B CA 1
ATOM 2968 C C . LEU B 1 132 ? 0.781 -18.375 5.473 1 98.38 132 LEU B C 1
ATOM 2970 O O . LEU B 1 132 ? 0.115 -17.422 5.074 1 98.38 132 LEU B O 1
ATOM 2974 N N . LEU B 1 133 ? 0.55 -19.594 5 1 98.81 133 LEU B N 1
ATOM 2975 C CA . LEU B 1 133 ? -0.401 -19.906 3.938 1 98.81 133 LEU B CA 1
ATOM 2976 C C . LEU B 1 133 ? -1.812 -20.047 4.496 1 98.81 133 LEU B C 1
ATOM 2978 O O . LEU B 1 133 ? -2.793 -19.797 3.791 1 98.81 133 LEU B O 1
ATOM 2982 N N . LYS B 1 134 ? -1.919 -20.375 5.727 1 98.62 134 LYS B N 1
ATOM 2983 C CA . LYS B 1 134 ? -3.199 -20.734 6.332 1 98.62 134 LYS B CA 1
ATOM 2984 C C . LYS B 1 134 ? -4.207 -19.594 6.191 1 98.62 134 LYS B C 1
ATOM 2986 O O . LYS B 1 134 ? -5.355 -19.828 5.805 1 98.62 134 LYS B O 1
ATOM 2991 N N . PRO B 1 135 ? -3.848 -18.375 6.523 1 98.25 135 PRO B N 1
ATOM 2992 C CA . PRO B 1 135 ? -4.848 -17.312 6.398 1 98.25 135 PRO B CA 1
ATOM 2993 C C . PRO B 1 135 ? -5.367 -17.156 4.969 1 98.25 135 PRO B C 1
ATOM 2995 O O . PRO B 1 135 ? -6.527 -16.797 4.766 1 98.25 135 PRO B O 1
ATOM 2998 N N . PHE B 1 136 ? -4.527 -17.375 3.967 1 98.88 136 PHE B N 1
ATOM 2999 C CA . PHE B 1 136 ? -4.973 -17.297 2.58 1 98.88 136 PHE B CA 1
ATOM 3000 C C . PHE B 1 136 ? -5.938 -18.438 2.264 1 98.88 136 PHE B C 1
ATOM 300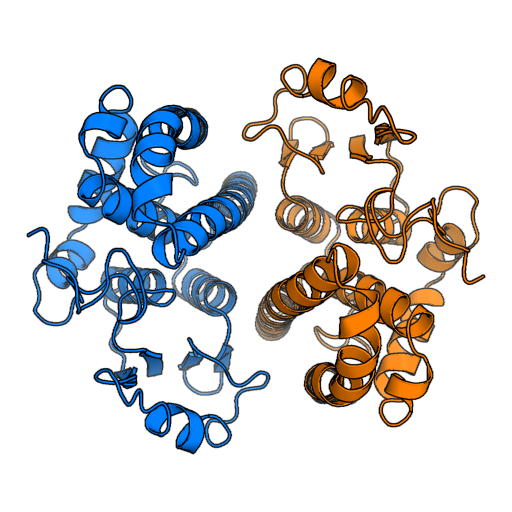2 O O . PHE B 1 136 ? -6.941 -18.234 1.578 1 98.88 136 PHE B O 1
ATOM 3009 N N . SER B 1 137 ? -5.559 -19.609 2.744 1 98.88 137 SER B N 1
ATOM 3010 C CA . SER B 1 137 ? -6.453 -20.75 2.578 1 98.88 137 SER B CA 1
ATOM 3011 C C . SER B 1 137 ? -7.812 -20.484 3.219 1 98.88 137 SER B C 1
ATOM 3013 O O . SER B 1 137 ? -8.852 -20.719 2.6 1 98.88 137 SER B O 1
ATOM 3015 N N . ASP B 1 138 ? -7.793 -19.984 4.465 1 98.62 138 ASP B N 1
ATOM 3016 C CA . ASP B 1 138 ? -9.023 -19.672 5.184 1 98.62 138 ASP B CA 1
ATOM 3017 C C . ASP B 1 138 ? -9.844 -18.609 4.449 1 98.62 138 ASP B C 1
ATOM 3019 O O . ASP B 1 138 ? -11.07 -18.703 4.375 1 98.62 138 ASP B O 1
ATOM 3023 N N . TYR B 1 139 ? -9.188 -17.656 3.959 1 98.69 139 TYR B N 1
ATOM 3024 C CA . TYR B 1 139 ? -9.859 -16.547 3.295 1 98.69 139 TYR B CA 1
ATOM 3025 C C . TYR B 1 139 ? -10.508 -17 1.995 1 98.69 139 TYR B C 1
ATOM 3027 O O . TYR B 1 139 ? -11.625 -16.594 1.674 1 98.69 139 TYR B O 1
ATOM 3035 N N . LEU B 1 140 ? -9.797 -17.797 1.201 1 98.75 140 LEU B N 1
ATOM 3036 C CA . LEU B 1 140 ? -10.352 -18.359 -0.025 1 98.75 140 LEU B CA 1
ATOM 3037 C C . LEU B 1 140 ? -11.562 -19.219 0.28 1 98.75 140 LEU B C 1
ATOM 3039 O O . LEU B 1 140 ? -12.609 -19.094 -0.365 1 98.75 140 LEU B O 1
ATOM 3043 N N . GLY B 1 141 ? -11.406 -20.141 1.242 1 98.31 141 GLY B N 1
ATOM 3044 C CA . GLY B 1 141 ? -12.477 -21.047 1.6 1 98.31 141 GLY B CA 1
ATOM 3045 C C . GLY B 1 141 ? -12.922 -21.922 0.445 1 98.31 141 GLY B C 1
ATOM 3046 O O . GL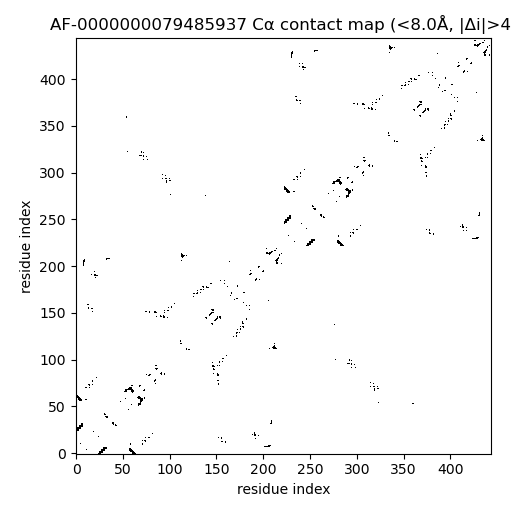Y B 1 141 ? -12.102 -22.578 -0.196 1 98.31 141 GLY B O 1
ATOM 3047 N N . GLU B 1 142 ? -14.188 -21.844 0.185 1 98.06 142 GLU B N 1
ATOM 3048 C CA . GLU B 1 142 ? -14.742 -22.672 -0.874 1 98.06 142 GLU B CA 1
ATOM 3049 C C . GLU B 1 142 ? -14.961 -21.875 -2.154 1 98.06 142 GLU B C 1
ATOM 3051 O O . GLU B 1 142 ? -15.469 -22.391 -3.145 1 98.06 142 GLU B O 1
ATOM 3056 N N . ARG B 1 143 ? -14.562 -20.656 -2.158 1 98.19 143 ARG B N 1
ATOM 3057 C CA . ARG B 1 143 ? -14.75 -19.812 -3.324 1 98.19 143 ARG B CA 1
ATOM 3058 C C . ARG B 1 143 ? -13.773 -20.172 -4.434 1 98.19 143 ARG B C 1
ATOM 3060 O O . ARG B 1 143 ? -12.641 -20.562 -4.16 1 98.19 143 ARG B O 1
ATOM 3067 N N . PRO B 1 144 ? -14.203 -19.969 -5.621 1 98.62 144 PRO B N 1
ATOM 3068 C CA . PRO B 1 144 ? -13.289 -20.266 -6.727 1 98.62 144 PRO B CA 1
ATOM 3069 C C . PRO B 1 144 ? -12.18 -19.219 -6.863 1 98.62 144 PRO B C 1
ATOM 3071 O O . PRO B 1 144 ? -11.086 -19.531 -7.344 1 98.62 144 PRO B O 1
ATOM 3074 N N . TYR B 1 145 ? -12.5 -17.953 -6.477 1 98.88 145 TYR B N 1
ATOM 3075 C CA . TYR B 1 145 ? -11.539 -16.859 -6.574 1 98.88 145 TYR B CA 1
ATOM 3076 C C . TYR B 1 145 ? -11.516 -16.031 -5.289 1 98.88 145 TYR B C 1
ATOM 3078 O O . TYR B 1 145 ? -12.43 -16.141 -4.465 1 98.88 145 TYR B O 1
ATOM 3086 N N . PHE B 1 146 ? -10.516 -15.242 -5.098 1 98.81 146 PHE B N 1
ATOM 3087 C CA . PHE B 1 146 ? -10.297 -14.578 -3.818 1 98.81 146 PHE B CA 1
ATOM 3088 C C . PHE B 1 146 ? -11.312 -13.461 -3.611 1 98.81 146 PHE B C 1
ATOM 3090 O O . PHE B 1 146 ? -11.672 -13.141 -2.475 1 98.81 146 PHE B O 1
ATOM 3097 N N . ALA B 1 147 ? -11.781 -12.875 -4.668 1 98.06 147 ALA B N 1
ATOM 3098 C CA . ALA B 1 147 ? -12.805 -11.844 -4.527 1 98.06 147 ALA B CA 1
ATOM 3099 C C . ALA B 1 147 ? -14.188 -12.461 -4.371 1 98.06 147 ALA B C 1
ATOM 3101 O O . ALA B 1 147 ? -15.141 -11.781 -3.977 1 98.06 147 ALA B O 1
ATOM 3102 N N . GLY B 1 148 ? -14.359 -13.688 -4.793 1 97.44 148 GLY B N 1
ATOM 3103 C CA . GLY B 1 148 ? -15.641 -14.367 -4.758 1 97.44 148 GLY B CA 1
ATOM 3104 C C . GLY B 1 148 ? -15.836 -15.328 -5.91 1 97.44 148 GLY B C 1
ATOM 3105 O O . GLY B 1 148 ? -15.008 -16.203 -6.141 1 97.44 148 GLY B O 1
ATOM 3106 N N . ASP B 1 149 ? -16.922 -15.133 -6.59 1 96.88 149 ASP B N 1
ATOM 3107 C CA . ASP B 1 149 ? -17.297 -16.062 -7.645 1 96.88 149 ASP B CA 1
ATOM 3108 C C . ASP B 1 149 ? -16.688 -15.648 -8.984 1 96.88 149 ASP B C 1
ATOM 3110 O O . ASP B 1 149 ? -16.641 -16.453 -9.93 1 96.88 149 ASP B O 1
ATOM 3114 N N . ARG B 1 150 ? -16.203 -14.492 -9.031 1 96.62 150 ARG B N 1
ATOM 3115 C CA . ARG B 1 150 ? -15.664 -13.977 -10.281 1 96.62 150 ARG B CA 1
ATOM 3116 C C . ARG B 1 150 ? -14.172 -13.672 -10.141 1 96.62 150 ARG B C 1
ATOM 3118 O O . ARG B 1 150 ? -13.734 -13.156 -9.109 1 96.62 150 ARG B O 1
ATOM 3125 N N . LEU B 1 151 ? -13.5 -13.953 -11.266 1 98.62 151 LEU B N 1
ATOM 3126 C CA . LEU B 1 151 ? -12.086 -13.625 -11.344 1 98.62 151 LEU B CA 1
ATOM 3127 C C . LEU B 1 151 ? -11.875 -12.117 -11.336 1 98.62 151 LEU B C 1
ATOM 3129 O O . LEU B 1 151 ? -12.602 -11.375 -12 1 98.62 151 LEU B O 1
ATOM 3133 N N . THR B 1 152 ? -10.961 -11.664 -10.555 1 98.88 152 THR B N 1
ATOM 3134 C CA . THR B 1 152 ? -10.492 -10.281 -10.562 1 98.88 152 THR B CA 1
ATOM 3135 C C . THR B 1 152 ? -8.969 -10.227 -10.688 1 98.88 152 THR B C 1
ATOM 3137 O O . THR B 1 152 ? -8.305 -11.266 -10.695 1 98.88 152 THR B O 1
ATOM 3140 N N . TYR B 1 153 ? -8.391 -8.984 -10.695 1 98.88 153 TYR B N 1
ATOM 3141 C CA . TYR B 1 153 ? -6.961 -8.828 -10.922 1 98.88 153 TYR B CA 1
ATOM 3142 C C . TYR B 1 153 ? -6.156 -9.398 -9.766 1 98.88 153 TYR B C 1
ATOM 3144 O O . TYR B 1 153 ? -5.004 -9.805 -9.938 1 98.88 153 TYR B O 1
ATOM 3152 N N . VAL B 1 154 ? -6.684 -9.508 -8.57 1 98.94 154 VAL B N 1
ATOM 3153 C CA . VAL B 1 154 ? -5.91 -9.945 -7.414 1 98.94 154 VAL B CA 1
ATOM 3154 C C . VAL B 1 154 ? -5.605 -11.438 -7.531 1 98.94 154 VAL B C 1
ATOM 3156 O O . VAL B 1 154 ? -4.652 -11.93 -6.926 1 98.94 154 VAL B O 1
ATOM 3159 N N . ASP B 1 155 ? -6.418 -12.117 -8.281 1 98.94 155 ASP B N 1
ATOM 3160 C CA . ASP B 1 155 ? -6.172 -13.547 -8.461 1 98.94 155 ASP B CA 1
ATOM 3161 C C . ASP B 1 155 ? -4.855 -13.789 -9.188 1 98.94 155 ASP B C 1
ATOM 3163 O O . ASP B 1 155 ? -4.184 -14.797 -8.945 1 98.94 155 ASP B O 1
ATOM 3167 N N . PHE B 1 156 ? -4.426 -12.859 -10.023 1 98.94 156 PHE B N 1
ATOM 3168 C CA . PHE B 1 156 ? -3.143 -12.984 -10.711 1 98.94 156 PHE B CA 1
ATOM 3169 C C . PHE B 1 156 ? -1.99 -12.734 -9.742 1 98.94 156 PHE B C 1
ATOM 3171 O O . PHE B 1 156 ? -0.922 -13.336 -9.875 1 98.94 156 PHE B O 1
ATOM 3178 N N . LEU B 1 157 ? -2.201 -11.828 -8.797 1 98.88 157 LEU B N 1
ATOM 3179 C CA . LEU B 1 157 ? -1.21 -11.602 -7.754 1 98.88 157 LEU B CA 1
ATOM 3180 C C . LEU B 1 157 ? -1.045 -12.844 -6.883 1 98.88 157 LEU B C 1
ATOM 3182 O O . LEU B 1 157 ? 0.08 -13.266 -6.602 1 98.88 157 LEU B O 1
ATOM 3186 N N . VAL B 1 158 ? -2.16 -13.367 -6.477 1 98.94 158 VAL B N 1
ATOM 3187 C CA . VAL B 1 158 ? -2.146 -14.555 -5.629 1 98.94 158 VAL B CA 1
ATOM 3188 C C . VAL B 1 158 ? -1.483 -15.719 -6.371 1 98.94 158 VAL B C 1
ATOM 3190 O O . VAL B 1 158 ? -0.622 -16.406 -5.82 1 98.94 158 VAL B O 1
ATOM 3193 N N . TYR B 1 159 ? -1.902 -15.875 -7.594 1 98.94 159 TYR B N 1
ATOM 3194 C CA . TYR B 1 159 ? -1.354 -16.969 -8.398 1 98.94 159 TYR B CA 1
ATOM 3195 C C . TYR B 1 159 ? 0.167 -16.875 -8.469 1 98.94 159 TYR B C 1
ATOM 3197 O O . TYR B 1 159 ? 0.86 -17.875 -8.242 1 98.94 159 TYR B O 1
ATOM 3205 N N . GLU B 1 160 ? 0.708 -15.727 -8.773 1 98.88 160 GLU B N 1
ATOM 3206 C CA . GLU B 1 160 ? 2.152 -15.562 -8.914 1 98.88 160 GLU B CA 1
ATOM 3207 C C . GLU B 1 160 ? 2.881 -15.961 -7.633 1 98.88 160 GLU B C 1
ATOM 3209 O O . GLU B 1 160 ? 3.893 -16.656 -7.676 1 98.88 160 GLU B O 1
ATOM 3214 N N . MET B 1 161 ? 2.381 -15.539 -6.461 1 98.75 161 MET B N 1
ATOM 3215 C CA . MET B 1 161 ? 3.02 -15.828 -5.18 1 98.75 161 MET B CA 1
ATOM 3216 C C . MET B 1 161 ? 2.936 -17.312 -4.848 1 98.75 161 MET B C 1
ATOM 3218 O O . MET B 1 161 ? 3.924 -17.922 -4.426 1 98.75 161 MET B O 1
ATOM 3222 N N . LEU B 1 162 ? 1.759 -17.875 -5.066 1 98.88 162 LEU B N 1
ATOM 3223 C CA . LEU B 1 162 ? 1.584 -19.281 -4.75 1 98.88 162 LEU B CA 1
ATOM 3224 C C . LEU B 1 162 ? 2.408 -20.156 -5.691 1 98.88 162 LEU B C 1
ATOM 3226 O O . LEU B 1 162 ? 3.006 -21.141 -5.258 1 98.88 162 LEU B O 1
ATOM 3230 N N . ALA B 1 163 ? 2.434 -19.797 -6.945 1 98.19 163 ALA B N 1
ATOM 3231 C CA . ALA B 1 163 ? 3.205 -20.562 -7.922 1 98.19 163 ALA B CA 1
ATOM 3232 C C . ALA B 1 163 ? 4.688 -20.594 -7.551 1 98.19 163 ALA B C 1
ATOM 3234 O O . ALA B 1 163 ? 5.332 -21.641 -7.613 1 98.19 163 ALA B O 1
ATOM 3235 N N . GLN B 1 164 ? 5.254 -19.469 -7.176 1 98.06 164 GLN B N 1
ATOM 3236 C CA . GLN B 1 164 ? 6.648 -19.406 -6.75 1 98.06 164 GLN B CA 1
ATOM 3237 C C . GLN B 1 164 ? 6.875 -20.281 -5.512 1 98.06 164 GLN B C 1
ATOM 3239 O O . GLN B 1 164 ? 7.879 -20.984 -5.418 1 98.06 164 GLN B O 1
ATOM 3244 N N . HIS B 1 165 ? 5.949 -20.234 -4.598 1 98.69 165 HIS B N 1
ATOM 3245 C CA . HIS B 1 165 ? 6.113 -20.953 -3.342 1 98.69 165 HIS B CA 1
ATOM 3246 C C . HIS B 1 165 ? 5.977 -22.469 -3.547 1 98.69 165 HIS B C 1
ATOM 3248 O O . HIS B 1 165 ? 6.59 -23.25 -2.822 1 98.69 165 HIS B O 1
ATOM 3254 N N . LEU B 1 166 ? 5.145 -22.828 -4.531 1 98.38 166 LEU B N 1
ATOM 3255 C CA . LEU B 1 166 ? 5.043 -24.25 -4.859 1 98.38 166 LEU B CA 1
ATOM 3256 C C . LEU B 1 166 ? 6.367 -24.781 -5.406 1 98.38 166 LEU B C 1
ATOM 3258 O O . LEU B 1 166 ? 6.73 -25.922 -5.16 1 98.38 166 LEU B O 1
ATOM 3262 N N . VAL B 1 167 ? 7.078 -23.984 -6.141 1 97.56 167 VAL B N 1
ATOM 3263 C CA . VAL B 1 167 ? 8.414 -24.344 -6.609 1 97.56 167 VAL B CA 1
ATOM 3264 C C . VAL B 1 167 ? 9.375 -24.438 -5.426 1 97.56 167 VAL B C 1
ATOM 3266 O O . VAL B 1 167 ? 10.211 -25.328 -5.363 1 97.56 167 VAL B O 1
ATOM 3269 N N . PHE B 1 168 ? 9.234 -23.562 -4.469 1 97.62 168 PHE B N 1
ATOM 3270 C CA . PHE B 1 168 ? 10.094 -23.484 -3.297 1 97.62 168 PHE B CA 1
ATOM 3271 C C . PHE B 1 168 ? 9.867 -24.672 -2.369 1 97.62 168 PHE B C 1
ATOM 3273 O O . PHE B 1 168 ? 10.82 -25.281 -1.888 1 97.62 168 PHE B O 1
ATOM 3280 N N . SER B 1 169 ? 8.609 -25.062 -2.146 1 98 169 SER B N 1
ATOM 3281 C CA . SER B 1 169 ? 8.273 -26.141 -1.223 1 98 169 SER B CA 1
ATOM 3282 C C . SER B 1 169 ? 6.848 -26.641 -1.443 1 98 169 SER B C 1
ATOM 3284 O O . SER B 1 169 ? 5.922 -26.203 -0.75 1 98 169 SER B O 1
ATOM 3286 N N . LYS B 1 170 ? 6.688 -27.641 -2.203 1 97.25 170 LYS B N 1
ATOM 3287 C CA . LYS B 1 170 ? 5.375 -28.234 -2.457 1 97.25 170 LYS B CA 1
ATOM 3288 C C . LYS B 1 170 ? 4.797 -28.844 -1.188 1 97.25 170 LYS B C 1
ATOM 3290 O O . LYS B 1 170 ? 3.582 -28.828 -0.978 1 97.25 170 LYS B O 1
ATOM 3295 N N . THR B 1 171 ? 5.676 -29.328 -0.363 1 97.75 171 THR B N 1
ATOM 3296 C CA . THR B 1 171 ? 5.254 -30.031 0.849 1 97.75 171 THR B CA 1
ATOM 3297 C C . THR B 1 171 ? 4.574 -29.062 1.816 1 97.75 171 THR B C 1
ATOM 3299 O O . THR B 1 171 ? 3.721 -29.469 2.609 1 97.75 171 THR B O 1
ATOM 3302 N N . SER B 1 172 ? 4.891 -27.828 1.721 1 98.44 172 SER B N 1
ATOM 3303 C CA . SER B 1 172 ? 4.312 -26.828 2.617 1 98.44 172 SER B CA 1
ATOM 3304 C C . SER B 1 172 ? 2.836 -26.594 2.311 1 98.44 172 SER B C 1
ATOM 3306 O O . SER B 1 172 ? 2.115 -26 3.111 1 98.44 172 SER B O 1
ATOM 3308 N N . PHE B 1 173 ? 2.348 -27.094 1.186 1 98.69 173 PHE B N 1
ATOM 3309 C CA . PHE B 1 173 ? 0.965 -26.906 0.763 1 98.69 173 PHE B CA 1
ATOM 3310 C C . PHE B 1 173 ? 0.114 -28.109 1.124 1 98.69 173 PHE B C 1
ATOM 3312 O O . PHE B 1 173 ? -1.074 -28.156 0.799 1 98.69 173 PHE B O 1
ATOM 3319 N N . ALA B 1 174 ? 0.632 -29.109 1.75 1 98.25 174 ALA B N 1
ATOM 3320 C CA . ALA B 1 174 ? -0.001 -30.406 1.965 1 98.25 174 ALA B CA 1
ATOM 3321 C C . ALA B 1 174 ? -1.368 -30.25 2.625 1 98.25 174 ALA B C 1
ATOM 3323 O O . ALA B 1 174 ? -2.299 -31 2.324 1 98.25 174 ALA B O 1
ATOM 3324 N N . ALA B 1 175 ? -1.537 -29.297 3.482 1 98.25 175 ALA B N 1
ATOM 3325 C CA . ALA B 1 175 ? -2.779 -29.125 4.23 1 98.25 175 ALA B CA 1
ATOM 3326 C C . ALA B 1 175 ? -3.732 -28.172 3.508 1 98.25 175 ALA B C 1
ATOM 3328 O O . ALA B 1 175 ? -4.832 -27.906 3.994 1 98.25 175 ALA B O 1
ATOM 3329 N N . TYR B 1 176 ? -3.344 -27.688 2.338 1 98.69 176 TYR B N 1
ATOM 3330 C CA . TYR B 1 176 ? -4.09 -26.609 1.702 1 98.69 176 TYR B CA 1
ATOM 3331 C C . TYR B 1 176 ? -4.41 -26.953 0.251 1 98.69 176 TYR B C 1
ATOM 3333 O O . TYR B 1 176 ? -4.047 -26.203 -0.663 1 98.69 176 TYR B O 1
ATOM 3341 N N . LYS B 1 177 ? -5.211 -27.953 0.062 1 98.5 177 LYS B N 1
ATOM 3342 C CA . LYS B 1 177 ? -5.617 -28.406 -1.267 1 98.5 177 LYS B CA 1
ATOM 3343 C C . LYS B 1 177 ? -6.363 -27.312 -2.016 1 98.5 177 LYS B C 1
ATOM 3345 O O . LYS B 1 177 ? -6.262 -27.203 -3.24 1 98.5 177 LYS B O 1
ATOM 3350 N N . ASN B 1 178 ? -7.094 -26.516 -1.247 1 98.88 178 ASN B N 1
ATOM 3351 C CA . ASN B 1 178 ? -7.867 -25.469 -1.907 1 98.88 178 ASN B CA 1
ATOM 3352 C C . ASN B 1 178 ? -6.961 -24.453 -2.582 1 98.88 178 ASN B C 1
ATOM 3354 O O . ASN B 1 178 ? -7.332 -23.859 -3.6 1 98.88 178 ASN B O 1
ATOM 3358 N N . LEU B 1 179 ? -5.785 -24.172 -2.018 1 98.94 179 LEU B N 1
ATOM 3359 C CA . LEU B 1 179 ? -4.836 -23.266 -2.664 1 98.94 179 LEU B CA 1
ATOM 3360 C C . LEU B 1 179 ? -4.238 -23.906 -3.908 1 98.94 179 LEU B C 1
ATOM 3362 O O . LEU B 1 179 ? -4.039 -23.25 -4.926 1 98.94 179 LEU B O 1
ATOM 3366 N N . ILE B 1 180 ? -3.926 -25.188 -3.812 1 98.81 180 ILE B N 1
ATOM 3367 C CA . ILE B 1 180 ? -3.424 -25.922 -4.973 1 98.81 180 ILE B CA 1
ATOM 3368 C C . ILE B 1 180 ? -4.477 -25.922 -6.078 1 98.81 180 ILE B C 1
ATOM 3370 O O . ILE B 1 180 ? -4.164 -25.641 -7.238 1 98.81 180 ILE B O 1
ATOM 3374 N N . ASP B 1 181 ? -5.727 -26.203 -5.691 1 98.81 181 ASP B N 1
ATOM 3375 C CA . ASP B 1 181 ? -6.828 -26.172 -6.648 1 98.81 181 ASP B CA 1
ATOM 3376 C C . ASP B 1 181 ? -6.961 -24.797 -7.301 1 98.81 181 ASP B C 1
ATOM 3378 O O . ASP B 1 181 ? -7.258 -24.688 -8.492 1 98.81 181 ASP B O 1
ATOM 3382 N N . PHE B 1 182 ? -6.844 -23.75 -6.523 1 98.94 182 PHE B N 1
ATOM 3383 C CA . PHE B 1 182 ? -6.898 -22.391 -7.039 1 98.94 182 PHE B CA 1
ATOM 3384 C C . PHE B 1 182 ? -5.828 -22.172 -8.109 1 98.94 182 PHE B C 1
ATOM 3386 O O . PHE B 1 182 ? -6.117 -21.625 -9.18 1 98.94 182 PHE B O 1
ATOM 3393 N N . VAL B 1 183 ? -4.562 -22.594 -7.793 1 98.88 183 VAL B N 1
ATOM 3394 C CA . VAL B 1 183 ? -3.461 -22.438 -8.734 1 98.88 183 VAL B CA 1
ATOM 3395 C C . VAL B 1 183 ? -3.791 -23.172 -10.039 1 98.88 183 VAL B C 1
ATOM 3397 O O . VAL B 1 183 ? -3.652 -22.609 -11.125 1 98.88 183 VAL B O 1
ATOM 3400 N N . GLU B 1 184 ? -4.23 -24.344 -9.945 1 98.75 184 GLU B N 1
ATOM 3401 C CA . GLU B 1 184 ? -4.582 -25.156 -11.117 1 98.75 184 GLU B CA 1
ATOM 3402 C C . GLU B 1 184 ? -5.723 -24.516 -11.898 1 98.75 184 GLU B C 1
ATOM 3404 O O . GLU B 1 184 ? -5.734 -24.562 -13.133 1 98.75 184 GLU B O 1
ATOM 3409 N N . ARG B 1 185 ? -6.676 -23.984 -11.203 1 98.69 185 ARG B N 1
ATOM 3410 C CA . ARG B 1 185 ? -7.809 -23.312 -11.836 1 98.69 185 ARG B CA 1
ATOM 3411 C C . ARG B 1 185 ? -7.348 -22.125 -12.664 1 98.69 185 ARG B C 1
ATOM 3413 O O . ARG B 1 185 ? -7.812 -21.922 -13.789 1 98.69 185 ARG B O 1
ATOM 3420 N N . ILE B 1 186 ? -6.473 -21.328 -12.117 1 98.88 186 ILE B N 1
ATOM 3421 C CA . ILE B 1 186 ? -5.941 -20.172 -12.836 1 98.88 186 ILE B CA 1
ATOM 3422 C C . ILE B 1 186 ? -5.168 -20.641 -14.062 1 98.88 186 ILE B C 1
ATOM 3424 O O . ILE B 1 186 ? -5.336 -20.094 -15.156 1 98.88 186 ILE B O 1
ATOM 3428 N N . GLU B 1 187 ? -4.371 -21.672 -13.906 1 98.62 187 GLU B N 1
ATOM 3429 C CA . GLU B 1 187 ? -3.533 -22.172 -14.992 1 98.62 187 GLU B CA 1
ATOM 3430 C C . GLU B 1 187 ? -4.379 -22.766 -16.109 1 98.62 187 GLU B C 1
ATOM 3432 O O . GLU B 1 187 ? -3.936 -22.859 -17.25 1 98.62 187 GLU B O 1
ATOM 3437 N N . ALA B 1 188 ? -5.566 -23.141 -15.75 1 98.44 188 ALA B N 1
ATOM 3438 C CA . ALA B 1 188 ? -6.434 -23.812 -16.719 1 98.44 188 ALA B CA 1
ATOM 3439 C C . ALA B 1 188 ? -7.281 -22.812 -17.484 1 98.44 188 ALA B C 1
ATOM 3441 O O . ALA B 1 188 ? -7.973 -23.188 -18.438 1 98.44 188 ALA B O 1
ATOM 3442 N N . LEU B 1 189 ? -7.285 -21.547 -17.078 1 98.56 189 LEU B N 1
ATOM 3443 C CA . LEU B 1 189 ? -7.992 -20.547 -17.891 1 98.56 189 LEU B CA 1
ATOM 3444 C C . LEU B 1 189 ? -7.484 -20.547 -19.328 1 98.56 189 LEU B C 1
ATOM 3446 O O . LEU B 1 189 ? -6.285 -20.375 -19.562 1 98.56 189 LEU B O 1
ATOM 3450 N N . PRO B 1 190 ? -8.359 -20.688 -20.266 1 97.75 190 PRO B N 1
ATOM 3451 C CA . PRO B 1 190 ? -7.914 -20.984 -21.625 1 97.75 190 PRO B CA 1
ATOM 3452 C C . PRO B 1 190 ? -6.93 -19.953 -22.172 1 97.75 190 PRO B C 1
ATOM 3454 O O . PRO B 1 190 ? -5.859 -20.312 -22.656 1 97.75 190 PRO B O 1
ATOM 3457 N N . THR B 1 191 ? -7.223 -18.703 -22.062 1 97 191 THR B N 1
ATOM 3458 C CA . THR B 1 191 ? -6.352 -17.672 -22.625 1 97 191 THR B CA 1
ATOM 3459 C C . THR B 1 191 ? -5.059 -17.562 -21.828 1 97 191 THR B C 1
ATOM 3461 O O . THR B 1 191 ? -3.996 -17.297 -22.391 1 97 191 THR B O 1
ATOM 3464 N N . LEU B 1 192 ? -5.094 -17.766 -20.516 1 98.12 192 LEU B N 1
ATOM 3465 C CA . LEU B 1 192 ? -3.877 -17.719 -19.719 1 98.12 192 LEU B CA 1
ATOM 3466 C C . LEU B 1 192 ? -3.025 -18.969 -19.969 1 98.12 192 LEU B C 1
ATOM 3468 O O . LEU B 1 192 ? -1.798 -18.875 -20.031 1 98.12 192 LEU B O 1
ATOM 3472 N N . LYS B 1 193 ? -3.693 -20.078 -20.078 1 98.19 193 LYS B N 1
ATOM 3473 C CA . LYS B 1 193 ? -2.986 -21.328 -20.375 1 98.19 193 LYS B CA 1
ATOM 3474 C C . LYS B 1 193 ? -2.17 -21.203 -21.656 1 98.19 193 LYS B C 1
ATOM 3476 O O . LYS B 1 193 ? -1.021 -21.656 -21.719 1 98.19 193 LYS B O 1
ATOM 3481 N N . LYS B 1 194 ? -2.799 -20.625 -22.672 1 98.06 194 LYS B N 1
ATOM 3482 C CA . LYS B 1 194 ? -2.102 -20.391 -23.938 1 98.06 194 LYS B CA 1
ATOM 3483 C C . LYS B 1 194 ? -0.824 -19.594 -23.719 1 98.06 194 LYS B C 1
ATOM 3485 O O . LYS B 1 194 ? 0.222 -19.906 -24.281 1 98.06 194 LYS B O 1
ATOM 3490 N N . TYR B 1 195 ? -0.949 -18.562 -22.938 1 98.12 195 TYR B N 1
ATOM 3491 C CA . TYR B 1 195 ? 0.198 -17.719 -22.625 1 98.12 195 TYR B CA 1
ATOM 3492 C C . TYR B 1 195 ? 1.246 -18.5 -21.828 1 98.12 195 TYR B C 1
ATOM 3494 O O . TYR B 1 195 ? 2.434 -18.453 -22.172 1 98.12 195 TYR B O 1
ATOM 3502 N N . LEU B 1 196 ? 0.818 -19.25 -20.812 1 98.06 196 LEU B N 1
ATOM 3503 C CA . LEU B 1 196 ? 1.732 -19.984 -19.953 1 98.06 196 LEU B CA 1
ATOM 3504 C C . LEU B 1 196 ? 2.504 -21.047 -20.75 1 98.06 196 LEU B C 1
ATOM 3506 O O . LEU B 1 196 ? 3.658 -21.344 -20.438 1 98.06 196 LEU B O 1
ATOM 3510 N N . ASP B 1 197 ? 1.897 -21.531 -21.781 1 97.12 197 ASP B N 1
ATOM 3511 C CA . ASP B 1 197 ? 2.504 -22.578 -22.609 1 97.12 197 ASP B CA 1
ATOM 3512 C C . ASP B 1 197 ? 3.379 -21.969 -23.703 1 97.12 197 ASP B C 1
ATOM 3514 O O . ASP B 1 197 ? 4.125 -22.688 -24.375 1 97.12 197 ASP B O 1
ATOM 3518 N N . SER B 1 198 ? 3.295 -20.719 -23.859 1 97 198 SER B N 1
ATOM 3519 C CA . SER B 1 198 ? 3.986 -20.062 -24.969 1 97 198 SER B CA 1
ATOM 3520 C C . SER B 1 198 ? 5.406 -19.672 -24.578 1 97 198 SER B C 1
ATOM 3522 O O . SER B 1 198 ? 5.75 -19.656 -23.391 1 97 198 SER B O 1
ATOM 3524 N N . ASP B 1 199 ? 6.184 -19.234 -25.562 1 95.12 199 ASP B N 1
ATOM 3525 C CA . ASP B 1 199 ? 7.555 -18.766 -25.359 1 95.12 199 ASP B CA 1
ATOM 3526 C C . ASP B 1 199 ? 7.578 -17.344 -24.828 1 95.12 199 ASP B C 1
ATOM 3528 O O . ASP B 1 199 ? 8.609 -16.859 -24.344 1 95.12 199 ASP B O 1
ATOM 3532 N N . SER B 1 200 ? 6.449 -16.719 -24.891 1 95.06 200 SER B N 1
ATOM 3533 C CA . SER B 1 200 ? 6.371 -15.344 -24.406 1 95.06 200 SER B CA 1
ATOM 3534 C C . SER B 1 200 ? 6.352 -15.289 -22.891 1 95.06 200 SER B C 1
ATOM 3536 O O . SER B 1 200 ? 6.68 -14.258 -22.297 1 95.06 200 SER B O 1
ATOM 3538 N N . CYS B 1 201 ? 5.938 -16.359 -22.266 1 97.31 201 CYS B N 1
ATOM 3539 C CA . CYS B 1 201 ? 5.867 -16.406 -20.812 1 97.31 201 CYS B CA 1
ATOM 3540 C C . CYS B 1 201 ? 7.246 -16.594 -20.203 1 97.31 201 CYS B C 1
ATOM 3542 O O . CYS B 1 201 ? 7.973 -17.516 -20.594 1 97.31 201 CYS B O 1
ATOM 3544 N N . ILE B 1 202 ? 7.578 -15.727 -19.312 1 96.44 202 ILE B N 1
ATOM 3545 C CA . ILE B 1 202 ? 8.82 -15.922 -18.562 1 96.44 202 ILE B CA 1
ATOM 3546 C C . ILE B 1 202 ? 8.633 -17.031 -17.531 1 96.44 202 ILE B C 1
ATOM 3548 O O . ILE B 1 202 ? 7.934 -16.844 -16.531 1 96.44 202 ILE B O 1
ATOM 3552 N N . LYS B 1 203 ? 9.227 -18.125 -17.797 1 95.12 203 LYS B N 1
ATOM 3553 C CA . LYS B 1 203 ? 9.141 -19.234 -16.859 1 95.12 203 LYS B CA 1
ATOM 3554 C C . LYS B 1 203 ? 10.188 -19.094 -15.75 1 95.12 203 LYS B C 1
ATOM 3556 O O . LYS B 1 203 ? 9.945 -19.484 -14.609 1 95.12 203 LYS B O 1
ATOM 3561 N N . TRP B 1 204 ? 11.242 -18.641 -16.172 1 95.25 204 TRP B N 1
ATOM 3562 C CA . TRP B 1 204 ? 12.43 -18.375 -15.367 1 95.25 204 TRP B CA 1
ATOM 3563 C C . TRP B 1 204 ? 13.266 -17.266 -15.984 1 95.25 204 TRP B C 1
ATOM 3565 O O . TRP B 1 204 ? 13.414 -17.188 -17.203 1 95.25 204 TRP B O 1
ATOM 3575 N N . PRO B 1 205 ? 13.82 -16.281 -15.102 1 96.12 205 PRO B N 1
ATOM 3576 C CA . PRO B 1 205 ? 13.883 -16.297 -13.641 1 96.12 205 PRO B CA 1
ATOM 3577 C C . PRO B 1 205 ? 12.695 -15.586 -12.992 1 96.12 205 PRO B C 1
ATOM 3579 O O . PRO B 1 205 ? 12.016 -14.797 -13.641 1 96.12 205 PRO B O 1
ATOM 3582 N N . PHE B 1 206 ? 12.484 -15.883 -11.648 1 97.88 206 PHE B N 1
ATOM 3583 C CA . PHE B 1 206 ? 11.492 -15.156 -10.867 1 97.88 206 PHE B CA 1
ATOM 3584 C C . PHE B 1 206 ? 12.008 -13.773 -10.484 1 97.88 206 PHE B C 1
ATOM 3586 O O . PHE B 1 206 ? 11.258 -12.797 -10.508 1 97.88 206 PHE B O 1
ATOM 3593 N N . ASN B 1 207 ? 13.312 -13.734 -10.094 1 96.88 207 ASN B N 1
ATOM 3594 C CA . ASN B 1 207 ? 13.961 -12.586 -9.477 1 96.88 207 ASN B CA 1
ATOM 3595 C C . ASN B 1 207 ? 15.211 -12.164 -10.234 1 96.88 207 ASN B C 1
ATOM 3597 O O . ASN B 1 207 ? 15.594 -12.805 -11.211 1 96.88 207 ASN B O 1
ATOM 3601 N N . GLY B 1 208 ? 15.781 -11.023 -9.812 1 93.81 208 GLY B N 1
ATOM 3602 C CA . GLY B 1 208 ? 17.031 -10.562 -10.406 1 93.81 208 GLY B CA 1
ATOM 3603 C C . GLY B 1 208 ? 18.188 -11.5 -10.148 1 93.81 208 GLY B C 1
ATOM 3604 O O . GLY B 1 208 ? 18.109 -12.383 -9.289 1 93.81 208 GLY B O 1
ATOM 3605 N N . ASP B 1 209 ? 19.219 -11.297 -10.836 1 91.81 209 ASP B N 1
ATOM 3606 C CA . ASP B 1 209 ? 20.375 -12.203 -10.812 1 91.81 209 ASP B CA 1
ATOM 3607 C C . ASP B 1 209 ? 21.016 -12.219 -9.43 1 91.81 209 ASP B C 1
ATOM 3609 O O . ASP B 1 209 ? 21.672 -13.203 -9.062 1 91.81 209 ASP B O 1
ATOM 3613 N N . MET B 1 210 ? 20.828 -11.18 -8.711 1 89.88 210 MET B N 1
ATOM 3614 C CA . MET B 1 210 ? 21.484 -11.055 -7.414 1 89.88 210 MET B CA 1
ATOM 3615 C C . MET B 1 210 ? 20.719 -11.836 -6.348 1 89.88 210 MET B C 1
ATOM 3617 O O . MET B 1 210 ? 21.203 -12.016 -5.23 1 89.88 210 MET B O 1
ATOM 3621 N N . ALA B 1 211 ? 19.594 -12.328 -6.691 1 94.38 211 ALA B N 1
ATOM 3622 C CA . ALA B 1 211 ? 18.781 -13.047 -5.711 1 94.38 211 ALA B CA 1
ATOM 3623 C C . ALA B 1 211 ? 19.391 -14.406 -5.383 1 94.38 211 ALA B C 1
ATOM 3625 O O . ALA B 1 211 ? 19.984 -15.055 -6.25 1 94.38 211 ALA B O 1
ATOM 3626 N N . SER B 1 212 ? 19.203 -14.844 -4.195 1 95.5 212 SER B N 1
ATOM 3627 C CA . SER B 1 212 ? 19.688 -16.141 -3.736 1 95.5 212 SER B CA 1
ATOM 3628 C C . SER B 1 212 ? 18.703 -17.25 -4.109 1 95.5 212 SER B C 1
ATOM 3630 O O . SER B 1 212 ? 19.031 -18.438 -4.027 1 95.5 212 SER B O 1
ATOM 3632 N N . PHE B 1 213 ? 17.5 -16.875 -4.516 1 96.44 213 PHE B N 1
ATOM 3633 C CA . PHE B 1 213 ? 16.516 -17.812 -5.012 1 96.44 213 PHE B CA 1
ATOM 3634 C C . PHE B 1 213 ? 15.742 -17.219 -6.191 1 96.44 213 PHE B C 1
ATOM 3636 O O . PHE B 1 213 ? 15.297 -16.078 -6.133 1 96.44 213 PHE B O 1
ATOM 3643 N N . GLY B 1 214 ? 15.609 -17.984 -7.199 1 95.94 214 GLY B N 1
ATOM 3644 C CA . GLY B 1 214 ? 14.773 -17.594 -8.32 1 95.94 214 GLY B CA 1
ATOM 3645 C C . GLY B 1 214 ? 15.492 -16.734 -9.336 1 95.94 214 GLY B C 1
ATOM 3646 O O . GLY B 1 214 ? 14.867 -16.141 -10.211 1 95.94 214 GLY B O 1
ATOM 3647 N N . GLY B 1 215 ? 16.781 -16.562 -9.109 1 93.5 215 GLY B N 1
ATOM 3648 C CA . GLY B 1 215 ? 17.578 -15.82 -10.062 1 93.5 215 GLY B CA 1
ATOM 3649 C C . GLY B 1 215 ? 18.203 -16.688 -11.141 1 93.5 215 GLY B C 1
ATOM 3650 O O . GLY B 1 215 ? 18.219 -17.922 -11.023 1 93.5 215 GLY B O 1
ATOM 3651 N N . ARG B 1 216 ? 18.703 -16.016 -12.109 1 92.25 216 ARG B N 1
ATOM 3652 C CA . ARG B 1 216 ? 19.219 -16.734 -13.266 1 92.25 216 ARG B CA 1
ATOM 3653 C C . ARG B 1 216 ? 20.484 -17.516 -12.906 1 92.25 216 ARG B C 1
ATOM 3655 O O . ARG B 1 216 ? 20.844 -18.469 -13.586 1 92.25 216 ARG B O 1
ATOM 3662 N N . LEU B 1 217 ? 21.062 -17.109 -11.898 1 88.81 217 LEU B N 1
ATOM 3663 C CA . LEU B 1 217 ? 22.312 -17.75 -11.531 1 88.81 217 LEU B CA 1
ATOM 3664 C C . LEU B 1 217 ? 22.062 -19 -10.711 1 88.81 217 LEU B C 1
ATOM 3666 O O . LEU B 1 217 ? 23 -19.734 -10.375 1 88.81 217 LEU B O 1
ATOM 3670 N N . GLN B 1 218 ? 20.891 -19.281 -10.422 1 88.31 218 GLN B N 1
ATOM 3671 C CA . GLN B 1 218 ? 20.5 -20.5 -9.719 1 88.31 218 GLN B CA 1
ATOM 3672 C C . GLN B 1 218 ? 19.984 -21.562 -10.695 1 88.31 218 GLN B C 1
ATOM 3674 O O . GLN B 1 218 ? 19.562 -21.234 -11.805 1 88.31 218 GLN B O 1
ATOM 3679 N N . GLU B 1 219 ? 20.031 -22.766 -10.195 1 87.12 219 GLU B N 1
ATOM 3680 C CA . GLU B 1 219 ? 19.484 -23.859 -10.992 1 87.12 219 GLU B CA 1
ATOM 3681 C C . GLU B 1 219 ? 17.969 -23.734 -11.141 1 87.12 219 GLU B C 1
ATOM 3683 O O . GLU B 1 219 ? 17.266 -23.406 -10.18 1 87.12 219 GLU B O 1
ATOM 3688 N N . GLN B 1 220 ? 17.484 -23.922 -12.352 1 87.81 220 GLN B N 1
ATOM 3689 C CA . GLN B 1 220 ? 16.047 -23.922 -12.602 1 87.81 220 GLN B CA 1
ATOM 3690 C C . GLN B 1 220 ? 15.383 -25.156 -12.023 1 87.81 220 GLN B C 1
ATOM 3692 O O . GLN B 1 220 ? 15.844 -26.281 -12.242 1 87.81 220 GLN B O 1
ATOM 3697 N N . PRO B 1 221 ? 14.375 -24.891 -11.398 1 85.75 221 PRO B N 1
ATOM 3698 C CA . PRO B 1 221 ? 13.727 -26.016 -10.734 1 85.75 221 PRO B CA 1
ATOM 3699 C C . PRO B 1 221 ? 12.836 -26.828 -11.672 1 85.75 221 PRO B C 1
ATOM 3701 O O . PRO B 1 221 ? 12.195 -27.781 -11.25 1 85.75 221 PRO B O 1
ATOM 3704 N N . PHE B 1 222 ? 12.656 -26.406 -12.922 1 78.5 222 PHE B N 1
ATOM 3705 C CA . PHE B 1 222 ? 11.859 -27.125 -13.922 1 78.5 222 PHE B CA 1
ATOM 3706 C C . PHE B 1 222 ? 12.609 -27.219 -15.242 1 78.5 222 PHE B C 1
ATOM 3708 O O . PHE B 1 222 ? 13.523 -26.438 -1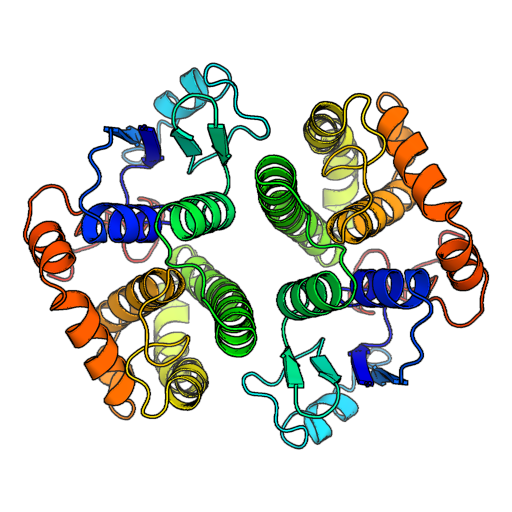5.5 1 78.5 222 PHE B O 1
#

Solvent-accessible surface area (backbone atoms only — not comparable to full-atom values): 24185 Å² total; per-residue (Å²): 81,38,39,37,32,60,70,39,28,60,76,48,37,40,50,52,48,54,35,33,51,69,66,54,80,62,44,77,44,61,35,63,73,46,57,84,92,61,61,40,56,55,68,48,67,74,42,46,82,75,71,73,47,78,63,65,54,77,30,28,38,38,49,87,91,44,59,42,34,47,52,66,32,46,42,50,52,50,14,58,75,67,72,19,58,56,88,46,75,65,24,36,51,36,37,39,36,50,45,53,52,46,52,55,53,48,51,57,51,50,51,46,28,53,31,94,57,28,85,78,42,47,62,60,47,54,69,46,39,41,69,68,45,43,51,56,42,62,66,31,54,86,44,77,27,68,43,31,90,49,78,37,53,50,50,37,52,50,39,55,55,51,54,54,43,45,72,74,41,55,73,49,43,70,90,36,59,61,52,54,50,40,45,51,52,56,52,60,36,66,50,33,30,54,39,67,72,36,89,84,41,72,83,69,28,47,34,57,62,82,25,72,46,46,9,66,80,47,85,72,92,116,81,38,39,36,32,58,72,38,27,60,76,46,37,40,51,52,47,53,35,33,51,67,67,55,82,61,45,78,47,61,36,61,73,46,59,85,90,60,64,40,56,54,67,47,69,74,43,47,83,74,69,74,46,78,62,64,54,78,30,28,38,39,50,88,92,44,58,41,33,48,50,68,33,47,41,51,52,50,14,57,76,67,73,19,58,55,89,45,74,65,23,35,50,37,38,39,37,52,46,54,51,46,51,54,52,47,50,57,51,50,50,46,26,53,30,94,55,29,86,77,42,46,63,62,48,54,69,45,39,40,68,68,45,42,50,58,42,63,66,32,53,89,43,77,27,68,44,31,91,49,79,37,54,48,50,37,51,50,40,54,55,50,54,53,43,44,74,75,42,54,74,47,44,71,89,35,58,61,51,56,50,41,46,52,52,56,52,60,35,66,49,34,29,56,40,66,73,34,88,83,40,69,84,70,27,48,32,57,61,82,26,72,45,47,10,68,78,46,84,71,91,117

Organism: Varroa destructor (NCBI:txid109461)

Radius of gyration: 22.03 Å; Cα contacts (8 Å, |Δi|>4): 616; chains: 2; bounding box: 51×56×57 Å

Secondary structure (DSSP, 8-state):
-EEEEESSSGGGHHHHHHHHHTT---EEEEE----TTS---HHHHTTGGGS--SS--SSEEEETTEEEESHHHHHHHHHHHTT-S-SSHHHHHHHHHHHHHHHHHHHHHHHHHT-TTHHHHHHHHHHHHHHHHHHHHHHHTT-SSSSSSS--THHHHHHHHHHHHHHH-GGGGTT-HHHHHHHHHHHT-HHHHHHHHSTTS--S-SS-TT-SSSSTTSPP--/-EEEEESSSGGGHHHHHHHHHTT---EEEEE----TTS---HHHHTTGGGS--SS--SSEEEETTEEEESHHHHHHHHHHHTT-S-SSHHHHHHHHHHHHHHHHHHHHHHHHHT-TTHHHHHHHHHHHHHHHHHHHHHHHTT-SSSSSSS--THHHHHHHHHHHHHHH-GGGGTT-HHHHHHHHHHHT-HHHHHHHHSTTS--S-SS-TT-SSSSTTSPP--